Protein AF-0000000086603687 (afdb_homodimer)

Nearest PDB structures (foldseek):
  7dqk-assembly1_A  TM=9.105E-01  e=5.664E-10  Nicotiana tabacum
  5xjj-assembly1_A  TM=8.750E-01  e=1.285E-08  Camelina sativa
  7php-assembly1_A  TM=8.597E-01  e=1.128E-05  Vibrio cholerae RC385
  4z3p-assembly1_A  TM=6.948E-01  e=1.434E-02  Escherichia coli
  6fv8-assembly1_B  TM=5.830E-01  e=7.134E-03  Aquifex aeolicus VF5

pLDDT: mean 72.92, std 21.05, range [25.33, 97.38]

Structure (mmCIF, N/CA/C/O backbone):
data_AF-0000000086603687-model_v1
#
loop_
_entity.id
_entity.type
_entity.pdbx_description
1 polymer 'Uncharacterized protein'
#
loop_
_atom_site.group_PDB
_atom_site.id
_atom_site.type_symbol
_atom_site.label_atom_id
_atom_site.label_alt_id
_atom_site.label_comp_id
_atom_site.label_asym_id
_atom_site.label_entity_id
_atom_site.label_seq_id
_atom_site.pdbx_PDB_ins_code
_atom_site.Cartn_x
_atom_site.Cartn_y
_atom_site.Cartn_z
_atom_site.occupancy
_atom_site.B_iso_or_equiv
_atom_site.auth_seq_id
_atom_site.auth_comp_id
_atom_site.auth_asym_id
_atom_site.auth_atom_id
_atom_site.pdbx_PDB_model_num
ATOM 1 N N . MET A 1 1 ? 70.812 51.156 28.25 1 25.33 1 MET A N 1
ATOM 2 C CA . MET A 1 1 ? 70.375 50.438 27.078 1 25.33 1 MET A CA 1
ATOM 3 C C . MET A 1 1 ? 69.75 49.062 27.453 1 25.33 1 MET A C 1
ATOM 5 O O . MET A 1 1 ? 69.125 48.438 26.641 1 25.33 1 MET A O 1
ATOM 9 N N . GLU A 1 2 ? 70.062 48.594 28.656 1 29.83 2 GLU A N 1
ATOM 10 C CA . GLU A 1 2 ? 69.625 47.219 29.062 1 29.83 2 GLU A CA 1
ATOM 11 C C . GLU A 1 2 ? 68.188 47.219 29.531 1 29.83 2 GLU A C 1
ATOM 13 O O . GLU A 1 2 ? 67.5 46.219 29.312 1 29.83 2 GLU A O 1
ATOM 18 N N . ALA A 1 3 ? 67.625 48.188 30.297 1 39.31 3 ALA A N 1
ATOM 19 C CA . ALA A 1 3 ? 66.312 48.062 30.906 1 39.31 3 ALA A CA 1
ATOM 20 C C . ALA A 1 3 ? 65.188 48.125 29.859 1 39.31 3 ALA A C 1
ATOM 22 O O . ALA A 1 3 ? 64.125 47.562 30.062 1 39.31 3 ALA A O 1
ATOM 23 N N . THR A 1 4 ? 65.375 48.75 28.703 1 39.72 4 THR A N 1
ATOM 24 C CA . THR A 1 4 ? 64.312 48.875 27.734 1 39.72 4 THR A CA 1
ATOM 25 C C . THR A 1 4 ? 64.062 47.562 27.016 1 39.72 4 THR A C 1
ATOM 27 O O . THR A 1 4 ? 63 47.375 26.375 1 39.72 4 THR A O 1
ATOM 30 N N . SER A 1 5 ? 64.938 46.562 27.078 1 38.5 5 SER A N 1
ATOM 31 C CA . SER A 1 5 ? 64.75 45.344 26.266 1 38.5 5 SER A CA 1
ATOM 32 C C . SER A 1 5 ? 63.781 44.375 26.984 1 38.5 5 SER A C 1
ATOM 34 O O . SER A 1 5 ? 63.125 43.594 26.344 1 38.5 5 SER A O 1
ATOM 36 N N . ARG A 1 6 ? 63.656 44.344 28.359 1 41.22 6 ARG A N 1
ATOM 37 C CA . ARG A 1 6 ? 62.844 43.312 29 1 41.22 6 ARG A CA 1
ATOM 38 C C . ARG A 1 6 ? 61.344 43.656 28.906 1 41.22 6 ARG A C 1
ATOM 40 O O . ARG A 1 6 ? 60.5 42.75 28.891 1 41.22 6 ARG A O 1
ATOM 47 N N . THR A 1 7 ? 60.969 45 28.797 1 39.28 7 THR A N 1
ATOM 48 C CA . THR A 1 7 ? 59.531 45.25 28.766 1 39.28 7 THR A CA 1
ATOM 49 C C . THR A 1 7 ? 58.938 44.812 27.438 1 39.28 7 THR A C 1
ATOM 51 O O . THR A 1 7 ? 57.812 44.312 27.391 1 39.28 7 THR A O 1
ATOM 54 N N . VAL A 1 8 ? 59.781 44.75 26.281 1 43.78 8 VAL A N 1
ATOM 55 C CA . VAL A 1 8 ? 59.188 44.312 25.016 1 43.78 8 VAL A CA 1
ATOM 56 C C . VAL A 1 8 ? 59 42.812 25 1 43.78 8 VAL A C 1
ATOM 58 O O . VAL A 1 8 ? 58.062 42.312 24.391 1 43.78 8 VAL A O 1
ATOM 61 N N . GLN A 1 9 ? 59.781 42.031 25.812 1 40.38 9 GLN A N 1
ATOM 62 C CA . GLN A 1 9 ? 59.594 40.562 25.734 1 40.38 9 GLN A CA 1
ATOM 63 C C . GLN A 1 9 ? 58.375 40.125 26.531 1 40.38 9 GLN A C 1
ATOM 65 O O . GLN A 1 9 ? 57.656 39.219 26.125 1 40.38 9 GLN A O 1
ATOM 70 N N . SER A 1 10 ? 58 40.781 27.688 1 40.22 10 SER A N 1
ATOM 71 C CA . SER A 1 10 ? 56.844 40.344 28.406 1 40.22 10 SER A CA 1
ATOM 72 C C . SER A 1 10 ? 55.531 40.688 27.672 1 40.22 10 SER A C 1
ATOM 74 O O . SER A 1 10 ? 54.562 39.938 27.75 1 40.22 10 SER A O 1
ATOM 76 N N . ALA A 1 11 ? 55.5 41.812 26.859 1 42.56 11 ALA A N 1
ATOM 77 C CA . ALA A 1 11 ? 54.312 42.094 26.078 1 42.56 11 ALA A CA 1
ATOM 78 C C . ALA A 1 11 ? 54.156 41.094 24.938 1 42.56 11 ALA A C 1
ATOM 80 O O . ALA A 1 11 ? 53.031 40.719 24.578 1 42.56 11 ALA A O 1
ATOM 81 N N . GLN A 1 12 ? 55.281 40.562 24.344 1 40.75 12 GLN A N 1
ATOM 82 C CA . GLN A 1 12 ? 55.125 39.594 23.266 1 40.75 12 GLN A CA 1
ATOM 83 C C . GLN A 1 12 ? 54.656 38.25 23.812 1 40.75 12 GLN A C 1
ATOM 85 O O . GLN A 1 12 ? 53.812 37.562 23.188 1 40.75 12 GLN A O 1
ATOM 90 N N . ASN A 1 13 ? 55.125 37.875 25 1 42.09 13 ASN A N 1
ATOM 91 C CA . ASN A 1 13 ? 54.625 36.625 25.516 1 42.09 13 ASN A CA 1
ATOM 92 C C . ASN A 1 13 ? 53.156 36.75 25.969 1 42.09 13 ASN A C 1
ATOM 94 O O . ASN A 1 13 ? 52.406 35.75 25.922 1 42.09 13 ASN A O 1
ATOM 98 N N . GLY A 1 14 ? 52.75 37.906 26.453 1 41.31 14 GLY A N 1
ATOM 99 C CA . GLY A 1 14 ? 51.312 38.031 26.766 1 41.31 14 GLY A CA 1
ATOM 100 C C . GLY A 1 14 ? 50.438 38 25.547 1 41.31 14 GLY A C 1
ATOM 101 O O . GLY A 1 14 ? 49.312 37.469 25.594 1 41.31 14 GLY A O 1
ATOM 102 N N . LEU A 1 15 ? 50.875 38.594 24.375 1 42.53 15 LEU A N 1
ATOM 103 C CA . LEU A 1 15 ? 50.062 38.531 23.172 1 42.53 15 LEU A CA 1
ATOM 104 C C . LEU A 1 15 ? 50.031 37.094 22.625 1 42.53 15 LEU A C 1
ATOM 106 O O . LEU A 1 15 ? 48.969 36.625 22.203 1 42.53 15 LEU A O 1
ATOM 110 N N . VAL A 1 16 ? 51.188 36.344 22.656 1 45.16 16 VAL A N 1
ATOM 111 C CA . VAL A 1 16 ? 51.125 34.969 22.156 1 45.16 16 VAL A CA 1
ATOM 112 C C . VAL A 1 16 ? 50.312 34.125 23.125 1 45.16 16 VAL A C 1
ATOM 114 O O . VAL A 1 16 ? 49.531 33.25 22.703 1 45.16 16 VAL A O 1
ATOM 117 N N . GLY A 1 17 ? 50.406 34.344 24.422 1 44.41 17 GLY A N 1
ATOM 118 C CA . GLY A 1 17 ? 49.562 33.562 25.312 1 44.41 17 GLY A CA 1
ATOM 119 C C . GLY A 1 17 ? 48.062 33.938 25.203 1 44.41 17 GLY A C 1
ATOM 120 O O . GLY A 1 17 ? 47.219 33.062 25.297 1 44.41 17 GLY A O 1
ATOM 121 N N . GLY A 1 18 ? 47.75 35.156 25 1 45.38 18 GLY A N 1
ATOM 122 C CA . GLY A 1 18 ? 46.344 35.5 24.781 1 45.38 18 GLY A CA 1
ATOM 123 C C . GLY A 1 18 ? 45.781 34.938 23.484 1 45.38 18 GLY A C 1
ATOM 124 O O . GLY A 1 18 ? 44.625 34.531 23.438 1 45.38 18 GLY A O 1
ATOM 125 N N . LEU A 1 19 ? 46.594 34.969 22.359 1 46.47 19 LEU A N 1
ATOM 126 C CA . LEU A 1 19 ? 46.125 34.375 21.125 1 46.47 19 LEU A CA 1
ATOM 127 C C . LEU A 1 19 ? 46 32.844 21.281 1 46.47 19 LEU A C 1
ATOM 129 O O . LEU A 1 19 ? 45.062 32.25 20.766 1 46.47 19 LEU A O 1
ATOM 133 N N . ALA A 1 20 ? 46.969 32.156 21.969 1 47.38 20 ALA A N 1
ATOM 134 C CA . ALA A 1 20 ? 46.812 30.719 22.188 1 47.38 20 ALA A CA 1
ATOM 135 C C . ALA A 1 20 ? 45.594 30.422 23.078 1 47.38 20 ALA A C 1
ATOM 137 O O . ALA A 1 20 ? 44.844 29.484 22.828 1 47.38 20 ALA A O 1
ATOM 138 N N . ILE A 1 21 ? 45.375 31.188 24.141 1 46.53 21 ILE A N 1
ATOM 139 C CA . ILE A 1 21 ? 44.219 30.938 24.969 1 46.53 21 ILE A CA 1
ATOM 140 C C . ILE A 1 21 ? 42.938 31.297 24.172 1 46.53 21 ILE A C 1
ATOM 142 O O . ILE A 1 21 ? 41.969 30.562 24.203 1 46.53 21 ILE A O 1
ATOM 146 N N . SER A 1 22 ? 42.969 32.375 23.406 1 49.59 22 SER A N 1
ATOM 147 C CA . SER A 1 22 ? 41.781 32.688 22.594 1 49.59 22 SER A CA 1
ATOM 148 C C . SER A 1 22 ? 41.594 31.625 21.5 1 49.59 22 SER A C 1
ATOM 150 O O . SER A 1 22 ? 40.469 31.266 21.172 1 49.59 22 SER A O 1
ATOM 152 N N . GLN A 1 23 ? 42.688 31.094 20.906 1 50.38 23 GLN A N 1
ATOM 153 C CA . GLN A 1 23 ? 42.531 30 19.953 1 50.38 23 GLN A CA 1
ATOM 154 C C . GLN A 1 23 ? 42.125 28.719 20.641 1 50.38 23 GLN A C 1
ATOM 156 O O . GLN A 1 23 ? 41.312 27.953 20.109 1 50.38 23 GLN A O 1
ATOM 161 N N . LEU A 1 24 ? 42.656 28.406 21.812 1 49.44 24 LEU A N 1
ATOM 162 C CA . LEU A 1 24 ? 42.219 27.234 22.562 1 49.44 24 LEU A CA 1
ATOM 163 C C . LEU A 1 24 ? 40.781 27.422 23.062 1 49.44 24 LEU A C 1
ATOM 165 O O . LEU A 1 24 ? 39.969 26.5 23.016 1 49.44 24 LEU A O 1
ATOM 169 N N . VAL A 1 25 ? 40.438 28.609 23.594 1 50.19 25 VAL A N 1
ATOM 170 C CA . VAL A 1 25 ? 39.062 28.875 23.938 1 50.19 25 VAL A CA 1
ATOM 171 C C . VAL A 1 25 ? 38.188 28.875 22.688 1 50.19 25 VAL A C 1
ATOM 173 O O . VAL A 1 25 ? 37.094 28.359 22.688 1 50.19 25 VAL A O 1
ATOM 176 N N . GLY A 1 26 ? 38.688 29.422 21.562 1 51.34 26 GLY A N 1
ATOM 177 C CA . GLY A 1 26 ? 37.969 29.344 20.312 1 51.34 26 GLY A CA 1
ATOM 178 C C . GLY A 1 26 ? 37.844 27.922 19.781 1 51.34 26 GLY A C 1
ATOM 179 O O . GLY A 1 26 ? 36.781 27.531 19.266 1 51.34 26 GLY A O 1
ATOM 180 N N . GLU A 1 27 ? 38.938 27.203 19.875 1 53.34 27 GLU A N 1
ATOM 181 C CA . GLU A 1 27 ? 38.844 25.797 19.484 1 53.34 27 GLU A CA 1
ATOM 182 C C . GLU A 1 27 ? 38 25 20.469 1 53.34 27 GLU A C 1
ATOM 184 O O . GLU A 1 27 ? 37.25 24.125 20.062 1 53.34 27 GLU A O 1
ATOM 189 N N . GLU A 1 28 ? 38.125 25.234 21.75 1 53.44 28 GLU A N 1
ATOM 190 C CA . GLU A 1 28 ? 37.25 24.578 22.719 1 53.44 28 GLU A CA 1
ATOM 191 C C . GLU A 1 28 ? 35.812 25.031 22.547 1 53.44 28 GLU A C 1
ATOM 193 O O . GLU A 1 28 ? 34.875 24.219 22.672 1 53.44 28 GLU A O 1
ATOM 198 N N . ASP A 1 29 ? 35.594 26.312 22.281 1 52.5 29 ASP A N 1
ATOM 199 C CA . ASP A 1 29 ? 34.25 26.797 21.984 1 52.5 29 ASP A CA 1
ATOM 200 C C . ASP A 1 29 ? 33.75 26.219 20.672 1 52.5 29 ASP A C 1
ATOM 202 O O . ASP A 1 29 ? 32.562 25.875 20.547 1 52.5 29 ASP A O 1
ATOM 206 N N . HIS A 1 30 ? 34.688 26.156 19.688 1 54.12 30 HIS A N 1
ATOM 207 C CA . HIS A 1 30 ? 34.281 25.484 18.453 1 54.12 30 HIS A CA 1
ATOM 208 C C . HIS A 1 30 ? 34.062 24 18.688 1 54.12 30 HIS A C 1
ATOM 210 O O . HIS A 1 30 ? 33.125 23.422 18.125 1 54.12 30 HIS A O 1
ATOM 216 N N . ASP A 1 31 ? 34.969 23.391 19.422 1 53.5 31 ASP A N 1
ATOM 217 C CA . ASP A 1 31 ? 34.75 21.984 19.75 1 53.5 31 ASP A CA 1
ATOM 218 C C . ASP A 1 31 ? 33.5 21.812 20.625 1 53.5 31 ASP A C 1
ATOM 220 O O . ASP A 1 31 ? 32.75 20.859 20.438 1 53.5 31 ASP A O 1
ATOM 224 N N . ARG A 1 32 ? 33.312 22.641 21.672 1 53.78 32 ARG A N 1
ATOM 225 C CA . ARG A 1 32 ? 32.125 22.594 22.484 1 53.78 32 ARG A CA 1
ATOM 226 C C . ARG A 1 32 ? 30.891 22.953 21.656 1 53.78 32 ARG A C 1
ATOM 228 O O . ARG A 1 32 ? 29.828 22.344 21.812 1 53.78 32 ARG A O 1
ATOM 235 N N . ARG A 1 33 ? 31.016 23.984 20.812 1 57.12 33 ARG A N 1
ATOM 236 C CA . ARG A 1 33 ? 29.922 24.297 19.906 1 57.12 33 ARG A CA 1
ATOM 237 C C . ARG A 1 33 ? 29.703 23.172 18.906 1 57.12 33 ARG A C 1
ATOM 239 O O . ARG A 1 33 ? 28.562 22.828 18.594 1 57.12 33 ARG A O 1
ATOM 246 N N . GLY A 1 34 ? 30.766 22.594 18.359 1 54.5 34 GLY A N 1
ATOM 247 C CA . GLY A 1 34 ? 30.672 21.406 17.531 1 54.5 34 GLY A CA 1
ATOM 248 C C . GLY A 1 34 ? 30.094 20.219 18.266 1 54.5 34 GLY A C 1
ATOM 249 O O . GLY A 1 34 ? 29.281 19.469 17.703 1 54.5 34 GLY A O 1
ATOM 250 N N . GLY A 1 35 ? 30.594 19.953 19.453 1 53.5 35 GLY A N 1
ATOM 251 C CA . GLY A 1 35 ? 30.047 18.906 20.281 1 53.5 35 GLY A CA 1
ATOM 252 C C . GLY A 1 35 ? 28.594 19.125 20.641 1 53.5 35 GLY A C 1
ATOM 253 O O . GLY A 1 35 ? 27.797 18.188 20.625 1 53.5 35 GLY A O 1
ATOM 254 N N . ALA A 1 36 ? 28.312 20.375 21.125 1 58.47 36 ALA A N 1
ATOM 255 C CA . ALA A 1 36 ? 26.938 20.719 21.453 1 58.47 36 ALA A CA 1
ATOM 256 C C . ALA A 1 36 ? 26.031 20.625 20.234 1 58.47 36 ALA A C 1
ATOM 258 O O . ALA A 1 36 ? 24.906 20.125 20.312 1 58.47 36 ALA A O 1
ATOM 259 N N . GLU A 1 37 ? 26.641 21.109 19.141 1 65.44 37 GLU A N 1
ATOM 260 C CA . GLU A 1 37 ? 25.891 20.984 17.891 1 65.44 37 GLU A CA 1
ATOM 261 C C . GLU A 1 37 ? 25.703 19.516 17.5 1 65.44 37 GLU A C 1
ATOM 263 O O . GLU A 1 37 ? 24.641 19.125 17.031 1 65.44 37 GLU A O 1
ATOM 268 N N . GLU A 1 38 ? 26.781 18.812 17.766 1 66.19 38 GLU A N 1
ATOM 269 C CA . GLU A 1 38 ? 26.688 17.391 17.469 1 66.19 38 GLU A CA 1
ATOM 270 C C . GLU A 1 38 ? 25.688 16.688 18.391 1 66.19 38 GLU A C 1
ATOM 272 O O . GLU A 1 38 ? 24.922 15.828 17.938 1 66.19 38 GLU A O 1
ATOM 277 N N . THR A 1 39 ? 25.812 17.031 19.641 1 67.81 39 THR A N 1
ATOM 278 C CA . THR A 1 39 ? 24.859 16.453 20.594 1 67.81 39 THR A CA 1
ATOM 279 C C . THR A 1 39 ? 23.422 16.859 20.234 1 67.81 39 THR A C 1
ATOM 281 O O . THR A 1 39 ? 22.5 16.047 20.359 1 67.81 39 THR A O 1
ATOM 284 N N . GLY A 1 40 ? 23.359 18.078 19.766 1 74.5 40 GLY A N 1
ATOM 285 C CA . GLY A 1 40 ? 22.062 18.562 19.328 1 74.5 40 GLY A CA 1
ATOM 286 C C . GLY A 1 40 ? 21.531 17.828 18.125 1 74.5 40 GLY A C 1
ATOM 287 O O . GLY A 1 40 ? 20.344 17.484 18.062 1 74.5 40 GLY A O 1
ATOM 288 N N . LEU A 1 41 ? 22.531 17.562 17.281 1 80.75 41 LEU A N 1
ATOM 289 C CA . LEU A 1 41 ? 22.141 16.859 16.078 1 80.75 41 LEU A CA 1
ATOM 290 C C . LEU A 1 41 ? 21.766 15.406 16.391 1 80.75 41 LEU A C 1
ATOM 292 O O . LEU A 1 41 ? 20.812 14.875 15.836 1 80.75 41 LEU A O 1
ATOM 296 N N . LYS A 1 42 ? 22.594 14.797 17.312 1 83.69 42 LYS A N 1
ATOM 297 C CA . LYS A 1 42 ? 22.281 13.43 17.703 1 83.69 42 LYS A CA 1
ATOM 298 C C . LYS A 1 42 ? 20.938 13.352 18.406 1 83.69 42 LYS A C 1
ATOM 300 O O . LYS A 1 42 ? 20.172 12.398 18.203 1 83.69 42 LYS A O 1
ATOM 305 N N . ARG A 1 43 ? 20.688 14.258 19.156 1 81.75 43 ARG A N 1
ATOM 306 C CA . ARG A 1 43 ? 19.406 14.281 19.859 1 81.75 43 ARG A CA 1
ATOM 307 C C . ARG A 1 43 ? 18.25 14.477 18.875 1 81.75 43 ARG A C 1
ATOM 309 O O . ARG A 1 43 ? 17.219 13.82 19 1 81.75 43 ARG A O 1
ATOM 316 N N . ARG A 1 44 ? 18.516 15.383 17.953 1 82.81 44 ARG A N 1
ATOM 317 C CA . ARG A 1 44 ? 17.469 15.633 16.953 1 82.81 44 ARG A CA 1
ATOM 318 C C . ARG A 1 44 ? 17.219 14.383 16.109 1 82.81 44 ARG A C 1
ATOM 320 O O . ARG A 1 44 ? 16.078 14.078 15.766 1 82.81 44 ARG A O 1
ATOM 327 N N . LEU A 1 45 ? 18.312 13.75 15.812 1 87.06 45 LEU A N 1
ATOM 328 C CA . LEU A 1 45 ? 18.203 12.516 15.039 1 87.06 45 LEU A CA 1
ATOM 329 C C . LEU A 1 45 ? 17.453 11.445 15.812 1 87.06 45 LEU A C 1
ATOM 331 O O . LEU A 1 45 ? 16.625 10.734 15.25 1 87.06 45 LEU A O 1
ATOM 335 N N . TRP A 1 46 ? 17.688 11.352 17 1 86.56 46 TRP A N 1
ATOM 336 C CA . TRP A 1 46 ? 17.047 10.352 17.844 1 86.56 46 TRP A CA 1
ATOM 337 C C . TRP A 1 46 ? 15.555 10.641 17.984 1 86.56 46 TRP A C 1
ATOM 339 O O . TRP A 1 46 ? 14.727 9.734 17.906 1 86.56 46 TRP A O 1
ATOM 349 N N . VAL A 1 47 ? 15.258 11.859 18.172 1 84 47 VAL A N 1
ATOM 350 C CA . VAL A 1 47 ? 13.859 12.242 18.344 1 84 47 VAL A CA 1
ATOM 351 C C . VAL A 1 47 ? 13.086 11.977 17.062 1 84 47 VAL A C 1
ATOM 353 O O . VAL A 1 47 ? 11.984 11.422 17.094 1 84 47 VAL A O 1
ATOM 356 N N . GLU A 1 48 ? 13.695 12.375 16.016 1 87.25 48 GLU A N 1
ATOM 357 C CA . GLU A 1 48 ? 13.031 12.141 14.734 1 87.25 48 GLU A CA 1
ATOM 358 C C . GLU A 1 48 ? 12.898 10.648 14.445 1 87.25 48 GLU A C 1
ATOM 360 O O . GLU A 1 48 ? 11.898 10.203 13.883 1 87.25 48 GLU A O 1
ATOM 365 N N . THR A 1 49 ? 13.93 9.922 14.766 1 88.88 49 THR A N 1
ATOM 366 C CA . THR A 1 49 ? 13.883 8.477 14.578 1 88.88 49 THR A CA 1
ATOM 367 C C . THR A 1 49 ? 12.766 7.855 15.406 1 88.88 49 THR A C 1
ATOM 369 O O . THR A 1 49 ? 12.039 6.988 14.922 1 88.88 49 THR A O 1
ATOM 372 N N . LYS A 1 50 ? 12.578 8.281 16.578 1 86.44 50 LYS A N 1
ATOM 373 C CA . LYS A 1 50 ? 11.516 7.762 17.438 1 86.44 50 LYS A CA 1
ATOM 374 C C . LYS A 1 50 ? 10.141 8.086 16.875 1 86.44 50 LYS A C 1
ATOM 376 O O . LYS A 1 50 ? 9.242 7.234 16.891 1 86.44 50 LYS A O 1
ATOM 381 N N . LYS A 1 51 ? 9.984 9.273 16.391 1 83.81 51 LYS A N 1
ATOM 382 C CA . LYS A 1 51 ? 8.719 9.672 15.781 1 83.81 51 LYS A CA 1
ATOM 383 C C . LYS A 1 51 ? 8.406 8.82 14.562 1 83.81 51 LYS A C 1
ATOM 385 O O . LYS A 1 51 ? 7.27 8.375 14.375 1 83.81 51 LYS A O 1
ATOM 390 N N . LEU A 1 52 ? 9.438 8.633 13.836 1 87.19 52 LEU A N 1
ATOM 391 C CA . LEU A 1 52 ? 9.273 7.859 12.609 1 87.19 52 LEU A CA 1
ATOM 392 C C . LEU A 1 52 ? 8.906 6.414 12.93 1 87.19 52 LEU A C 1
ATOM 394 O O . LEU A 1 52 ? 7.965 5.863 12.352 1 87.19 52 LEU A O 1
ATOM 398 N N . TRP A 1 53 ? 9.57 5.785 13.836 1 90.31 53 TRP A N 1
ATOM 399 C CA . TRP A 1 53 ? 9.375 4.367 14.125 1 90.31 53 TRP A CA 1
ATOM 400 C C . TRP A 1 53 ? 8.094 4.145 14.922 1 90.31 53 TRP A C 1
ATOM 402 O O . TRP A 1 53 ? 7.578 3.027 14.977 1 90.31 53 TRP A O 1
ATOM 412 N N . HIS A 1 54 ? 7.602 5.223 15.539 1 86.31 54 HIS A N 1
ATOM 413 C CA . HIS A 1 54 ? 6.281 5.133 16.156 1 86.31 54 HIS A CA 1
ATOM 414 C C . HIS A 1 54 ? 5.203 4.871 15.102 1 86.31 54 HIS A C 1
ATOM 416 O O . HIS A 1 54 ? 4.176 4.262 15.398 1 86.31 54 HIS A O 1
ATOM 422 N N . LEU A 1 55 ? 5.484 5.285 13.938 1 85.19 55 LEU A N 1
ATOM 423 C CA . LEU A 1 55 ? 4.547 5.078 12.836 1 85.19 55 LEU A CA 1
ATOM 424 C C . LEU A 1 55 ? 4.926 3.848 12.023 1 85.19 55 LEU A C 1
ATOM 426 O O . LEU A 1 55 ? 4.082 2.99 11.758 1 85.19 55 LEU A O 1
ATOM 430 N N . VAL A 1 56 ? 6.164 3.693 11.758 1 86.5 56 VAL A N 1
ATOM 431 C CA . VAL A 1 56 ? 6.645 2.656 10.852 1 86.5 56 VAL A CA 1
ATOM 432 C C . VAL A 1 56 ? 6.539 1.29 11.531 1 86.5 56 VAL A C 1
ATOM 434 O O . VAL A 1 56 ? 6.09 0.32 10.914 1 86.5 56 VAL A O 1
ATOM 437 N N . GLY A 1 57 ? 6.922 1.155 12.742 1 88.25 57 GLY A N 1
ATOM 438 C CA . GLY A 1 57 ? 6.949 -0.113 13.453 1 88.25 57 GLY A CA 1
ATOM 439 C C . GLY A 1 57 ? 5.609 -0.824 13.453 1 88.25 57 GLY A C 1
ATOM 440 O O . GLY A 1 57 ? 5.48 -1.92 12.906 1 88.25 57 GLY A O 1
ATOM 441 N N . PRO A 1 58 ? 4.633 -0.17 14.047 1 87.06 58 PRO A N 1
ATOM 442 C CA . PRO A 1 58 ? 3.307 -0.79 14.062 1 87.06 58 PRO A CA 1
ATOM 443 C C . PRO A 1 58 ? 2.766 -1.058 12.656 1 87.06 58 PRO A C 1
ATOM 445 O O . PRO A 1 58 ? 2.023 -2.021 12.453 1 87.06 58 PRO A O 1
ATOM 448 N N . ALA A 1 59 ? 3.133 -0.218 11.742 1 83.25 59 ALA A N 1
ATOM 449 C CA . ALA A 1 59 ? 2.68 -0.426 10.375 1 83.25 59 ALA A CA 1
ATOM 450 C C . ALA A 1 59 ? 3.258 -1.714 9.789 1 83.25 59 ALA A C 1
ATOM 452 O O . ALA A 1 59 ? 2.547 -2.48 9.141 1 83.25 59 ALA A O 1
ATOM 453 N N . ILE A 1 60 ? 4.508 -1.924 10.039 1 82 60 ILE A N 1
ATOM 454 C CA . ILE A 1 60 ? 5.152 -3.148 9.578 1 82 60 ILE A CA 1
ATOM 455 C C . ILE A 1 60 ? 4.484 -4.359 10.234 1 82 60 ILE A C 1
ATOM 457 O O . ILE A 1 60 ? 4.18 -5.344 9.555 1 82 60 ILE A O 1
ATOM 461 N N . LEU A 1 61 ? 4.262 -4.262 11.469 1 81.94 61 LEU A N 1
ATOM 462 C CA . LEU A 1 61 ? 3.648 -5.359 12.211 1 81.94 61 LEU A CA 1
ATOM 463 C C . LEU A 1 61 ? 2.252 -5.66 11.68 1 81.94 61 LEU A C 1
ATOM 465 O O . LEU A 1 61 ? 1.892 -6.824 11.484 1 81.94 61 LEU A O 1
ATOM 469 N N . SER A 1 62 ? 1.561 -4.609 11.453 1 79.44 62 SER A N 1
ATOM 470 C CA . SER A 1 62 ? 0.209 -4.777 10.93 1 79.44 62 SER A CA 1
ATOM 471 C C . SER A 1 62 ? 0.226 -5.453 9.562 1 79.44 62 SER A C 1
ATOM 473 O O . SER A 1 62 ? -0.593 -6.328 9.281 1 79.44 62 SER A O 1
ATOM 475 N N . ARG A 1 63 ? 1.141 -5.059 8.773 1 75.44 63 ARG A N 1
ATOM 476 C CA . ARG A 1 63 ? 1.23 -5.617 7.43 1 75.44 63 ARG A CA 1
ATOM 477 C C . ARG A 1 63 ? 1.663 -7.082 7.469 1 75.44 63 ARG A C 1
ATOM 479 O O . ARG A 1 63 ? 1.125 -7.914 6.738 1 75.44 63 ARG A O 1
ATOM 486 N N . ILE A 1 64 ? 2.57 -7.406 8.328 1 73.06 64 ILE A N 1
ATOM 487 C CA . ILE A 1 64 ? 3.037 -8.781 8.469 1 73.06 64 ILE A CA 1
ATOM 488 C C . ILE A 1 64 ? 1.901 -9.656 8.992 1 73.06 64 ILE A C 1
ATOM 490 O O . ILE A 1 64 ? 1.678 -10.766 8.492 1 73.06 64 ILE A O 1
ATOM 494 N N . CYS A 1 65 ? 1.235 -9.172 9.938 1 73.81 65 CYS A N 1
ATOM 495 C CA . CYS A 1 65 ? 0.142 -9.945 10.516 1 73.81 65 CYS A CA 1
ATOM 496 C C . CYS A 1 65 ? -0.98 -10.141 9.5 1 73.81 65 CYS A C 1
ATOM 498 O O . CYS A 1 65 ? -1.548 -11.227 9.406 1 73.81 65 CYS A O 1
ATOM 500 N N . SER A 1 66 ? -1.215 -9.07 8.82 1 70.31 66 SER A N 1
ATOM 501 C CA . SER A 1 66 ? -2.246 -9.188 7.797 1 70.31 66 SER A CA 1
ATOM 502 C C . SER A 1 66 ? -1.834 -10.172 6.703 1 70.31 66 SER A C 1
ATOM 504 O O . SER A 1 66 ? -2.652 -10.961 6.23 1 70.31 66 SER A O 1
ATOM 506 N N . ALA A 1 67 ? -0.601 -10.117 6.43 1 68.5 67 ALA A N 1
ATOM 507 C CA . ALA A 1 67 ? -0.086 -11.016 5.398 1 68.5 67 ALA A CA 1
ATOM 508 C C . ALA A 1 67 ? -0.087 -12.461 5.879 1 68.5 67 ALA A C 1
ATOM 510 O O . ALA A 1 67 ? -0.414 -13.375 5.121 1 68.5 67 ALA A O 1
ATOM 511 N N . THR A 1 68 ? 0.308 -12.68 7.059 1 67.88 68 THR A N 1
ATOM 512 C CA . THR A 1 68 ? 0.336 -14.023 7.621 1 67.88 68 THR A CA 1
ATOM 513 C C . THR A 1 68 ? -1.076 -14.594 7.742 1 67.88 68 THR A C 1
ATOM 515 O O . THR A 1 68 ? -1.291 -15.789 7.535 1 67.88 68 THR A O 1
ATOM 518 N N . PHE A 1 69 ? -1.985 -13.781 8.078 1 67.12 69 PHE A N 1
ATOM 519 C CA . PHE A 1 69 ? -3.379 -14.211 8.109 1 67.12 69 PHE A CA 1
ATOM 520 C C . PHE A 1 69 ? -3.834 -14.695 6.742 1 67.12 69 PHE A C 1
ATOM 522 O O . PHE A 1 69 ? -4.516 -15.719 6.633 1 67.12 69 PHE A O 1
ATOM 529 N N . ALA A 1 70 ? -3.424 -13.93 5.852 1 60.59 70 ALA A N 1
ATOM 530 C CA . ALA A 1 70 ? -3.793 -14.297 4.484 1 60.59 70 ALA A CA 1
ATOM 531 C C . ALA A 1 70 ? -3.18 -15.641 4.09 1 60.59 70 ALA A C 1
ATOM 533 O O . ALA A 1 70 ? -3.832 -16.453 3.441 1 60.59 70 ALA A O 1
ATOM 534 N N . VAL A 1 71 ? -2.01 -15.93 4.539 1 61.28 71 VAL A N 1
ATOM 535 C CA . VAL A 1 71 ? -1.307 -17.172 4.227 1 61.28 71 VAL A CA 1
ATOM 536 C C . VAL A 1 71 ? -1.969 -18.328 4.957 1 61.28 71 VAL A C 1
ATOM 538 O O . VAL A 1 71 ? -2.145 -19.406 4.383 1 61.28 71 VAL A O 1
ATOM 541 N N . VAL A 1 72 ? -2.289 -18.141 6.098 1 61.09 72 VAL A N 1
ATOM 542 C CA . VAL A 1 72 ? -2.912 -19.172 6.902 1 61.09 72 VAL A CA 1
ATOM 543 C C . VAL A 1 72 ? -4.258 -19.562 6.297 1 61.09 72 VAL A C 1
ATOM 545 O O . VAL A 1 72 ? -4.582 -20.75 6.195 1 61.09 72 VAL A O 1
ATOM 548 N N . THR A 1 73 ? -4.953 -18.625 5.852 1 60.19 73 THR A N 1
ATOM 549 C CA . THR A 1 73 ? -6.266 -18.875 5.266 1 60.19 73 THR A CA 1
ATOM 550 C C . THR A 1 73 ? -6.129 -19.672 3.965 1 60.19 73 THR A C 1
ATOM 552 O O . THR A 1 73 ? -6.918 -20.578 3.699 1 60.19 73 THR A O 1
ATOM 555 N N . GLN A 1 74 ? -5.086 -19.25 3.27 1 55.41 74 GLN A N 1
ATOM 556 C CA . GLN A 1 74 ? -4.852 -19.953 2.016 1 55.41 74 GLN A CA 1
ATOM 557 C C . GLN A 1 74 ? -4.414 -21.406 2.271 1 55.41 74 GLN A C 1
ATOM 559 O O . GLN A 1 74 ? -4.82 -22.312 1.549 1 55.41 74 GLN A O 1
ATOM 564 N N . ALA A 1 75 ? -3.566 -21.547 3.215 1 56.25 75 ALA A N 1
ATOM 565 C CA . ALA A 1 75 ? -3.088 -22.891 3.572 1 56.25 75 ALA A CA 1
ATOM 566 C C . ALA A 1 75 ? -4.238 -23.781 4.02 1 56.25 75 ALA A C 1
ATOM 568 O O . ALA A 1 75 ? -4.293 -24.953 3.662 1 56.25 75 ALA A O 1
ATOM 569 N N . PHE A 1 76 ? -5.066 -23.297 4.758 1 59.28 76 PHE A N 1
ATOM 570 C CA . PHE A 1 76 ? -6.191 -24.078 5.266 1 59.28 76 PHE A CA 1
ATOM 571 C C . PHE A 1 76 ? -7.203 -24.344 4.16 1 59.28 76 PHE A C 1
ATOM 573 O O . PHE A 1 76 ? -7.801 -25.422 4.109 1 59.28 76 PHE A O 1
ATOM 580 N N . ALA A 1 77 ? -7.398 -23.25 3.475 1 54.12 77 ALA A N 1
ATOM 581 C CA . ALA A 1 77 ? -8.305 -23.453 2.346 1 54.12 77 ALA A CA 1
ATOM 582 C C . ALA A 1 77 ? -7.805 -24.578 1.435 1 54.12 77 ALA A C 1
ATOM 584 O O . ALA A 1 77 ? -8.602 -25.328 0.883 1 54.12 77 ALA A O 1
ATOM 585 N N . GLY A 1 78 ? -6.48 -24.453 1.253 1 47.88 78 GLY A N 1
ATOM 586 C CA . GLY A 1 78 ? -5.902 -25.531 0.478 1 47.88 78 GLY A CA 1
ATOM 587 C C . GLY A 1 78 ? -6.066 -26.891 1.136 1 47.88 78 GLY A C 1
ATOM 588 O O . GLY A 1 78 ? -6.238 -27.906 0.451 1 47.88 78 GLY A O 1
ATOM 589 N N . HIS A 1 79 ? -5.844 -27 2.475 1 47.34 79 HIS A N 1
ATOM 590 C CA . HIS A 1 79 ? -5.941 -28.266 3.186 1 47.34 79 HIS A CA 1
ATOM 591 C C . HIS A 1 79 ? -7.391 -28.734 3.285 1 47.34 79 HIS A C 1
ATOM 593 O O . HIS A 1 79 ? -7.66 -29.938 3.289 1 47.34 79 HIS A O 1
ATOM 599 N N . LEU A 1 80 ? -8.156 -27.719 3.922 1 42.5 80 LEU A N 1
ATOM 600 C CA . LEU A 1 80 ? -9.531 -28.172 4.105 1 42.5 80 LEU A CA 1
ATOM 601 C C . LEU A 1 80 ? -10.156 -28.578 2.775 1 42.5 80 LEU A C 1
ATOM 603 O O . LEU A 1 80 ? -11.188 -29.25 2.748 1 42.5 80 LEU A O 1
ATOM 607 N N . GLY A 1 81 ? -9.828 -27.734 1.755 1 35.69 81 GLY A N 1
ATOM 608 C CA . GLY A 1 81 ? -10.273 -28.359 0.523 1 35.69 81 GLY A CA 1
ATOM 609 C C . GLY A 1 81 ? -9.672 -29.734 0.306 1 35.69 81 GLY A C 1
ATOM 610 O O . GLY A 1 81 ? -8.648 -30.078 0.904 1 35.69 81 GLY A O 1
ATOM 611 N N . ASP A 1 82 ? -10.406 -30.422 -0.717 1 30.67 82 ASP A N 1
ATOM 612 C CA . ASP A 1 82 ? -10.555 -30.234 -2.156 1 30.67 82 ASP A CA 1
ATOM 613 C C . ASP A 1 82 ? -9.891 -28.938 -2.607 1 30.67 82 ASP A C 1
ATOM 615 O O . ASP A 1 82 ? -9.867 -27.953 -1.863 1 30.67 82 ASP A O 1
ATOM 619 N N . VAL A 1 83 ? -9.023 -28.703 -3.641 1 32.25 83 VAL A N 1
ATOM 620 C CA . VAL A 1 83 ? -7.984 -27.859 -4.223 1 32.25 83 VAL A CA 1
ATOM 621 C C . VAL A 1 83 ? -8.383 -26.391 -4.094 1 32.25 83 VAL A C 1
ATOM 623 O O . VAL A 1 83 ? -7.797 -25.516 -4.75 1 32.25 83 VAL A O 1
ATOM 626 N N . GLU A 1 84 ? -9.586 -26 -3.562 1 26.47 84 GLU A N 1
ATOM 627 C CA . GLU A 1 84 ? -10.273 -24.781 -3.98 1 26.47 84 GLU A CA 1
ATOM 628 C C . GLU A 1 84 ? -9.625 -23.547 -3.371 1 26.47 84 GLU A C 1
ATOM 630 O O . GLU A 1 84 ? -9.477 -22.516 -4.043 1 26.47 84 GLU A O 1
ATOM 635 N N . LEU A 1 85 ? -9.664 -23.547 -2.006 1 25.95 85 LEU A N 1
ATOM 636 C CA . LEU A 1 85 ? -9.703 -22.234 -1.369 1 25.95 85 LEU A CA 1
ATOM 637 C C . LEU A 1 85 ? -8.312 -21.594 -1.363 1 25.95 85 LEU A C 1
ATOM 639 O O . LEU A 1 85 ? -8.141 -20.484 -0.853 1 25.95 85 LEU A O 1
ATOM 643 N N . ALA A 1 86 ? -7.359 -22.312 -1.566 1 29.53 86 ALA A N 1
ATOM 644 C CA . ALA A 1 86 ? -6 -21.781 -1.535 1 29.53 86 ALA A CA 1
ATOM 645 C C . ALA A 1 86 ? -5.949 -20.375 -2.127 1 29.53 86 ALA A C 1
ATOM 647 O O . ALA A 1 86 ? -5.102 -19.578 -1.746 1 29.53 86 ALA A O 1
ATOM 648 N N . SER A 1 87 ? -7.051 -20.156 -2.994 1 27.67 87 SER A N 1
ATOM 649 C CA . SER A 1 87 ? -6.977 -18.953 -3.828 1 27.67 87 SER A CA 1
ATOM 650 C C . SER A 1 87 ? -7.176 -17.688 -3 1 27.67 87 SER A C 1
ATOM 652 O O . SER A 1 87 ? -6.84 -16.594 -3.443 1 27.67 87 SER A O 1
ATOM 654 N N . ILE A 1 88 ? -8.016 -17.875 -1.888 1 28.22 88 ILE A N 1
ATOM 655 C CA . ILE A 1 88 ? -8.688 -16.703 -1.334 1 28.22 88 ILE A CA 1
ATOM 656 C C . ILE A 1 88 ? -7.688 -15.844 -0.572 1 28.22 88 ILE A C 1
ATOM 658 O O . ILE A 1 88 ? -7.805 -14.617 -0.553 1 28.22 88 ILE A O 1
ATOM 662 N N . SER A 1 89 ? -7.09 -16.547 0.359 1 29.89 89 SER A N 1
ATOM 663 C CA . SER A 1 89 ? -6.441 -15.742 1.387 1 29.89 89 SER A CA 1
ATOM 664 C C . SER A 1 89 ? -5.602 -14.633 0.767 1 29.89 89 SER A C 1
ATOM 666 O O . SER A 1 89 ? -4.949 -13.867 1.481 1 29.89 89 SER A O 1
ATOM 668 N N . ILE A 1 90 ? -5.531 -14.648 -0.46 1 32.38 90 ILE A N 1
ATOM 669 C CA . ILE A 1 90 ? -4.551 -13.961 -1.294 1 32.38 90 ILE A CA 1
ATOM 670 C C . ILE A 1 90 ? -4.832 -12.461 -1.286 1 32.38 90 ILE A C 1
ATOM 672 O O . ILE A 1 90 ? -3.932 -11.656 -1.534 1 32.38 90 ILE A O 1
ATOM 676 N N . VAL A 1 91 ? -6.242 -11.992 -1.013 1 31.75 91 VAL A N 1
ATOM 677 C CA . VAL A 1 91 ? -6.559 -10.695 -1.604 1 31.75 91 VAL A CA 1
ATOM 678 C C . VAL A 1 91 ? -5.914 -9.586 -0.781 1 31.75 91 VAL A C 1
ATOM 680 O O . VAL A 1 91 ? -5.344 -8.641 -1.337 1 31.75 91 VAL A O 1
ATOM 683 N N . ASN A 1 92 ? -6.395 -9.484 0.435 1 34.06 92 ASN A N 1
ATOM 684 C CA . ASN A 1 92 ? -5.906 -8.258 1.061 1 34.06 92 ASN A CA 1
ATOM 685 C C . ASN A 1 92 ? -4.379 -8.227 1.114 1 34.06 92 ASN A C 1
ATOM 687 O O . ASN A 1 92 ? -3.768 -7.191 0.841 1 34.06 92 ASN A O 1
ATOM 691 N N . THR A 1 93 ? -3.879 -9.172 1.915 1 34.81 93 THR A N 1
ATOM 692 C CA . THR A 1 93 ? -2.543 -9.75 2.021 1 34.81 93 THR A CA 1
ATOM 693 C C . THR A 1 93 ? -2.141 -10.422 0.711 1 34.81 93 THR A C 1
ATOM 695 O O . THR A 1 93 ? -1 -10.867 0.561 1 34.81 93 THR A O 1
ATOM 698 N N . VAL A 1 94 ? -2.951 -10.969 -0.044 1 38.5 94 VAL A N 1
ATOM 699 C CA . VAL A 1 94 ? -3.055 -11.492 -1.402 1 38.5 94 VAL A CA 1
ATOM 700 C C . VAL A 1 94 ? -2.314 -10.57 -2.369 1 38.5 94 VAL A C 1
ATOM 702 O O . VAL A 1 94 ? -1.694 -11.039 -3.328 1 38.5 94 VAL A O 1
ATOM 705 N N . ILE A 1 95 ? -2.959 -9.484 -2.295 1 38.38 95 ILE A N 1
ATOM 706 C CA . ILE A 1 95 ? -2.172 -8.508 -3.043 1 38.38 95 ILE A CA 1
ATOM 707 C C . ILE A 1 95 ? -0.686 -8.836 -2.904 1 38.38 95 ILE A C 1
ATOM 709 O O . ILE A 1 95 ? 0.078 -8.695 -3.865 1 38.38 95 ILE A O 1
ATOM 713 N N . LEU A 1 96 ? -0.29 -8.875 -1.547 1 38.5 96 LEU A N 1
ATOM 714 C CA . LEU A 1 96 ? 1.132 -9.203 -1.514 1 38.5 96 LEU A CA 1
ATOM 715 C C . LEU A 1 96 ? 1.392 -10.555 -2.164 1 38.5 96 LEU A C 1
ATOM 717 O O . LEU A 1 96 ? 0.504 -11.414 -2.201 1 38.5 96 LEU A O 1
ATOM 721 N N . GLY A 1 97 ? 2.492 -10.852 -2.859 1 38.5 97 GLY A N 1
ATOM 722 C CA . GLY A 1 97 ? 3.312 -11.852 -3.516 1 38.5 97 GLY A CA 1
ATOM 723 C C . GLY A 1 97 ? 3.283 -13.195 -2.814 1 38.5 97 GLY A C 1
ATOM 724 O O . GLY A 1 97 ? 3.746 -14.203 -3.365 1 38.5 97 GLY A O 1
ATOM 725 N N . PHE A 1 98 ? 3.004 -13.188 -1.551 1 37.62 98 PHE A N 1
ATOM 726 C CA . PHE A 1 98 ? 3.393 -14.391 -0.824 1 37.62 98 PHE A CA 1
ATOM 727 C C . PHE A 1 98 ? 2.547 -15.578 -1.259 1 37.62 98 PHE A C 1
ATOM 729 O O . PHE A 1 98 ? 3.035 -16.703 -1.307 1 37.62 98 PHE A O 1
ATOM 736 N N . SER A 1 99 ? 1.242 -15.359 -1.376 1 39.09 99 SER A N 1
ATOM 737 C CA . SER A 1 99 ? 0.371 -16.531 -1.375 1 39.09 99 SER A CA 1
ATOM 738 C C . SER A 1 99 ? 0.607 -17.391 -2.607 1 39.09 99 SER A C 1
ATOM 740 O O . SER A 1 99 ? 0.583 -18.625 -2.523 1 39.09 99 SER A O 1
ATOM 742 N N . PHE A 1 100 ? 0.66 -16.672 -3.754 1 40.06 100 PHE A N 1
ATOM 743 C CA . PHE A 1 100 ? 0.682 -17.547 -4.918 1 40.06 100 PHE A CA 1
ATOM 744 C C . PHE A 1 100 ? 1.867 -18.5 -4.859 1 40.06 100 PHE A C 1
ATOM 746 O O . PHE A 1 100 ? 1.729 -19.688 -5.152 1 40.06 100 PHE A O 1
ATOM 753 N N . GLY A 1 101 ? 3.023 -17.812 -4.48 1 40.66 101 GLY A N 1
ATOM 754 C CA . GLY A 1 101 ? 4.156 -18.719 -4.43 1 40.66 101 GLY A CA 1
ATOM 755 C C . GLY A 1 101 ? 3.971 -19.844 -3.438 1 40.66 101 GLY A C 1
ATOM 756 O O . GLY A 1 101 ? 4.266 -21.016 -3.744 1 40.66 101 GLY A O 1
ATOM 757 N N . LEU A 1 102 ? 3.393 -19.297 -2.383 1 41.59 102 LEU A N 1
ATOM 758 C CA . LEU A 1 102 ? 3.205 -20.375 -1.406 1 41.59 102 LEU A CA 1
ATOM 759 C C . LEU A 1 102 ? 2.166 -21.375 -1.893 1 41.59 102 LEU A C 1
ATOM 761 O O . LEU A 1 102 ? 2.318 -22.578 -1.685 1 41.59 102 LEU A O 1
ATOM 765 N N . LEU A 1 103 ? 1.151 -20.766 -2.51 1 42.44 103 LEU A N 1
ATOM 766 C CA . LEU A 1 103 ? 0.149 -21.688 -3.018 1 42.44 103 LEU A CA 1
ATOM 767 C C . LEU A 1 103 ? 0.758 -22.641 -4.043 1 42.44 103 LEU A C 1
ATOM 769 O O . LEU A 1 103 ? 0.52 -23.844 -3.992 1 42.44 103 LEU A O 1
ATOM 773 N N . VAL A 1 104 ? 1.442 -22 -4.984 1 42.66 104 VAL A N 1
ATOM 774 C CA . VAL A 1 104 ? 2.088 -22.875 -5.961 1 42.66 104 VAL A CA 1
ATOM 775 C C . VAL A 1 104 ? 3.031 -23.844 -5.25 1 42.66 104 VAL A C 1
ATOM 777 O O . VAL A 1 104 ? 3.111 -25.016 -5.609 1 42.66 104 VAL A O 1
ATOM 780 N N . PHE A 1 105 ? 3.635 -23.234 -4.219 1 43.25 105 PHE A N 1
ATOM 781 C CA . PHE A 1 105 ? 4.551 -24.078 -3.455 1 43.25 105 PHE A CA 1
ATOM 782 C C . PHE A 1 105 ? 3.797 -25.203 -2.754 1 43.25 105 PHE A C 1
ATOM 784 O O . PHE A 1 105 ? 4.223 -26.359 -2.789 1 43.25 105 PHE A O 1
ATOM 791 N N . LEU A 1 106 ? 2.83 -24.719 -2.156 1 43.09 106 LEU A N 1
ATOM 792 C CA . LEU A 1 106 ? 2.078 -25.75 -1.451 1 43.09 106 LEU A CA 1
ATOM 793 C C . LEU A 1 106 ? 1.484 -26.75 -2.432 1 43.09 106 LEU A C 1
ATOM 795 O O . LEU A 1 106 ? 1.415 -27.953 -2.135 1 43.09 106 LEU A O 1
ATOM 799 N N . ILE A 1 107 ? 1.012 -26.219 -3.523 1 42.84 107 ILE A N 1
ATOM 800 C CA . ILE A 1 107 ? 0.489 -27.109 -4.543 1 42.84 107 ILE A CA 1
ATOM 801 C C . ILE A 1 107 ? 1.594 -28.062 -5.012 1 42.84 107 ILE A C 1
ATOM 803 O O . ILE A 1 107 ? 1.361 -29.266 -5.18 1 42.84 107 ILE A O 1
ATOM 807 N N . ASN A 1 108 ? 2.67 -27.438 -5.27 1 40.12 108 ASN A N 1
ATOM 808 C CA . ASN A 1 108 ? 3.74 -28.25 -5.832 1 40.12 108 ASN A CA 1
ATOM 809 C C . ASN A 1 108 ? 4.344 -29.188 -4.789 1 40.12 108 ASN A C 1
ATOM 811 O O . ASN A 1 108 ? 4.75 -30.312 -5.109 1 40.12 108 ASN A O 1
ATOM 815 N N . THR A 1 109 ? 4.621 -28.562 -3.676 1 39.62 109 THR A N 1
ATOM 816 C CA . THR A 1 109 ? 5.379 -29.391 -2.744 1 39.62 109 THR A CA 1
ATOM 817 C C . THR A 1 109 ? 4.473 -30.422 -2.07 1 39.62 109 THR A C 1
ATOM 819 O O . THR A 1 109 ? 4.926 -31.5 -1.684 1 39.62 109 THR A O 1
ATOM 822 N N . HIS A 1 110 ? 3.479 -29.922 -1.417 1 40.16 110 HIS A N 1
ATOM 823 C CA . HIS A 1 110 ? 2.832 -30.875 -0.534 1 40.16 110 HIS A CA 1
ATOM 824 C C . HIS A 1 110 ? 1.752 -31.672 -1.271 1 40.16 110 HIS A C 1
ATOM 826 O O . HIS A 1 110 ? 0.972 -32.375 -0.65 1 40.16 110 HIS A O 1
ATOM 832 N N . SER A 1 111 ? 2.107 -32.25 -2.389 1 37.34 111 SER A N 1
ATOM 833 C CA . SER A 1 111 ? 1.178 -33.219 -2.969 1 37.34 111 SER A CA 1
ATOM 834 C C . SER A 1 111 ? -0.268 -32.844 -2.652 1 37.34 111 SER A C 1
ATOM 836 O O . SER A 1 111 ? -1.037 -33.688 -2.178 1 37.34 111 SER A O 1
ATOM 838 N N . LEU A 1 112 ? -0.439 -31.812 -2.219 1 36.84 112 LEU A N 1
ATOM 839 C CA . LEU A 1 112 ? -1.873 -31.562 -2.117 1 36.84 112 LEU A CA 1
ATOM 840 C C . LEU A 1 112 ? -2.584 -31.953 -3.408 1 36.84 112 LEU A C 1
ATOM 842 O O . LEU A 1 112 ? -2.348 -31.359 -4.457 1 36.84 112 LEU A O 1
ATOM 846 N N . THR A 1 113 ? -2.756 -33.188 -3.545 1 37.59 113 THR A N 1
ATOM 847 C CA . THR A 1 113 ? -3.609 -33.75 -4.578 1 37.59 113 THR A CA 1
ATOM 848 C C . THR A 1 113 ? -4.887 -32.938 -4.742 1 37.59 113 THR A C 1
ATOM 850 O O . THR A 1 113 ? -5.77 -32.969 -3.881 1 37.59 113 THR A O 1
ATOM 853 N N . LEU A 1 114 ? -4.781 -31.797 -5.215 1 42.12 114 LEU A N 1
ATOM 854 C CA . LEU A 1 114 ? -6.004 -31.078 -5.555 1 42.12 114 LEU A CA 1
ATOM 855 C C . LEU A 1 114 ? -6.938 -31.953 -6.383 1 42.12 114 LEU A C 1
ATOM 857 O O . LEU A 1 114 ? -6.543 -32.469 -7.422 1 42.12 114 LEU A O 1
ATOM 861 N N . THR A 1 115 ? -7.883 -32.531 -5.699 1 48 115 THR A N 1
ATOM 862 C CA . THR A 1 115 ? -8.961 -33.156 -6.465 1 48 115 THR A CA 1
ATOM 863 C C . THR A 1 115 ? -9.547 -32.156 -7.465 1 48 115 THR A C 1
ATOM 865 O O . THR A 1 115 ? -9.383 -30.938 -7.316 1 48 115 THR A O 1
ATOM 868 N N . SER A 1 116 ? -10.047 -32.562 -8.555 1 52.16 116 SER A N 1
ATOM 869 C CA . SER A 1 116 ? -10.617 -31.797 -9.664 1 52.16 116 SER A CA 1
ATOM 870 C C . SER A 1 116 ? -11.492 -30.656 -9.148 1 52.16 116 SER A C 1
ATOM 872 O O . SER A 1 116 ? -11.43 -29.547 -9.672 1 52.16 116 SER A O 1
ATOM 874 N N . ASN A 1 117 ? -12.297 -30.875 -8.102 1 56.25 117 ASN A N 1
ATOM 875 C CA . ASN A 1 117 ? -13.211 -29.875 -7.562 1 56.25 117 ASN A CA 1
ATOM 876 C C . ASN A 1 117 ? -12.461 -28.766 -6.832 1 56.25 117 ASN A C 1
ATOM 878 O O . ASN A 1 117 ? -12.852 -27.594 -6.887 1 56.25 117 ASN A O 1
ATOM 882 N N . SER A 1 118 ? -11.352 -29.156 -6.324 1 60.94 118 SER A N 1
ATOM 883 C CA . SER A 1 118 ? -10.562 -28.188 -5.57 1 60.94 118 SER A CA 1
ATOM 884 C C . SER A 1 118 ? -9.844 -27.219 -6.504 1 60.94 118 SER A C 1
ATOM 886 O O . SER A 1 118 ? -9.719 -26.031 -6.195 1 60.94 118 SER A O 1
ATOM 888 N N . THR A 1 119 ? -9.703 -27.766 -7.652 1 63.12 119 THR A N 1
ATOM 889 C CA . THR A 1 119 ? -9.016 -26.922 -8.625 1 63.12 119 THR A CA 1
ATOM 890 C C . THR A 1 119 ? -9.961 -25.859 -9.18 1 63.12 119 THR A C 1
ATOM 892 O O . THR A 1 119 ? -9.555 -24.703 -9.383 1 63.12 119 THR A O 1
ATOM 895 N N . LEU A 1 120 ? -11.234 -26.281 -9.281 1 71.44 120 LEU A N 1
ATOM 896 C CA . LEU A 1 120 ? -12.234 -25.359 -9.805 1 71.44 120 LEU A CA 1
ATOM 897 C C . LEU A 1 120 ? -12.469 -24.203 -8.836 1 71.44 120 LEU A C 1
ATOM 899 O O . LEU A 1 120 ? -12.539 -23.047 -9.242 1 71.44 120 LEU A O 1
ATOM 903 N N . ALA A 1 121 ? -12.547 -24.531 -7.562 1 71.12 121 ALA A N 1
ATOM 904 C CA . ALA A 1 121 ? -12.781 -23.531 -6.531 1 71.12 121 ALA A CA 1
ATOM 905 C C . ALA A 1 121 ? -11.602 -22.562 -6.418 1 71.12 121 ALA A C 1
ATOM 907 O O . ALA A 1 121 ? -11.781 -21.359 -6.238 1 71.12 121 ALA A O 1
ATOM 908 N N . LEU A 1 122 ? -10.508 -23.094 -6.598 1 67 122 LEU A N 1
ATOM 909 C CA . LEU A 1 122 ? -9.297 -22.281 -6.52 1 67 122 LEU A CA 1
ATOM 910 C C . LEU A 1 122 ? -9.211 -21.328 -7.707 1 67 122 LEU A C 1
ATOM 912 O O . LEU A 1 122 ? -8.836 -20.156 -7.551 1 67 122 LEU A O 1
ATOM 916 N N . ASP A 1 123 ? -9.586 -21.844 -8.836 1 69.31 123 ASP A N 1
ATOM 917 C CA . ASP A 1 123 ? -9.57 -21 -10.031 1 69.31 123 ASP A CA 1
ATOM 918 C C . ASP A 1 123 ? -10.547 -19.828 -9.898 1 69.31 123 ASP A C 1
ATOM 920 O O . ASP A 1 123 ? -10.219 -18.703 -10.266 1 69.31 123 ASP A O 1
ATOM 924 N N . ALA A 1 124 ? -11.641 -20.156 -9.391 1 76.62 124 ALA A N 1
ATOM 925 C CA . ALA A 1 124 ? -12.664 -19.125 -9.227 1 76.62 124 ALA A CA 1
ATOM 926 C C . ALA A 1 124 ? -12.227 -18.078 -8.203 1 76.62 124 ALA A C 1
ATOM 928 O O . ALA A 1 124 ? -12.438 -16.891 -8.406 1 76.62 124 ALA A O 1
ATOM 929 N N . LEU A 1 125 ? -11.641 -18.516 -7.148 1 72.81 125 LEU A N 1
ATOM 930 C CA . LEU A 1 125 ? -11.141 -17.625 -6.117 1 72.81 125 LEU A CA 1
ATOM 931 C C . LEU A 1 125 ? -10.055 -16.703 -6.68 1 72.81 125 LEU A C 1
ATOM 933 O O . LEU A 1 125 ? -10 -15.516 -6.34 1 72.81 125 LEU A O 1
ATOM 937 N N . LEU A 1 126 ? -9.234 -17.188 -7.445 1 68.94 126 LEU A N 1
ATOM 938 C CA . LEU A 1 126 ? -8.156 -16.406 -8.031 1 68.94 126 LEU A CA 1
ATOM 939 C C . LEU A 1 126 ? -8.711 -15.305 -8.938 1 68.94 126 LEU A C 1
ATOM 941 O O . LEU A 1 126 ? -8.188 -14.188 -8.953 1 68.94 126 LEU A O 1
ATOM 945 N N . VAL A 1 127 ? -9.711 -15.688 -9.664 1 73.25 127 VAL A N 1
ATOM 946 C CA . VAL A 1 127 ? -10.344 -14.672 -10.5 1 73.25 127 VAL A CA 1
ATOM 947 C C . VAL A 1 127 ? -10.891 -13.547 -9.617 1 73.25 127 VAL A C 1
ATOM 949 O O . VAL A 1 127 ? -10.664 -12.367 -9.906 1 73.25 127 VAL A O 1
ATOM 952 N N . CYS A 1 128 ? -11.539 -13.906 -8.547 1 79.06 128 CYS A N 1
ATOM 953 C CA . CYS A 1 128 ? -12.117 -12.922 -7.637 1 79.06 128 CYS A CA 1
ATOM 954 C C . CYS A 1 128 ? -11.031 -12.062 -6.996 1 79.06 128 CYS A C 1
ATOM 956 O O . CYS A 1 128 ? -11.188 -10.852 -6.863 1 79.06 128 CYS A O 1
ATOM 958 N N . MET A 1 129 ? -9.969 -12.641 -6.668 1 73.81 129 MET A N 1
ATOM 959 C CA . MET A 1 129 ? -8.883 -11.922 -6.016 1 73.81 129 MET A CA 1
ATOM 960 C C . MET A 1 129 ? -8.203 -10.961 -6.984 1 73.81 129 MET A C 1
ATOM 962 O O . MET A 1 129 ? -7.75 -9.891 -6.586 1 73.81 129 MET A O 1
ATOM 966 N N . ASN A 1 130 ? -8.211 -11.344 -8.18 1 72.38 130 ASN A N 1
ATOM 967 C CA . ASN A 1 130 ? -7.664 -10.445 -9.188 1 72.38 130 ASN A CA 1
ATOM 968 C C . ASN A 1 130 ? -8.508 -9.188 -9.344 1 72.38 130 ASN A C 1
ATOM 970 O O . ASN A 1 130 ? -7.977 -8.078 -9.406 1 72.38 130 ASN A O 1
ATOM 974 N N . VAL A 1 131 ? -9.719 -9.445 -9.398 1 78.44 131 VAL A N 1
ATOM 975 C CA . VAL A 1 131 ? -10.625 -8.305 -9.516 1 78.44 131 VAL A CA 1
ATOM 976 C C . VAL A 1 131 ? -10.5 -7.418 -8.281 1 78.44 131 VAL A C 1
ATOM 978 O O . VAL A 1 131 ? -10.453 -6.188 -8.398 1 78.44 131 VAL A O 1
ATOM 981 N N . ASN A 1 132 ? -10.367 -8.016 -7.156 1 80.62 132 ASN A N 1
ATOM 982 C CA . ASN A 1 132 ? -10.211 -7.277 -5.906 1 80.62 132 ASN A CA 1
ATOM 983 C C . ASN A 1 132 ? -8.914 -6.473 -5.887 1 80.62 132 ASN A C 1
ATOM 985 O O . ASN A 1 132 ? -8.891 -5.344 -5.395 1 80.62 132 ASN A O 1
ATOM 989 N N . ALA A 1 133 ? -7.914 -7.062 -6.344 1 73.44 133 ALA A N 1
ATOM 990 C CA . ALA A 1 133 ? -6.613 -6.398 -6.355 1 73.44 133 ALA A CA 1
ATOM 991 C C . ALA A 1 133 ? -6.664 -5.109 -7.176 1 73.44 133 ALA A C 1
ATOM 993 O O . ALA A 1 133 ? -6.094 -4.094 -6.781 1 73.44 133 ALA A O 1
ATOM 994 N N . TRP A 1 134 ? -7.359 -5.168 -8.25 1 75.44 134 TRP A N 1
ATOM 995 C CA . TRP A 1 134 ? -7.496 -3.986 -9.094 1 75.44 134 TRP A CA 1
ATOM 996 C C . TRP A 1 134 ? -8.336 -2.918 -8.406 1 75.44 134 TRP A C 1
ATOM 998 O O . TRP A 1 134 ? -8 -1.733 -8.438 1 75.44 134 TRP A O 1
ATOM 1008 N N . GLU A 1 135 ? -9.328 -3.377 -7.875 1 83.31 135 GLU A N 1
ATOM 1009 C CA . GLU A 1 135 ? -10.219 -2.428 -7.211 1 83.31 135 GLU A CA 1
ATOM 1010 C C . GLU A 1 135 ? -9.547 -1.815 -5.984 1 83.31 135 GLU A C 1
ATOM 1012 O O . GLU A 1 135 ? -9.789 -0.651 -5.656 1 83.31 135 GLU A O 1
ATOM 1017 N N . MET A 1 136 ? -8.688 -2.502 -5.355 1 81.69 136 MET A N 1
ATOM 1018 C CA . MET A 1 136 ? -8.031 -2.062 -4.129 1 81.69 136 MET A CA 1
ATOM 1019 C C . MET A 1 136 ? -7.117 -0.87 -4.391 1 81.69 136 MET A C 1
ATOM 1021 O O . MET A 1 136 ? -6.766 -0.136 -3.467 1 81.69 136 MET A O 1
ATOM 1025 N N . MET A 1 137 ? -6.75 -0.671 -5.602 1 80.44 137 MET A N 1
ATOM 1026 C CA . MET A 1 137 ? -5.895 0.463 -5.941 1 80.44 137 MET A CA 1
ATOM 1027 C C . MET A 1 137 ? -6.578 1.782 -5.602 1 80.44 137 MET A C 1
ATOM 1029 O O . MET A 1 137 ? -5.914 2.762 -5.262 1 80.44 137 MET A O 1
ATOM 1033 N N . ILE A 1 138 ? -7.855 1.694 -5.594 1 86.94 138 ILE A N 1
ATOM 1034 C CA . ILE A 1 138 ? -8.625 2.908 -5.34 1 86.94 138 ILE A CA 1
ATOM 1035 C C . ILE A 1 138 ? -8.617 3.221 -3.846 1 86.94 138 ILE A C 1
ATOM 1037 O O . ILE A 1 138 ? -8.156 4.289 -3.43 1 86.94 138 ILE A O 1
ATOM 1041 N N . PRO A 1 139 ? -8.984 2.32 -2.988 1 88.44 139 PRO A N 1
ATOM 1042 C CA . PRO A 1 139 ? -8.992 2.639 -1.56 1 88.44 139 PRO A CA 1
ATOM 1043 C C . PRO A 1 139 ? -7.59 2.869 -1.002 1 88.44 139 PRO A C 1
ATOM 1045 O O . PRO A 1 139 ? -7.414 3.66 -0.071 1 88.44 139 PRO A O 1
ATOM 1048 N N . ILE A 1 140 ? -6.637 2.238 -1.506 1 84.19 140 ILE A N 1
ATOM 1049 C CA . ILE A 1 140 ? -5.27 2.455 -1.056 1 84.19 140 ILE A CA 1
ATOM 1050 C C . ILE A 1 140 ? -4.84 3.887 -1.37 1 84.19 140 ILE A C 1
ATOM 1052 O O . ILE A 1 140 ? -4.109 4.508 -0.595 1 84.19 140 ILE A O 1
ATOM 1056 N N . SER A 1 141 ? -5.273 4.328 -2.541 1 86.56 141 SER A N 1
ATOM 1057 C CA . SER A 1 141 ? -4.984 5.719 -2.881 1 86.56 141 SER A CA 1
ATOM 1058 C C . SER A 1 141 ? -5.672 6.68 -1.914 1 86.56 141 SER A C 1
ATOM 1060 O O . SER A 1 141 ? -5.09 7.691 -1.521 1 86.56 141 SER A O 1
ATOM 1062 N N . PHE A 1 142 ? -6.883 6.359 -1.549 1 90.31 142 PHE A N 1
ATOM 1063 C CA . PHE A 1 142 ? -7.578 7.16 -0.551 1 90.31 142 PHE A CA 1
ATOM 1064 C C . PHE A 1 142 ? -6.863 7.09 0.794 1 90.31 142 PHE A C 1
ATOM 1066 O O . PHE A 1 142 ? -6.82 8.078 1.532 1 90.31 142 PHE A O 1
ATOM 1073 N N . PHE A 1 143 ? -6.344 5.922 1.165 1 89.75 143 PHE A N 1
ATOM 1074 C CA . PHE A 1 143 ? -5.59 5.711 2.395 1 89.75 143 PHE A CA 1
ATOM 1075 C C . PHE A 1 143 ? -4.445 6.711 2.5 1 89.75 143 PHE A C 1
ATOM 1077 O O . PHE A 1 143 ? -4.305 7.398 3.514 1 89.75 143 PHE A O 1
ATOM 1084 N N . ALA A 1 144 ? -3.709 6.805 1.42 1 87 144 ALA A N 1
ATOM 1085 C CA . ALA A 1 144 ? -2.553 7.695 1.417 1 87 144 ALA A CA 1
ATOM 1086 C C . ALA A 1 144 ? -2.986 9.156 1.441 1 87 144 ALA A C 1
ATOM 1088 O O . ALA A 1 144 ? -2.436 9.969 2.193 1 87 144 ALA A O 1
ATOM 1089 N N . ALA A 1 145 ? -3.957 9.508 0.648 1 89.94 145 ALA A N 1
ATOM 1090 C CA . ALA A 1 145 ? -4.406 10.891 0.507 1 89.94 145 ALA A CA 1
ATOM 1091 C C . ALA A 1 145 ? -4.992 11.414 1.814 1 89.94 145 ALA A C 1
ATOM 1093 O O . ALA A 1 145 ? -4.66 12.516 2.254 1 89.94 145 ALA A O 1
ATOM 1094 N N . ILE A 1 146 ? -5.82 10.602 2.4 1 92.56 146 ILE A N 1
ATOM 1095 C CA . ILE A 1 146 ? -6.496 11.078 3.602 1 92.56 146 ILE A CA 1
ATOM 1096 C C . ILE A 1 146 ? -5.496 11.172 4.754 1 92.56 146 ILE A C 1
ATOM 1098 O O . ILE A 1 146 ? -5.59 12.062 5.594 1 92.56 146 ILE A O 1
ATOM 1102 N N . GLY A 1 147 ? -4.562 10.242 4.844 1 91.44 147 GLY A N 1
ATOM 1103 C CA . GLY A 1 147 ? -3.512 10.367 5.844 1 91.44 147 GLY A CA 1
ATOM 1104 C C . GLY A 1 147 ? -2.771 11.688 5.777 1 91.44 147 GLY A C 1
ATOM 1105 O O . GLY A 1 147 ? -2.539 12.328 6.805 1 91.44 147 GLY A O 1
ATOM 1106 N N . VAL A 1 148 ? -2.477 12.094 4.594 1 90.5 148 VAL A N 1
ATOM 1107 C CA . VAL A 1 148 ? -1.748 13.336 4.363 1 90.5 148 VAL A CA 1
ATOM 1108 C C . VAL A 1 148 ? -2.637 14.531 4.707 1 90.5 148 VAL A C 1
ATOM 1110 O O . VAL A 1 148 ? -2.189 15.477 5.359 1 90.5 148 VAL A O 1
ATOM 1113 N N . ARG A 1 149 ? -3.863 14.453 4.258 1 91.19 149 ARG A N 1
ATOM 1114 C CA . ARG A 1 149 ? -4.793 15.555 4.492 1 91.19 149 ARG A CA 1
ATOM 1115 C C . ARG A 1 149 ? -5.027 15.766 5.98 1 91.19 149 ARG A C 1
ATOM 1117 O O . ARG A 1 149 ? -4.984 16.906 6.465 1 91.19 149 ARG A O 1
ATOM 1124 N N . VAL A 1 150 ? -5.25 14.734 6.668 1 93.75 150 VAL A N 1
ATOM 1125 C CA . VAL A 1 150 ? -5.516 14.812 8.102 1 93.75 150 VAL A CA 1
ATOM 1126 C C . VAL A 1 150 ? -4.27 15.297 8.836 1 93.75 150 VAL A C 1
ATOM 1128 O O . VAL A 1 150 ? -4.352 16.156 9.719 1 93.75 150 VAL A O 1
ATOM 1131 N N . ALA A 1 151 ? -3.148 14.75 8.469 1 91.69 151 ALA A N 1
ATOM 1132 C CA . ALA A 1 151 ? -1.893 15.164 9.094 1 91.69 151 ALA A CA 1
ATOM 1133 C C . ALA A 1 151 ? -1.63 16.656 8.867 1 91.69 151 ALA A C 1
ATOM 1135 O O . ALA A 1 151 ? -1.186 17.359 9.773 1 91.69 151 ALA A O 1
ATOM 1136 N N . ASN A 1 152 ? -1.872 17.125 7.66 1 91.12 152 ASN A N 1
ATOM 1137 C CA . ASN A 1 152 ? -1.691 18.516 7.309 1 91.12 152 ASN A CA 1
ATOM 1138 C C . ASN A 1 152 ? -2.572 19.438 8.156 1 91.12 152 ASN A C 1
ATOM 1140 O O . ASN A 1 152 ? -2.105 20.453 8.68 1 91.12 152 ASN A O 1
ATOM 1144 N N . GLU A 1 153 ? -3.81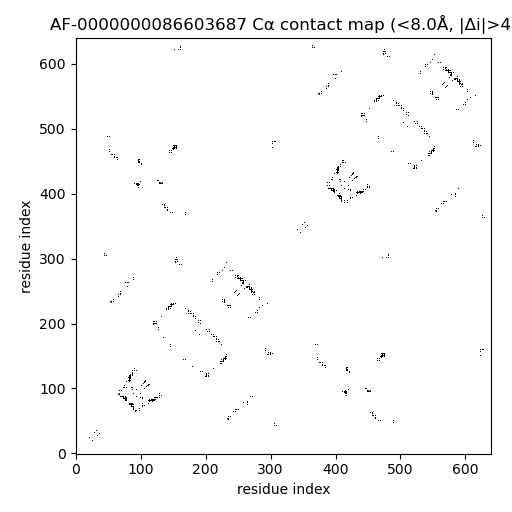6 19.031 8.273 1 93 153 GLU A N 1
ATOM 1145 C CA . GLU A 1 153 ? -4.762 19.828 9.062 1 93 153 GLU A CA 1
ATOM 1146 C C . GLU A 1 153 ? -4.375 19.812 10.539 1 93 153 GLU A C 1
ATOM 1148 O O . GLU A 1 153 ? -4.422 20.859 11.195 1 93 153 GLU A O 1
ATOM 1153 N N . LEU A 1 154 ? -4.008 18.703 11.047 1 92.5 154 LEU A N 1
ATOM 1154 C CA . LEU A 1 154 ? -3.627 18.594 12.453 1 92.5 154 LEU A CA 1
ATOM 1155 C C . LEU A 1 154 ? -2.344 19.375 12.719 1 92.5 154 LEU A C 1
ATOM 1157 O O . LEU A 1 154 ? -2.215 20.016 13.766 1 92.5 154 LEU A O 1
ATOM 1161 N N . GLY A 1 155 ? -1.449 19.297 11.836 1 89.81 155 GLY A N 1
ATOM 1162 C CA . GLY A 1 155 ? -0.236 20.078 11.969 1 89.81 155 GLY A CA 1
ATOM 1163 C C . GLY A 1 155 ? -0.501 21.578 12.039 1 89.81 155 GLY A C 1
ATOM 1164 O O . GLY A 1 155 ? 0.22 22.312 12.711 1 89.81 155 GLY A O 1
ATOM 1165 N N . ALA A 1 156 ? -1.492 22 11.375 1 91.38 156 ALA A N 1
ATOM 1166 C CA . ALA A 1 156 ? -1.875 23.406 11.344 1 91.38 156 ALA A CA 1
ATOM 1167 C C . ALA A 1 156 ? -2.74 23.766 12.547 1 91.38 156 ALA A C 1
ATOM 1169 O O . ALA A 1 156 ? -3.197 24.906 12.672 1 91.38 156 ALA A O 1
ATOM 1170 N N . GLY A 1 157 ? -3.064 22.75 13.352 1 92.19 157 GLY A N 1
ATOM 1171 C CA . GLY A 1 157 ? -3.902 22.969 14.523 1 92.19 157 GLY A CA 1
ATOM 1172 C C . GLY A 1 157 ? -5.383 23.031 14.195 1 92.19 157 GLY A C 1
ATOM 1173 O O . GLY A 1 157 ? -6.176 23.562 14.977 1 92.19 157 GLY A O 1
ATOM 1174 N N . ASN A 1 158 ? -5.781 22.578 13.039 1 92.44 158 ASN A N 1
ATOM 1175 C CA . ASN A 1 158 ? -7.16 22.656 12.57 1 92.44 158 ASN A CA 1
ATOM 1176 C C . ASN A 1 158 ? -7.883 21.328 12.742 1 92.44 158 ASN A C 1
ATOM 1178 O O . ASN A 1 158 ? -8.062 20.594 11.773 1 92.44 158 ASN A O 1
ATOM 1182 N N . GLY A 1 159 ? -8.406 21.078 13.898 1 93.88 159 GLY A N 1
ATOM 1183 C CA . GLY A 1 159 ? -9.102 19.844 14.18 1 93.88 159 GLY A CA 1
ATOM 1184 C C . GLY A 1 159 ? -10.391 19.688 13.391 1 93.88 159 GLY A C 1
ATOM 1185 O O . GLY A 1 159 ? -10.719 18.594 12.93 1 93.88 159 GLY A O 1
ATOM 1186 N N . LYS A 1 160 ? -11.094 20.766 13.203 1 92.38 160 LYS A N 1
ATOM 1187 C CA . LYS A 1 160 ? -12.344 20.75 12.453 1 92.38 160 LYS A CA 1
ATOM 1188 C C . LYS A 1 160 ? -12.102 20.375 10.992 1 92.38 160 LYS A C 1
ATOM 1190 O O . LYS A 1 160 ? -12.898 19.656 10.391 1 92.38 160 LYS A O 1
ATOM 1195 N N . GLY A 1 161 ? -11.039 20.906 10.461 1 92.12 161 GLY A N 1
ATOM 1196 C CA . GLY A 1 161 ? -10.68 20.562 9.102 1 92.12 161 GLY A CA 1
ATOM 1197 C C . GLY A 1 161 ? -10.344 19.078 8.93 1 92.12 161 GLY A C 1
ATOM 1198 O O . GLY A 1 161 ? -10.727 18.469 7.934 1 92.12 161 GLY A O 1
ATOM 1199 N N . ALA A 1 162 ? -9.656 18.562 9.914 1 94.94 162 ALA A N 1
ATOM 1200 C CA . ALA A 1 162 ? -9.32 17.141 9.883 1 94.94 162 ALA A CA 1
ATOM 1201 C C . ALA A 1 162 ? -10.57 16.281 9.914 1 94.94 162 ALA A C 1
ATOM 1203 O O . ALA A 1 162 ? -10.68 15.312 9.156 1 94.94 162 ALA A O 1
ATOM 1204 N N . LYS A 1 163 ? -11.484 16.672 10.797 1 95.38 163 LYS A N 1
ATOM 1205 C CA . LYS A 1 163 ? -12.742 15.938 10.891 1 95.38 163 LYS A CA 1
ATOM 1206 C C . LYS A 1 163 ? -13.516 16 9.578 1 95.38 163 LYS A C 1
ATOM 1208 O O . LYS A 1 163 ? -14.062 14.984 9.125 1 95.38 163 LYS A O 1
ATOM 1213 N N . PHE A 1 164 ? -13.586 17.156 9.031 1 93.75 164 PHE A N 1
ATOM 1214 C CA . PHE A 1 164 ? -14.305 17.359 7.781 1 93.75 164 PHE A CA 1
ATOM 1215 C C . PHE A 1 164 ? -13.656 16.562 6.648 1 93.75 164 PHE A C 1
ATOM 1217 O O . PHE A 1 164 ? -14.352 15.922 5.855 1 93.75 164 PHE A O 1
ATOM 1224 N N . ALA A 1 165 ? -12.359 16.625 6.516 1 93.75 165 ALA A N 1
ATOM 1225 C CA . ALA A 1 165 ? -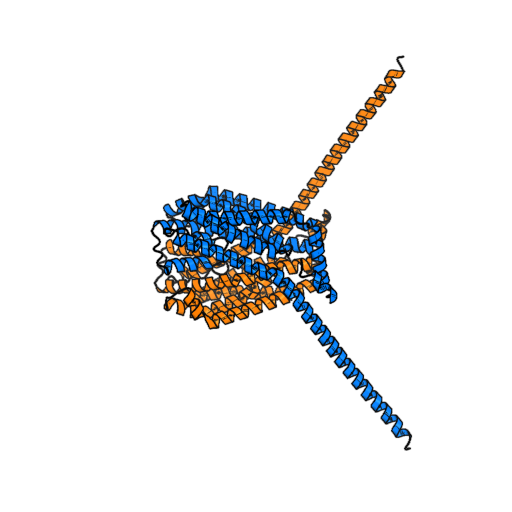11.633 15.852 5.512 1 93.75 165 ALA A CA 1
ATOM 1226 C C . ALA A 1 165 ? -11.938 14.367 5.641 1 93.75 165 ALA A C 1
ATOM 1228 O O . ALA A 1 165 ? -12.094 13.664 4.637 1 93.75 165 ALA A O 1
ATOM 1229 N N . THR A 1 166 ? -11.992 13.891 6.859 1 96.25 166 THR A N 1
ATOM 1230 C CA . THR A 1 166 ? -12.289 12.492 7.133 1 96.25 166 THR A CA 1
ATOM 1231 C C . THR A 1 166 ? -13.68 12.117 6.617 1 96.25 166 THR A C 1
ATOM 1233 O O . THR A 1 166 ? -13.836 11.125 5.91 1 96.25 166 THR A O 1
ATOM 1236 N N . LYS A 1 167 ? -14.625 12.938 6.895 1 95.94 167 LYS A N 1
ATOM 1237 C CA . LYS A 1 167 ? -16 12.672 6.477 1 95.94 167 LYS A CA 1
ATOM 1238 C C . LYS A 1 167 ? -16.125 12.641 4.957 1 95.94 167 LYS A C 1
ATOM 1240 O O . LYS A 1 167 ? -16.766 11.742 4.395 1 95.94 167 LYS A O 1
ATOM 1245 N N . VAL A 1 168 ? -15.523 13.602 4.344 1 94.56 168 VAL A N 1
ATOM 1246 C CA . VAL A 1 168 ? -15.602 13.711 2.893 1 94.56 168 VAL A CA 1
ATOM 1247 C C . VAL A 1 168 ? -14.914 12.508 2.248 1 94.56 168 VAL A C 1
ATOM 1249 O O . VAL A 1 168 ? -15.438 11.914 1.301 1 94.56 168 VAL A O 1
ATOM 1252 N N . SER A 1 169 ? -13.75 12.156 2.76 1 95.62 169 SER A N 1
ATOM 1253 C CA . SER A 1 169 ? -12.984 11.055 2.186 1 95.62 169 SER A CA 1
ATOM 1254 C C . SER A 1 169 ? -13.703 9.719 2.361 1 95.62 169 SER A C 1
ATOM 1256 O O . SER A 1 169 ? -13.789 8.922 1.426 1 95.62 169 SER A O 1
ATOM 1258 N N . VAL A 1 170 ? -14.242 9.492 3.568 1 96.56 170 VAL A N 1
ATOM 1259 C CA . VAL A 1 170 ? -14.969 8.25 3.824 1 96.56 170 VAL A CA 1
ATOM 1260 C C . VAL A 1 170 ? -16.203 8.188 2.932 1 96.56 170 VAL A C 1
ATOM 1262 O O . VAL A 1 170 ? -16.5 7.148 2.34 1 96.56 170 VAL A O 1
ATOM 1265 N N . GLY A 1 171 ? -16.891 9.297 2.83 1 96.62 171 GLY A N 1
ATOM 1266 C CA . GLY A 1 171 ? -18.078 9.352 1.987 1 96.62 171 GLY A CA 1
ATOM 1267 C C . GLY A 1 171 ? -17.781 9.055 0.528 1 96.62 171 GLY A C 1
ATOM 1268 O O . GLY A 1 171 ? -18.5 8.273 -0.105 1 96.62 171 GLY A O 1
ATOM 1269 N N . GLN A 1 172 ? -16.812 9.633 0.032 1 96.06 172 GLN A N 1
ATOM 1270 C CA . GLN A 1 172 ? -16.484 9.453 -1.379 1 96.06 172 GLN A CA 1
ATOM 1271 C C . GLN A 1 172 ? -15.969 8.039 -1.65 1 96.06 172 GLN A C 1
ATOM 1273 O O . GLN A 1 172 ? -16.359 7.414 -2.639 1 96.06 172 GLN A O 1
ATOM 1278 N N . SER A 1 173 ? -15.078 7.566 -0.809 1 95.5 173 SER A N 1
ATOM 1279 C CA . SER A 1 173 ? -14.57 6.211 -0.99 1 95.5 173 SER A CA 1
ATOM 1280 C C . SER A 1 173 ? -15.695 5.184 -0.895 1 95.5 173 SER A C 1
ATOM 1282 O O . SER A 1 173 ? -15.734 4.23 -1.676 1 95.5 173 SER A O 1
ATOM 1284 N N . LEU A 1 174 ? -16.578 5.387 0.073 1 96.81 174 LEU A N 1
ATOM 1285 C CA . LEU A 1 174 ? -17.719 4.48 0.235 1 96.81 174 LEU A CA 1
ATOM 1286 C C . LEU A 1 174 ? -18.609 4.508 -0.998 1 96.81 174 LEU A C 1
ATOM 1288 O O . LEU A 1 174 ? -19.094 3.467 -1.437 1 96.81 174 LEU A O 1
ATOM 1292 N N . SER A 1 175 ? -18.844 5.664 -1.551 1 97.31 175 SER A N 1
ATOM 1293 C CA . SER A 1 175 ? -19.656 5.789 -2.75 1 97.31 175 SER A CA 1
ATOM 1294 C C . SER A 1 175 ? -19.062 5.02 -3.918 1 97.31 175 SER A C 1
ATOM 1296 O O . SER A 1 175 ? -19.766 4.332 -4.652 1 97.31 175 SER A O 1
ATOM 1298 N N . ILE A 1 176 ? -17.812 5.121 -4.082 1 96.12 176 ILE A N 1
ATOM 1299 C CA . ILE A 1 176 ? -17.109 4.395 -5.145 1 96.12 176 ILE A CA 1
ATOM 1300 C C . ILE A 1 176 ? -17.188 2.893 -4.871 1 96.12 176 ILE A C 1
ATOM 1302 O O . ILE A 1 176 ? -17.406 2.1 -5.793 1 96.12 176 ILE A O 1
ATOM 1306 N N . GLY A 1 177 ? -17.016 2.525 -3.592 1 96.12 177 GLY A N 1
ATOM 1307 C CA . GLY A 1 177 ? -17.141 1.126 -3.213 1 96.12 177 GLY A CA 1
ATOM 1308 C C . GLY A 1 177 ? -18.5 0.541 -3.512 1 96.12 177 GLY A C 1
ATOM 1309 O O . GLY A 1 177 ? -18.609 -0.59 -3.988 1 96.12 177 GLY A O 1
ATOM 1310 N N . ILE A 1 178 ? -19.547 1.289 -3.217 1 97.06 178 ILE A N 1
ATOM 1311 C CA . ILE A 1 178 ? -20.906 0.846 -3.496 1 97.06 178 ILE A CA 1
ATOM 1312 C C . ILE A 1 178 ? -21.094 0.667 -5 1 97.06 178 ILE A C 1
ATOM 1314 O O . ILE A 1 178 ? -21.688 -0.325 -5.445 1 97.06 178 ILE A O 1
ATOM 1318 N N . LEU A 1 179 ? -20.578 1.58 -5.742 1 96.75 179 LEU A N 1
ATOM 1319 C CA . LEU A 1 179 ? -20.688 1.501 -7.195 1 96.75 179 LEU A CA 1
ATOM 1320 C C . LEU A 1 179 ? -20.016 0.245 -7.723 1 96.75 179 LEU A C 1
ATOM 1322 O O . LEU A 1 179 ? -20.594 -0.501 -8.516 1 96.75 179 LEU A O 1
ATOM 1326 N N . PHE A 1 180 ? -18.844 -0.019 -7.285 1 95.12 180 PHE A N 1
ATOM 1327 C CA . PHE A 1 180 ? -18.094 -1.175 -7.773 1 95.12 180 PHE A CA 1
ATOM 1328 C C . PHE A 1 180 ? -18.734 -2.471 -7.273 1 95.12 180 PHE A C 1
ATOM 1330 O O . PHE A 1 180 ? -18.719 -3.482 -7.977 1 95.12 180 PHE A O 1
ATOM 1337 N N . SER A 1 181 ? -19.219 -2.438 -6.031 1 95.56 181 SER A N 1
ATOM 1338 C CA . SER A 1 181 ? -19.906 -3.607 -5.516 1 95.56 181 SER A CA 1
ATOM 1339 C C . SER A 1 181 ? -21.125 -3.949 -6.371 1 95.56 181 SER A C 1
ATOM 1341 O O . SER A 1 181 ? -21.344 -5.113 -6.707 1 95.56 181 SER A O 1
ATOM 1343 N N . LEU A 1 182 ? -21.844 -2.971 -6.781 1 96 182 LEU A N 1
ATOM 1344 C CA . LEU A 1 182 ? -23.016 -3.172 -7.621 1 96 182 LEU A CA 1
ATOM 1345 C C . LEU A 1 182 ? -22.625 -3.684 -9 1 96 182 LEU A C 1
ATOM 1347 O O . LEU A 1 182 ? -23.297 -4.559 -9.562 1 96 182 LEU A O 1
ATOM 1351 N N . LEU A 1 183 ? -21.578 -3.158 -9.539 1 94.88 183 LEU A N 1
ATOM 1352 C CA . LEU A 1 183 ? -21.109 -3.584 -10.852 1 94.88 183 LEU A CA 1
ATOM 1353 C C . LEU A 1 183 ? -20.703 -5.055 -10.828 1 94.88 183 LEU A C 1
ATOM 1355 O O . LEU A 1 183 ? -20.953 -5.781 -11.797 1 94.88 183 LEU A O 1
ATOM 1359 N N . ILE A 1 184 ? -20.125 -5.461 -9.727 1 93.62 184 ILE A N 1
ATOM 1360 C CA . ILE A 1 184 ? -19.688 -6.848 -9.609 1 93.62 184 ILE A CA 1
ATOM 1361 C C . ILE A 1 184 ? -20.906 -7.766 -9.531 1 93.62 184 ILE A C 1
ATOM 1363 O O . ILE A 1 184 ? -20.938 -8.82 -10.18 1 93.62 184 ILE A O 1
ATOM 1367 N N . ILE A 1 185 ? -21.906 -7.371 -8.789 1 93.38 185 ILE A N 1
ATOM 1368 C CA . ILE A 1 185 ? -23.109 -8.195 -8.617 1 93.38 185 ILE A CA 1
ATOM 1369 C C . ILE A 1 185 ? -23.859 -8.289 -9.945 1 93.38 185 ILE A C 1
ATOM 1371 O O . ILE A 1 185 ? -24.359 -9.359 -10.312 1 93.38 185 ILE A O 1
ATOM 1375 N N . LEU A 1 186 ? -23.812 -7.238 -10.695 1 92.94 186 LEU A N 1
ATOM 1376 C CA . LEU A 1 186 ? -24.594 -7.191 -11.93 1 92.94 186 LEU A CA 1
ATOM 1377 C C . LEU A 1 186 ? -23.828 -7.832 -13.078 1 92.94 186 LEU A C 1
ATOM 1379 O O . LEU A 1 186 ? -24.422 -8.438 -13.969 1 92.94 186 LEU A O 1
ATOM 1383 N N . PHE A 1 187 ? -22.469 -7.762 -13.07 1 91.38 187 PHE A N 1
ATOM 1384 C CA . PHE A 1 187 ? -21.703 -8.164 -14.242 1 91.38 187 PHE A CA 1
ATOM 1385 C C . PHE A 1 187 ? -20.703 -9.258 -13.883 1 91.38 187 PHE A C 1
ATOM 1387 O O . PHE A 1 187 ? -19.641 -9.375 -14.508 1 91.38 187 PHE A O 1
ATOM 1394 N N . HIS A 1 188 ? -20.984 -10 -12.875 1 88.31 188 HIS A N 1
ATOM 1395 C CA . HIS A 1 188 ? -20.031 -11.016 -12.445 1 88.31 188 HIS A CA 1
ATOM 1396 C C . HIS A 1 188 ? -19.781 -12.039 -13.547 1 88.31 188 HIS A C 1
ATOM 1398 O O . HIS A 1 188 ? -18.656 -12.555 -13.68 1 88.31 188 HIS A O 1
ATOM 1404 N N . HIS A 1 189 ? -20.766 -12.328 -14.344 1 88.31 189 HIS A N 1
ATOM 1405 C CA . HIS A 1 189 ? -20.625 -13.289 -15.43 1 88.31 189 HIS A CA 1
ATOM 1406 C C . HIS A 1 189 ? -19.656 -12.781 -16.5 1 88.31 189 HIS A C 1
ATOM 1408 O O . HIS A 1 189 ? -18.75 -13.5 -16.922 1 88.31 189 HIS A O 1
ATOM 1414 N N . LYS A 1 190 ? -19.859 -11.586 -16.891 1 87 190 LYS A N 1
ATOM 1415 C CA . LYS A 1 190 ? -18.984 -10.992 -17.906 1 87 190 LYS A CA 1
ATOM 1416 C C . LYS A 1 190 ? -17.562 -10.852 -17.375 1 87 190 LYS A C 1
ATOM 1418 O O . LYS A 1 190 ? -16.609 -11.031 -18.125 1 87 190 LYS A O 1
ATOM 1423 N N . LEU A 1 191 ? -17.453 -10.555 -16.156 1 82.62 191 LEU A N 1
ATOM 1424 C CA . LEU A 1 191 ? -16.141 -10.391 -15.547 1 82.62 191 LEU A CA 1
ATOM 1425 C C . LEU A 1 191 ? -15.383 -11.711 -15.516 1 82.62 191 LEU A C 1
ATOM 1427 O O . LEU A 1 191 ? -14.18 -11.758 -15.805 1 82.62 191 LEU A O 1
ATOM 1431 N N . ALA A 1 192 ? -16.109 -12.742 -15.195 1 81.25 192 ALA A N 1
ATOM 1432 C CA . ALA A 1 192 ? -15.492 -14.062 -15.141 1 81.25 192 ALA A CA 1
ATOM 1433 C C . ALA A 1 192 ? -15.047 -14.516 -16.531 1 81.25 192 ALA A C 1
ATOM 1435 O O . ALA A 1 192 ? -14.023 -15.188 -16.672 1 81.25 192 ALA A O 1
ATOM 1436 N N . MET A 1 193 ? -15.766 -14.102 -17.547 1 80.06 193 MET A N 1
ATOM 1437 C CA . MET A 1 193 ? -15.484 -14.508 -18.906 1 80.06 193 MET A CA 1
ATOM 1438 C C . MET A 1 193 ? -14.18 -13.883 -19.406 1 80.06 193 MET A C 1
ATOM 1440 O O . MET A 1 193 ? -13.531 -14.43 -20.297 1 80.06 193 MET A O 1
ATOM 1444 N N . ILE A 1 194 ? -13.805 -12.828 -18.766 1 73.06 194 ILE A N 1
ATOM 1445 C CA . ILE A 1 194 ? -12.555 -12.164 -19.141 1 73.06 194 ILE A CA 1
ATOM 1446 C C . ILE A 1 194 ? -11.375 -13.023 -18.703 1 73.06 194 ILE A C 1
ATOM 1448 O O . ILE A 1 194 ? -10.328 -13.039 -19.359 1 73.06 194 ILE A O 1
ATOM 1452 N N . PHE A 1 195 ? -11.641 -13.797 -17.688 1 69.75 195 PHE A N 1
ATOM 1453 C CA . PHE A 1 195 ? -10.5 -14.492 -17.094 1 69.75 195 PHE A CA 1
ATOM 1454 C C . PHE A 1 195 ? -10.516 -15.969 -17.469 1 69.75 195 PHE A C 1
ATOM 1456 O O . PHE A 1 195 ? -9.477 -16.625 -17.453 1 69.75 195 PHE A O 1
ATOM 1463 N N . SER A 1 196 ? -11.688 -16.438 -17.672 1 71.31 196 SER A N 1
ATOM 1464 C CA . SER A 1 196 ? -11.766 -17.859 -17.969 1 71.31 196 SER A CA 1
ATOM 1465 C C . SER A 1 196 ? -12.867 -18.156 -18.984 1 71.31 196 SER A C 1
ATOM 1467 O O . SER A 1 196 ? -13.891 -17.469 -19 1 71.31 196 SER A O 1
ATOM 1469 N N . SER A 1 197 ? -12.578 -19.234 -19.703 1 74.75 197 SER A N 1
ATOM 1470 C CA . SER A 1 197 ? -13.578 -19.703 -20.656 1 74.75 197 SER A CA 1
ATOM 1471 C C . SER A 1 197 ? -14.312 -20.922 -20.141 1 74.75 197 SER A C 1
ATOM 1473 O O . SER A 1 197 ? -15.258 -21.406 -20.766 1 74.75 197 SER A O 1
ATOM 1475 N N . SER A 1 198 ? -13.844 -21.422 -19.078 1 77.31 198 SER A N 1
ATOM 1476 C CA . SER A 1 198 ? -14.477 -22.594 -18.5 1 77.31 198 SER A CA 1
ATOM 1477 C C . SER A 1 198 ? -15.805 -22.234 -17.828 1 77.31 198 SER A C 1
ATOM 1479 O O . SER A 1 198 ? -15.844 -21.422 -16.922 1 77.31 198 SER A O 1
ATOM 1481 N N . HIS A 1 199 ? -16.75 -22.922 -18.344 1 87 199 HIS A N 1
ATOM 1482 C CA . HIS A 1 199 ? -18.094 -22.672 -17.812 1 87 199 HIS A CA 1
ATOM 1483 C C . HIS A 1 199 ? -18.156 -22.953 -16.312 1 87 199 HIS A C 1
ATOM 1485 O O . HIS A 1 199 ? -18.828 -22.234 -15.578 1 87 199 HIS A O 1
ATOM 1491 N N . ASP A 1 200 ? -17.438 -23.938 -15.906 1 84.88 200 ASP A N 1
ATOM 1492 C CA . ASP A 1 200 ? -17.453 -24.297 -14.492 1 84.88 200 ASP A CA 1
ATOM 1493 C C . ASP A 1 200 ? -16.828 -23.219 -13.633 1 84.88 200 ASP A C 1
ATOM 1495 O O . ASP A 1 200 ? -17.328 -22.891 -12.555 1 84.88 200 ASP A O 1
ATOM 1499 N N . VAL A 1 201 ? -15.805 -22.641 -14.164 1 79.38 201 VAL A N 1
ATOM 1500 C CA . VAL A 1 201 ? -15.141 -21.578 -13.422 1 79.38 201 VAL A CA 1
ATOM 1501 C C . VAL A 1 201 ? -16.031 -20.328 -13.383 1 79.38 201 VAL A C 1
ATOM 1503 O O . VAL A 1 201 ? -16.156 -19.688 -12.336 1 79.38 201 VAL A O 1
ATOM 1506 N N . ILE A 1 202 ? -16.656 -20.062 -14.461 1 85.88 202 ILE A N 1
ATOM 1507 C CA . ILE A 1 202 ? -17.516 -18.891 -14.555 1 85.88 202 ILE A CA 1
ATOM 1508 C C . ILE A 1 202 ? -18.672 -19.016 -13.562 1 85.88 202 ILE A C 1
ATOM 1510 O O . ILE A 1 202 ? -19.016 -18.047 -12.875 1 85.88 202 ILE A O 1
ATOM 1514 N N . GLN A 1 203 ? -19.203 -20.172 -13.453 1 88.5 203 GLN A N 1
ATOM 1515 C CA . GLN A 1 203 ? -20.297 -20.406 -12.523 1 88.5 203 GLN A CA 1
ATOM 1516 C C . GLN A 1 203 ? -19.828 -20.297 -11.078 1 88.5 203 GLN A C 1
ATOM 1518 O O . GLN A 1 203 ? -20.531 -19.766 -10.219 1 88.5 203 GLN A O 1
ATOM 1523 N N . ALA A 1 204 ? -18.672 -20.797 -10.875 1 84.25 204 ALA A N 1
ATOM 1524 C CA . ALA A 1 204 ? -18.109 -20.75 -9.523 1 84.25 204 ALA A CA 1
ATOM 1525 C C . ALA A 1 204 ? -17.844 -19.312 -9.102 1 84.25 204 ALA A C 1
ATOM 1527 O O . ALA A 1 204 ? -18.062 -18.938 -7.945 1 84.25 204 ALA A O 1
ATOM 1528 N N . VAL A 1 205 ? -17.391 -18.516 -10.023 1 84.88 205 VAL A N 1
ATOM 1529 C CA . VAL A 1 205 ? -17.141 -17.109 -9.75 1 84.88 205 VAL A CA 1
ATOM 1530 C C . VAL A 1 205 ? -18.453 -16.406 -9.43 1 84.88 205 VAL A C 1
ATOM 1532 O O . VAL A 1 205 ? -18.516 -15.539 -8.555 1 84.88 205 VAL A O 1
ATOM 1535 N N . GLY A 1 206 ? -19.469 -16.797 -10.117 1 88.25 206 GLY A N 1
ATOM 1536 C CA . GLY A 1 206 ? -20.781 -16.234 -9.828 1 88.25 206 GLY A CA 1
ATOM 1537 C C . GLY A 1 206 ? -21.219 -16.469 -8.398 1 88.25 206 GLY A C 1
ATOM 1538 O O . GLY A 1 206 ? -21.766 -15.57 -7.758 1 88.25 206 GLY A O 1
ATOM 1539 N N . LYS A 1 207 ? -20.938 -17.547 -7.898 1 86 207 LYS A N 1
ATOM 1540 C CA . LYS A 1 207 ? -21.328 -17.891 -6.531 1 86 207 LYS A CA 1
ATOM 1541 C C . LYS A 1 207 ? -20.5 -17.109 -5.516 1 86 207 LYS A C 1
ATOM 1543 O O . LYS A 1 207 ? -20.969 -16.797 -4.422 1 86 207 LYS A O 1
ATOM 1548 N N . LEU A 1 208 ? -19.344 -16.734 -5.91 1 86.31 208 LEU A N 1
ATOM 1549 C CA . LEU A 1 208 ? -18.422 -16.031 -5.008 1 86.31 208 LEU A CA 1
ATOM 1550 C C . LEU A 1 208 ? -18.562 -14.531 -5.168 1 86.31 208 LEU A C 1
ATOM 1552 O O . LEU A 1 208 ? -18 -13.766 -4.379 1 86.31 208 LEU A O 1
ATOM 1556 N N . SER A 1 209 ? -19.328 -14.156 -6.184 1 90.38 209 SER A N 1
ATOM 1557 C CA . SER A 1 209 ? -19.406 -12.742 -6.523 1 90.38 209 SER A CA 1
ATOM 1558 C C . SER A 1 209 ? -20.016 -11.93 -5.387 1 90.38 209 SER A C 1
ATOM 1560 O O . SER A 1 209 ? -19.641 -10.773 -5.172 1 90.38 209 SER A O 1
ATOM 1562 N N . TYR A 1 210 ? -20.906 -12.477 -4.629 1 91.69 210 TYR A N 1
ATOM 1563 C CA . TYR A 1 210 ? -21.516 -11.758 -3.518 1 91.69 210 TYR A CA 1
ATOM 1564 C C . TYR A 1 210 ? -20.5 -11.492 -2.412 1 91.69 210 TYR A C 1
ATOM 1566 O O . TYR A 1 210 ? -20.516 -10.422 -1.803 1 91.69 210 TYR A O 1
ATOM 1574 N N . LEU A 1 211 ? -19.672 -12.461 -2.162 1 88.88 211 LEU A N 1
ATOM 1575 C CA . LEU A 1 211 ? -18.609 -12.273 -1.175 1 88.88 211 LEU A CA 1
ATOM 1576 C C . LEU A 1 211 ? -17.609 -11.227 -1.644 1 88.88 211 LEU A C 1
ATOM 1578 O O . LEU A 1 211 ? -17.125 -10.422 -0.843 1 88.88 211 LEU A O 1
ATOM 1582 N N . LEU A 1 212 ? -17.375 -11.281 -2.92 1 89.81 212 LEU A N 1
ATOM 1583 C CA . LEU A 1 212 ? -16.469 -10.289 -3.5 1 89.81 212 LEU A CA 1
ATOM 1584 C C . LEU A 1 212 ? -17.047 -8.883 -3.355 1 89.81 212 LEU A C 1
ATOM 1586 O O . LEU A 1 212 ? -16.344 -7.949 -2.984 1 89.81 212 LEU A O 1
ATOM 1590 N N . ALA A 1 213 ? -18.297 -8.789 -3.646 1 95 213 ALA A N 1
ATOM 1591 C CA . ALA A 1 213 ? -18.969 -7.496 -3.533 1 95 213 ALA A CA 1
ATOM 1592 C C . ALA A 1 213 ? -18.906 -6.973 -2.102 1 95 213 ALA A C 1
ATOM 1594 O O . ALA A 1 213 ? -18.656 -5.785 -1.878 1 95 213 ALA A O 1
ATOM 1595 N N . LEU A 1 214 ? -19.125 -7.797 -1.127 1 94 214 LEU A N 1
ATOM 1596 C CA . LEU A 1 214 ? -19.047 -7.406 0.277 1 94 214 LEU A CA 1
ATOM 1597 C C . LEU A 1 214 ? -17.625 -6.992 0.656 1 94 214 LEU A C 1
ATOM 1599 O O . LEU A 1 214 ? -17.438 -6.047 1.423 1 94 214 LEU A O 1
ATOM 1603 N N . THR A 1 215 ? -16.719 -7.727 0.178 1 89.5 215 THR A N 1
ATOM 1604 C CA . THR A 1 215 ? -15.312 -7.398 0.42 1 89.5 215 THR A CA 1
ATOM 1605 C C . THR A 1 215 ? -14.992 -6 -0.097 1 89.5 215 THR A C 1
ATOM 1607 O O . THR A 1 215 ? -14.336 -5.215 0.592 1 89.5 215 THR A O 1
ATOM 1610 N N . ILE A 1 216 ? -15.438 -5.719 -1.269 1 92.25 216 ILE A N 1
ATOM 1611 C CA . ILE A 1 216 ? -15.172 -4.43 -1.898 1 92.25 216 ILE A CA 1
ATOM 1612 C C . ILE A 1 216 ? -15.797 -3.312 -1.069 1 92.25 216 ILE A C 1
ATOM 1614 O O . ILE A 1 216 ? -15.195 -2.254 -0.882 1 92.25 216 ILE A O 1
ATOM 1618 N N . LEU A 1 217 ? -16.906 -3.562 -0.515 1 95.12 217 LEU A N 1
ATOM 1619 C CA . LEU A 1 217 ? -17.594 -2.568 0.297 1 95.12 217 LEU A CA 1
ATOM 1620 C C . LEU A 1 217 ? -16.797 -2.254 1.562 1 95.12 217 LEU A C 1
ATOM 1622 O O . LEU A 1 217 ? -16.578 -1.085 1.884 1 95.12 217 LEU A O 1
ATOM 1626 N N . PHE A 1 218 ? -16.344 -3.227 2.258 1 93.5 218 PHE A N 1
ATOM 1627 C CA . PHE A 1 218 ? -15.594 -3.008 3.482 1 93.5 218 PHE A CA 1
ATOM 1628 C C . PHE A 1 218 ? -14.219 -2.426 3.17 1 93.5 218 PHE A C 1
ATOM 1630 O O . PHE A 1 218 ? -13.711 -1.584 3.916 1 93.5 218 PHE A O 1
ATOM 1637 N N . ASN A 1 219 ? -13.719 -2.836 2.08 1 87.06 219 ASN A N 1
ATOM 1638 C CA . ASN A 1 219 ? -12.406 -2.34 1.674 1 87.06 219 ASN A CA 1
ATOM 1639 C C . ASN A 1 219 ? -12.469 -0.877 1.246 1 87.06 219 ASN A C 1
ATOM 1641 O O . ASN A 1 219 ? -11.438 -0.208 1.158 1 87.06 219 ASN A O 1
ATOM 1645 N N . SER A 1 220 ? -13.602 -0.482 0.96 1 94.12 220 SER A N 1
ATOM 1646 C CA . SER A 1 220 ? -13.734 0.917 0.567 1 94.12 220 SER A CA 1
ATOM 1647 C C . SER A 1 220 ? -13.719 1.837 1.783 1 94.12 220 SER A C 1
ATOM 1649 O O . SER A 1 220 ? -13.477 3.039 1.656 1 94.12 220 SER A O 1
ATOM 1651 N N . VAL A 1 221 ? -13.867 1.291 2.926 1 95.31 221 VAL A N 1
ATOM 1652 C CA . VAL A 1 221 ? -13.969 2.123 4.121 1 95.31 221 VAL A CA 1
ATOM 1653 C C . VAL A 1 221 ? -12.773 1.865 5.031 1 95.31 221 VAL A C 1
ATOM 1655 O O . VAL A 1 221 ? -12.164 2.805 5.555 1 95.31 221 VAL A O 1
ATOM 1658 N N . GLN A 1 222 ? -12.398 0.673 5.137 1 91.81 222 GLN A N 1
ATOM 1659 C CA . GLN A 1 222 ? -11.406 0.262 6.121 1 91.81 222 GLN A CA 1
ATOM 1660 C C . GLN A 1 222 ? -10.062 0.937 5.855 1 91.81 222 GLN A C 1
ATOM 1662 O O . GLN A 1 222 ? -9.477 1.542 6.758 1 91.81 222 GLN A O 1
ATOM 1667 N N . PRO A 1 223 ? -9.539 0.934 4.648 1 88.5 223 PRO A N 1
ATOM 1668 C CA . PRO A 1 223 ? -8.25 1.594 4.41 1 88.5 223 PRO A CA 1
ATOM 1669 C C . PRO A 1 223 ? -8.312 3.102 4.652 1 88.5 223 PRO A C 1
ATOM 1671 O O . PRO A 1 223 ? -7.328 3.695 5.098 1 88.5 223 PRO A O 1
ATOM 1674 N N . VAL A 1 224 ? -9.43 3.703 4.363 1 93.31 224 VAL A N 1
ATOM 1675 C CA . VAL A 1 224 ? -9.578 5.141 4.551 1 93.31 224 VAL A CA 1
ATOM 1676 C C . VAL A 1 224 ? -9.516 5.48 6.039 1 93.31 224 VAL A C 1
ATOM 1678 O O . VAL A 1 224 ? -8.805 6.402 6.441 1 93.31 224 VAL A O 1
ATOM 1681 N N . LEU A 1 225 ? -10.227 4.688 6.805 1 94.81 225 LEU A N 1
ATOM 1682 C CA . LEU A 1 225 ? -10.195 4.898 8.25 1 94.81 225 LEU A CA 1
ATOM 1683 C C . LEU A 1 225 ? -8.805 4.633 8.812 1 94.81 225 LEU A C 1
ATOM 1685 O O . LEU A 1 225 ? -8.359 5.312 9.742 1 94.81 225 LEU A O 1
ATOM 1689 N N . SER A 1 226 ? -8.156 3.639 8.289 1 90.69 226 SER A N 1
ATOM 1690 C CA . SER A 1 226 ? -6.773 3.373 8.688 1 90.69 226 SER A CA 1
ATOM 1691 C C . SER A 1 226 ? -5.863 4.547 8.344 1 90.69 226 SER A C 1
ATOM 1693 O O . SER A 1 226 ? -4.949 4.875 9.102 1 90.69 226 SER A O 1
ATOM 1695 N N . GLY A 1 227 ? -6.098 5.133 7.195 1 90.44 227 GLY A N 1
ATOM 1696 C CA . GLY A 1 227 ? -5.344 6.316 6.809 1 90.44 227 GLY A CA 1
ATOM 1697 C C . GLY A 1 227 ? -5.539 7.484 7.758 1 90.44 227 GLY A C 1
ATOM 1698 O O . GLY A 1 227 ? -4.59 8.211 8.062 1 90.44 227 GLY A O 1
ATOM 1699 N N . VAL A 1 228 ? -6.754 7.652 8.172 1 94.5 228 VAL A N 1
ATOM 1700 C CA . VAL A 1 228 ? -7.059 8.703 9.141 1 94.5 228 VAL A CA 1
ATOM 1701 C C . VAL A 1 228 ? -6.277 8.453 10.43 1 94.5 228 VAL A C 1
ATOM 1703 O O . VAL A 1 228 ? -5.703 9.383 11 1 94.5 228 VAL A O 1
ATOM 1706 N N . ALA A 1 229 ? -6.258 7.227 10.812 1 91.81 229 ALA A N 1
ATOM 1707 C CA . ALA A 1 229 ? -5.547 6.867 12.039 1 91.81 229 ALA A CA 1
ATOM 1708 C C . ALA A 1 229 ? -4.047 7.117 11.891 1 91.81 229 ALA A C 1
ATOM 1710 O O . ALA A 1 229 ? -3.414 7.656 12.805 1 91.81 229 ALA A O 1
ATOM 1711 N N . VAL A 1 230 ? -3.566 6.754 10.781 1 89.62 230 VAL A N 1
ATOM 1712 C CA . VAL A 1 230 ? -2.146 6.961 10.523 1 89.62 230 VAL A CA 1
ATOM 1713 C C . VAL A 1 230 ? -1.836 8.453 10.5 1 89.62 230 VAL A C 1
ATOM 1715 O O . VAL A 1 230 ? -0.861 8.906 11.109 1 89.62 230 VAL A O 1
ATOM 1718 N N . GLY A 1 231 ? -2.646 9.219 9.828 1 91.06 231 GLY A N 1
ATOM 1719 C CA . GLY A 1 231 ? -2.467 10.656 9.75 1 91.06 231 GLY A CA 1
ATOM 1720 C C . GLY A 1 231 ? -2.58 11.352 11.094 1 91.06 231 GLY A C 1
ATOM 1721 O O . GLY A 1 231 ? -2.041 12.445 11.281 1 91.06 231 GLY A O 1
ATOM 1722 N N . SER A 1 232 ? -3.264 10.68 11.992 1 92.19 232 SER A N 1
ATOM 1723 C CA . SER A 1 232 ? -3.459 11.25 13.32 1 92.19 232 SER A CA 1
ATOM 1724 C C . SER A 1 232 ? -2.391 10.766 14.297 1 92.19 232 SER A C 1
ATOM 1726 O O . SER A 1 232 ? -2.41 11.117 15.477 1 92.19 232 SER A O 1
ATOM 1728 N N . GLY A 1 233 ? -1.574 9.844 13.828 1 85.25 233 GLY A N 1
ATOM 1729 C CA . GLY A 1 233 ? -0.462 9.375 14.641 1 85.25 233 GLY A CA 1
ATOM 1730 C C . GLY A 1 233 ? -0.811 8.164 15.484 1 85.25 233 GLY A C 1
ATOM 1731 O O . GLY A 1 233 ? -0.04 7.77 16.359 1 85.25 233 GLY A O 1
ATOM 1732 N N . TRP A 1 234 ? -1.879 7.645 15.344 1 87.19 234 TRP A N 1
ATOM 1733 C CA . TRP A 1 234 ? -2.229 6.488 16.172 1 87.19 234 TRP A CA 1
ATOM 1734 C C . TRP A 1 234 ? -2.168 5.203 15.352 1 87.19 234 TRP A C 1
ATOM 1736 O O . TRP A 1 234 ? -3.104 4.398 15.375 1 87.19 234 TRP A O 1
ATOM 1746 N N . GLN A 1 235 ? -1.123 5.02 14.672 1 84.38 235 GLN A N 1
ATOM 1747 C CA . GLN A 1 235 ? -0.859 3.83 13.867 1 84.38 235 GLN A CA 1
ATOM 1748 C C . GLN A 1 235 ? -0.839 2.574 14.734 1 84.38 235 GLN A C 1
ATOM 1750 O O . GLN A 1 235 ? -1.235 1.496 14.289 1 84.38 235 GLN A O 1
ATOM 1755 N N . SER A 1 236 ? -0.398 2.645 15.961 1 87.88 236 SER A N 1
ATOM 1756 C CA . SER A 1 236 ? -0.335 1.491 16.859 1 87.88 236 SER A CA 1
ATOM 1757 C C . SER A 1 236 ? -1.722 0.903 17.094 1 87.88 236 SER A C 1
ATOM 1759 O O . SER A 1 236 ? -1.884 -0.318 17.141 1 87.88 236 SER A O 1
ATOM 1761 N N . TRP A 1 237 ? -2.691 1.776 17.203 1 86.38 237 TRP A N 1
ATOM 1762 C CA . TRP A 1 237 ? -4.059 1.305 17.391 1 86.38 237 TRP A CA 1
ATOM 1763 C C . TRP A 1 237 ? -4.543 0.534 16.172 1 86.38 237 TRP A C 1
ATOM 1765 O O . TRP A 1 237 ? -5.215 -0.491 16.297 1 86.38 237 TRP A O 1
ATOM 1775 N N . VAL A 1 238 ? -4.184 1.07 15.055 1 85.75 238 VAL A N 1
ATOM 1776 C CA . VAL A 1 238 ? -4.555 0.391 13.812 1 85.75 238 VAL A CA 1
ATOM 1777 C C . VAL A 1 238 ? -3.947 -1.01 13.789 1 85.75 238 VAL A C 1
ATOM 1779 O O . VAL A 1 238 ? -4.629 -1.984 13.461 1 85.75 238 VAL A O 1
ATOM 1782 N N . ALA A 1 239 ? -2.707 -1.072 14.219 1 86.5 239 ALA A N 1
ATOM 1783 C CA . ALA A 1 239 ? -1.992 -2.346 14.219 1 86.5 239 ALA A CA 1
ATOM 1784 C C . ALA A 1 239 ? -2.646 -3.342 15.172 1 86.5 239 ALA A C 1
ATOM 1786 O O . ALA A 1 239 ? -2.896 -4.492 14.805 1 86.5 239 ALA A O 1
ATOM 1787 N N . TYR A 1 240 ? -2.975 -2.91 16.375 1 88.31 240 TYR A N 1
ATOM 1788 C CA . TYR A 1 240 ? -3.561 -3.791 17.375 1 88.31 240 TYR A CA 1
ATOM 1789 C C . TYR A 1 240 ? -4.945 -4.262 16.938 1 88.31 240 TYR A C 1
ATOM 1791 O O . TYR A 1 240 ? -5.297 -5.43 17.141 1 88.31 240 TYR A O 1
ATOM 1799 N N . ILE A 1 241 ? -5.695 -3.379 16.406 1 89.38 241 ILE A N 1
ATOM 1800 C CA . ILE A 1 241 ? -7.039 -3.719 15.961 1 89.38 241 ILE A CA 1
ATOM 1801 C C . ILE A 1 241 ? -6.957 -4.719 14.812 1 89.38 241 ILE A C 1
ATOM 1803 O O . ILE A 1 241 ? -7.727 -5.684 14.758 1 89.38 241 ILE A O 1
ATOM 1807 N N . ASN A 1 242 ? -6.02 -4.449 13.961 1 83.88 242 ASN A N 1
ATOM 1808 C CA . ASN A 1 242 ? -5.812 -5.367 12.844 1 83.88 242 ASN A CA 1
ATOM 1809 C C . ASN A 1 242 ? -5.473 -6.773 13.336 1 83.88 242 ASN A C 1
ATOM 1811 O O . ASN A 1 242 ? -6.105 -7.746 12.922 1 83.88 242 ASN A O 1
ATOM 1815 N N . ILE A 1 243 ? -4.512 -6.891 14.195 1 82.38 243 ILE A N 1
ATOM 1816 C CA . ILE A 1 243 ? -4.059 -8.18 14.719 1 82.38 243 ILE A CA 1
ATOM 1817 C C . ILE A 1 243 ? -5.199 -8.859 15.461 1 82.38 243 ILE A C 1
ATOM 1819 O O . ILE A 1 243 ? -5.48 -10.039 15.227 1 82.38 243 ILE A O 1
ATOM 1823 N N . GLY A 1 244 ? -5.871 -8.156 16.312 1 87.88 244 GLY A N 1
ATOM 1824 C CA . GLY A 1 244 ? -6.973 -8.711 17.078 1 87.88 244 GLY A CA 1
ATOM 1825 C C . GLY A 1 244 ? -8.117 -9.203 16.219 1 87.88 244 GLY A C 1
ATOM 1826 O O . GLY A 1 244 ? -8.609 -10.32 16.406 1 87.88 244 GLY A O 1
ATOM 1827 N N . CYS A 1 245 ? -8.523 -8.398 15.281 1 88.38 245 CYS A N 1
ATOM 1828 C CA . CYS A 1 245 ? -9.68 -8.734 14.461 1 88.38 245 CYS A CA 1
ATOM 1829 C C . CYS A 1 245 ? -9.367 -9.891 13.531 1 88.38 245 CYS A C 1
ATOM 1831 O O . CYS A 1 245 ? -10.211 -10.773 13.32 1 88.38 245 CYS A O 1
ATOM 1833 N N . TYR A 1 246 ? -8.195 -9.984 13 1 79.94 246 TYR A N 1
ATOM 1834 C CA . TYR A 1 246 ? -7.887 -11.047 12.055 1 79.94 246 TYR A CA 1
ATOM 1835 C C . TYR A 1 246 ? -7.594 -12.352 12.773 1 79.94 246 TYR A C 1
ATOM 1837 O O . TYR A 1 246 ? -8.062 -13.414 12.359 1 79.94 246 TYR A O 1
ATOM 1845 N N . TYR A 1 247 ? -6.895 -12.359 13.836 1 81 247 TYR A N 1
ATOM 1846 C CA . TYR A 1 247 ? -6.457 -13.594 14.469 1 81 247 TYR A CA 1
ATOM 1847 C C . TYR A 1 247 ? -7.496 -14.094 15.469 1 81 247 TYR A C 1
ATOM 1849 O O . TYR A 1 247 ? -7.652 -15.305 15.656 1 81 247 TYR A O 1
ATOM 1857 N N . LEU A 1 248 ? -8.18 -13.227 16.078 1 88.38 248 LEU A N 1
ATOM 1858 C CA . LEU A 1 248 ? -9.125 -13.648 17.094 1 88.38 248 LEU A CA 1
ATOM 1859 C C . LEU A 1 248 ? -10.523 -13.805 16.531 1 88.38 248 LEU A C 1
ATOM 1861 O O . LEU A 1 248 ? -11.359 -14.516 17.094 1 88.38 248 LEU A O 1
ATOM 1865 N N . ILE A 1 249 ? -10.797 -13.141 15.477 1 88.75 249 ILE A N 1
ATOM 1866 C CA . ILE A 1 249 ? -12.141 -13.203 14.914 1 88.75 249 ILE A CA 1
ATOM 1867 C C . ILE A 1 249 ? -12.086 -13.859 13.539 1 88.75 249 ILE A C 1
ATOM 1869 O O . ILE A 1 249 ? -12.727 -14.891 13.312 1 88.75 249 ILE A O 1
ATOM 1873 N N . GLY A 1 250 ? -11.266 -13.328 12.664 1 84.5 250 GLY A N 1
ATOM 1874 C CA . GLY A 1 250 ? -11.203 -13.812 11.297 1 84.5 250 GLY A CA 1
ATOM 1875 C C . GLY A 1 250 ? -10.891 -15.297 11.203 1 84.5 250 GLY A C 1
ATOM 1876 O O . GLY A 1 250 ? -11.648 -16.062 10.609 1 84.5 250 GLY A O 1
ATOM 1877 N N . ILE A 1 251 ? -9.828 -15.703 11.836 1 80.06 251 ILE A N 1
ATOM 1878 C CA . ILE A 1 251 ? -9.367 -17.078 11.727 1 80.06 251 ILE A CA 1
ATOM 1879 C C . ILE A 1 251 ? -10.375 -18.016 12.391 1 80.06 251 ILE A C 1
ATOM 1881 O O . ILE A 1 251 ? -10.836 -18.984 11.773 1 80.06 251 ILE A O 1
ATOM 1885 N N . PRO A 1 252 ? -10.781 -17.797 13.609 1 85.75 252 PRO A N 1
ATOM 1886 C CA . PRO A 1 252 ? -11.758 -18.688 14.25 1 85.75 252 PRO A CA 1
ATOM 1887 C C . PRO A 1 252 ? -13.07 -18.781 13.477 1 85.75 252 PRO A C 1
ATOM 1889 O O . PRO A 1 252 ? -13.625 -19.875 13.312 1 85.75 252 PRO A O 1
ATOM 1892 N N . VAL A 1 253 ? -13.617 -17.719 13.008 1 87.06 253 VAL A N 1
ATOM 1893 C CA . VAL A 1 253 ? -14.867 -17.719 12.25 1 87.06 253 VAL A CA 1
ATOM 1894 C C . VAL A 1 253 ? -14.664 -18.438 10.922 1 87.06 253 VAL A C 1
ATOM 1896 O O . VAL A 1 253 ? -15.555 -19.172 10.469 1 87.06 253 VAL A O 1
ATOM 1899 N N . GLY A 1 254 ? -13.555 -18.172 10.273 1 83.38 254 GLY A N 1
ATOM 1900 C CA . GLY A 1 254 ? -13.25 -18.875 9.031 1 83.38 254 GLY A CA 1
ATOM 1901 C C . GLY A 1 254 ? -13.188 -20.391 9.195 1 83.38 254 GLY A C 1
ATOM 1902 O O . GLY A 1 254 ? -13.703 -21.125 8.359 1 83.38 254 GLY A O 1
ATOM 1903 N N . LEU A 1 255 ? -12.578 -20.797 10.266 1 77.31 255 LEU A N 1
ATOM 1904 C CA . LEU A 1 255 ? -12.484 -22.234 10.547 1 77.31 255 LEU A CA 1
ATOM 1905 C C . LEU A 1 255 ? -13.852 -22.812 10.875 1 77.31 255 LEU A C 1
ATOM 1907 O O . LEU A 1 255 ? -14.172 -23.938 10.461 1 77.31 255 LEU A O 1
ATOM 1911 N N . LEU A 1 256 ? -14.594 -22.047 11.641 1 85.75 256 LEU A N 1
ATOM 1912 C CA . LEU A 1 256 ? -15.938 -22.5 12 1 85.75 256 LEU A CA 1
ATOM 1913 C C . LEU A 1 256 ? -16.812 -22.641 10.758 1 85.75 256 LEU A C 1
ATOM 1915 O O . LEU A 1 256 ? -17.484 -23.656 10.578 1 85.75 256 LEU A O 1
ATOM 1919 N N . LEU A 1 257 ? -16.781 -21.672 9.859 1 84.81 257 LEU A N 1
ATOM 1920 C CA . LEU A 1 257 ? -17.609 -21.688 8.656 1 84.81 257 LEU A CA 1
ATOM 1921 C C . LEU A 1 257 ? -17.078 -22.688 7.637 1 84.81 257 LEU A C 1
ATOM 1923 O O . LEU A 1 257 ? -17.844 -23.328 6.926 1 84.81 257 LEU A O 1
ATOM 1927 N N . GLY A 1 258 ? -15.805 -22.703 7.5 1 79.44 258 GLY A N 1
ATOM 1928 C CA . GLY A 1 258 ? -15.188 -23.578 6.516 1 79.44 258 GLY A CA 1
ATOM 1929 C C . GLY A 1 258 ? -15.266 -25.047 6.875 1 79.44 258 GLY A C 1
ATOM 1930 O O . GLY A 1 258 ? -15.641 -25.875 6.039 1 79.44 258 GLY A O 1
ATOM 1931 N N . ARG A 1 259 ? -14.898 -25.406 8.078 1 76.5 259 ARG A N 1
ATOM 1932 C CA . ARG A 1 259 ? -14.781 -26.812 8.477 1 76.5 259 ARG A CA 1
ATOM 1933 C C . ARG A 1 259 ? -16.047 -27.281 9.18 1 76.5 259 ARG A C 1
ATOM 1935 O O . ARG A 1 259 ? -16.594 -28.344 8.852 1 76.5 259 ARG A O 1
ATOM 1942 N N . PHE A 1 260 ? -16.5 -26.531 10.109 1 79.75 260 PHE A N 1
ATOM 1943 C CA . PHE A 1 260 ? -17.625 -27 10.906 1 79.75 260 PHE A CA 1
ATOM 1944 C C . PHE A 1 260 ? -18.922 -26.938 10.109 1 79.75 260 PHE A C 1
ATOM 1946 O O . PHE A 1 260 ? -19.703 -27.875 10.133 1 79.75 260 PHE A O 1
ATOM 1953 N N . PHE A 1 261 ? -19.188 -25.906 9.336 1 85.69 261 PHE A N 1
ATOM 1954 C CA . PHE A 1 261 ? -20.422 -25.766 8.562 1 85.69 261 PHE A CA 1
ATOM 1955 C C . PHE A 1 261 ? -20.203 -26.234 7.129 1 85.69 261 PHE A C 1
ATOM 1957 O O . PHE A 1 261 ? -21.125 -26.156 6.305 1 85.69 261 PHE A O 1
ATOM 1964 N N . ASN A 1 262 ? -19.016 -26.609 6.723 1 79.88 262 ASN A N 1
ATOM 1965 C CA . ASN A 1 262 ? -18.641 -27.234 5.453 1 79.88 262 ASN A CA 1
ATOM 1966 C C . ASN A 1 262 ? -18.875 -26.281 4.281 1 79.88 262 ASN A C 1
ATOM 1968 O O . ASN A 1 262 ? -19.359 -26.703 3.23 1 79.88 262 ASN A O 1
ATOM 1972 N N . PHE A 1 263 ? -18.734 -25.031 4.496 1 80.06 263 PHE A N 1
ATOM 1973 C CA . PHE A 1 263 ? -18.875 -24.062 3.416 1 80.06 263 PHE A CA 1
ATOM 1974 C C . PHE A 1 263 ? -17.609 -23.984 2.58 1 80.06 263 PHE A C 1
ATOM 1976 O O . PHE A 1 263 ? -17.578 -23.312 1.547 1 80.06 263 PHE A O 1
ATOM 1983 N N . GLY A 1 264 ? -16.547 -24.688 3.037 1 74.69 264 GLY A N 1
ATOM 1984 C CA . GLY A 1 264 ? -15.305 -24.766 2.271 1 74.69 264 GLY A CA 1
ATOM 1985 C C . GLY A 1 264 ? -14.641 -23.422 2.064 1 74.69 264 GLY A C 1
ATOM 1986 O O . GLY A 1 264 ? -14.406 -22.688 3.027 1 74.69 264 GLY A O 1
ATOM 1987 N N . VAL A 1 265 ? -14.469 -23.094 0.803 1 70.69 265 VAL A N 1
ATOM 1988 C CA . VAL A 1 265 ? -13.75 -21.875 0.438 1 70.69 265 VAL A CA 1
ATOM 1989 C C . VAL A 1 265 ? -14.625 -20.656 0.741 1 70.69 265 VAL A C 1
ATOM 1991 O O . VAL A 1 265 ? -14.117 -19.625 1.191 1 70.69 265 VAL A O 1
ATOM 1994 N N . LYS A 1 266 ? -15.852 -20.859 0.585 1 78.81 266 LYS A N 1
ATOM 1995 C CA . LYS A 1 266 ? -16.781 -19.766 0.862 1 78.81 266 LYS A CA 1
ATOM 1996 C C . LYS A 1 266 ? -16.781 -19.406 2.346 1 78.81 266 LYS A C 1
ATOM 1998 O O . LYS A 1 266 ? -16.875 -18.234 2.707 1 78.81 266 LYS A O 1
ATOM 2003 N N . GLY A 1 267 ? -16.609 -20.406 3.125 1 80 267 GLY A N 1
ATOM 2004 C CA . GLY A 1 267 ? -16.594 -20.188 4.562 1 80 267 GLY A CA 1
ATOM 2005 C C . GLY A 1 267 ? -15.328 -19.5 5.047 1 80 267 GLY A C 1
ATOM 2006 O O . GLY A 1 267 ? -15.391 -18.594 5.871 1 80 267 GLY A O 1
ATOM 2007 N N . ILE A 1 268 ? -14.266 -19.875 4.527 1 76.19 268 ILE A N 1
ATOM 2008 C CA . ILE A 1 268 ? -12.992 -19.281 4.91 1 76.19 268 ILE A CA 1
ATOM 2009 C C . ILE A 1 268 ? -12.961 -17.812 4.496 1 76.19 268 ILE A C 1
ATOM 2011 O O . ILE A 1 268 ? -12.562 -16.938 5.277 1 76.19 268 ILE A O 1
ATOM 2015 N N . TRP A 1 269 ? -13.398 -17.531 3.25 1 78.06 269 TRP A N 1
ATOM 2016 C CA . TRP A 1 269 ? -13.477 -16.141 2.783 1 78.06 269 TRP A CA 1
ATOM 2017 C C . TRP A 1 269 ? -14.445 -15.336 3.637 1 78.06 269 TRP A C 1
ATOM 2019 O O . TRP A 1 269 ? -14.188 -14.172 3.947 1 78.06 269 TRP A O 1
ATOM 2029 N N . GLY A 1 270 ? -15.453 -16.031 4.004 1 83.38 270 GLY A N 1
ATOM 2030 C CA . GLY A 1 270 ? -16.391 -15.383 4.902 1 83.38 270 GLY A CA 1
ATOM 2031 C C . GLY A 1 270 ? -15.758 -14.969 6.219 1 83.38 270 GLY A C 1
ATOM 2032 O O . GLY A 1 270 ? -16.062 -13.891 6.742 1 83.38 270 GLY A O 1
ATOM 2033 N N . GLY A 1 271 ? -14.969 -15.82 6.758 1 83.75 271 GLY A N 1
ATOM 2034 C CA . GLY A 1 271 ? -14.258 -15.484 7.977 1 83.75 271 GLY A CA 1
ATOM 2035 C C . GLY A 1 271 ? -13.375 -14.258 7.832 1 83.75 271 GLY A C 1
ATOM 2036 O O . GLY A 1 271 ? -13.32 -13.414 8.734 1 83.75 271 GLY A O 1
ATOM 2037 N N . MET A 1 272 ? -12.773 -14.094 6.723 1 80.25 272 MET A N 1
ATOM 2038 C CA . MET A 1 272 ? -11.93 -12.93 6.457 1 80.25 272 MET A CA 1
ATOM 2039 C C . MET A 1 272 ? -12.766 -11.656 6.387 1 80.25 272 MET A C 1
ATOM 2041 O O . MET A 1 272 ? -12.352 -10.609 6.879 1 80.25 272 MET A O 1
ATOM 2045 N N . ILE A 1 273 ? -13.852 -11.82 5.75 1 87.31 273 ILE A N 1
ATOM 2046 C CA . ILE A 1 273 ? -14.742 -10.672 5.617 1 87.31 273 ILE A CA 1
ATOM 2047 C C . ILE A 1 273 ? -15.234 -10.234 6.996 1 87.31 273 ILE A C 1
ATOM 2049 O O . ILE A 1 273 ? -15.312 -9.039 7.281 1 87.31 273 ILE A O 1
ATOM 2053 N N . PHE A 1 274 ? -15.453 -11.195 7.812 1 90.12 274 PHE A N 1
ATOM 2054 C CA . PHE A 1 274 ? -15.891 -10.875 9.164 1 90.12 274 PHE A CA 1
ATOM 2055 C C . PHE A 1 274 ? -14.789 -10.148 9.93 1 90.12 274 PHE A C 1
ATOM 2057 O O . PHE A 1 274 ? -15.062 -9.234 10.711 1 90.12 274 PHE A O 1
ATOM 2064 N N . GLY A 1 275 ? -13.594 -10.594 9.75 1 86.88 275 GLY A N 1
ATOM 2065 C CA . GLY A 1 275 ? -12.477 -9.898 10.367 1 86.88 275 GLY A CA 1
ATOM 2066 C C . GLY A 1 275 ? -12.359 -8.453 9.922 1 86.88 275 GLY A C 1
ATOM 2067 O O . GLY A 1 275 ? -12.18 -7.559 10.758 1 86.88 275 GLY A O 1
ATOM 2068 N N . THR A 1 276 ? -12.5 -8.242 8.672 1 87.25 276 THR A N 1
ATOM 2069 C CA . THR A 1 276 ? -12.422 -6.891 8.117 1 87.25 276 THR A CA 1
ATOM 2070 C C . THR A 1 276 ? -13.602 -6.043 8.594 1 87.25 276 THR A C 1
ATOM 2072 O O . THR A 1 276 ? -13.445 -4.855 8.883 1 87.25 276 THR A O 1
ATOM 2075 N N . ALA A 1 277 ? -14.734 -6.656 8.602 1 93.75 277 ALA A N 1
ATOM 2076 C CA . ALA A 1 277 ? -15.922 -5.949 9.078 1 93.75 277 ALA A CA 1
ATOM 2077 C C . ALA A 1 277 ? -15.742 -5.5 10.523 1 93.75 277 ALA A C 1
ATOM 2079 O O . ALA A 1 277 ? -16.094 -4.371 10.883 1 93.75 277 ALA A O 1
ATOM 2080 N N . ALA A 1 278 ? -15.25 -6.406 11.297 1 94.62 278 ALA A N 1
ATOM 2081 C CA . ALA A 1 278 ? -15 -6.062 12.695 1 94.62 278 ALA A CA 1
ATOM 2082 C C . ALA A 1 278 ? -13.992 -4.926 12.812 1 94.62 278 ALA A C 1
ATOM 2084 O O . ALA A 1 278 ? -14.195 -3.977 13.57 1 94.62 278 ALA A O 1
ATOM 2085 N N . GLN A 1 279 ? -12.961 -5.027 12.078 1 91.56 279 GLN A N 1
ATOM 2086 C CA . GLN A 1 279 ? -11.938 -3.992 12.086 1 91.56 279 GLN A CA 1
ATOM 2087 C C . GLN A 1 279 ? -12.5 -2.646 11.648 1 91.56 279 GLN A C 1
ATOM 2089 O O . GLN A 1 279 ? -12.211 -1.614 12.25 1 91.56 279 GLN A O 1
ATOM 2094 N N . THR A 1 280 ? -13.242 -2.652 10.609 1 94.5 280 THR A N 1
ATOM 2095 C CA . THR A 1 280 ? -13.852 -1.438 10.07 1 94.5 280 THR A CA 1
ATOM 2096 C C . THR A 1 280 ? -14.773 -0.795 11.102 1 94.5 280 THR A C 1
ATOM 2098 O O . THR A 1 280 ? -14.742 0.421 11.305 1 94.5 280 THR A O 1
ATOM 2101 N N . THR A 1 281 ? -15.508 -1.587 11.734 1 96.56 281 THR A N 1
ATOM 2102 C CA . THR A 1 281 ? -16.469 -1.089 12.719 1 96.56 281 THR A CA 1
ATOM 2103 C C . THR A 1 281 ? -15.734 -0.462 13.906 1 96.56 281 THR A C 1
ATOM 2105 O O . THR A 1 281 ? -16.094 0.635 14.344 1 96.56 281 THR A O 1
ATOM 2108 N N . ILE A 1 282 ? -14.742 -1.131 14.422 1 96 282 ILE A N 1
ATOM 2109 C CA . ILE A 1 282 ? -13.992 -0.628 15.57 1 96 282 ILE A CA 1
ATOM 2110 C C . ILE A 1 282 ? -13.297 0.679 15.203 1 96 282 ILE A C 1
ATOM 2112 O O . ILE A 1 282 ? -13.359 1.655 15.953 1 96 282 ILE A O 1
ATOM 2116 N N . LEU A 1 283 ? -12.68 0.713 14.07 1 94.12 283 LEU A N 1
ATOM 2117 C CA . LEU A 1 283 ? -11.992 1.923 13.641 1 94.12 283 LEU A CA 1
ATOM 2118 C C . LEU A 1 283 ? -12.977 3.062 13.422 1 94.12 283 LEU A C 1
ATOM 2120 O O . LEU A 1 283 ? -12.672 4.223 13.703 1 94.12 283 LEU A O 1
ATOM 2124 N N . ALA A 1 284 ? -14.125 2.729 12.891 1 96.19 284 ALA A N 1
ATOM 2125 C CA . ALA A 1 284 ? -15.156 3.74 12.695 1 96.19 284 ALA A CA 1
ATOM 2126 C C . ALA A 1 284 ? -15.586 4.348 14.023 1 96.19 284 ALA A C 1
ATOM 2128 O O . ALA A 1 284 ? -15.727 5.566 14.148 1 96.19 284 ALA A O 1
ATOM 2129 N N . ILE A 1 285 ? -15.734 3.539 14.992 1 95.94 285 ILE A N 1
ATOM 2130 C CA . ILE A 1 285 ? -16.156 3.99 16.312 1 95.94 285 ILE A CA 1
ATOM 2131 C C . ILE A 1 285 ? -15.086 4.891 16.922 1 95.94 285 ILE A C 1
ATOM 2133 O O . ILE A 1 285 ? -15.383 5.973 17.422 1 95.94 285 ILE A O 1
ATOM 2137 N N . ILE A 1 286 ? -13.867 4.477 16.844 1 93.56 286 ILE A N 1
ATOM 2138 C CA . ILE A 1 286 ? -12.758 5.254 17.391 1 93.56 286 ILE A CA 1
ATOM 2139 C C . ILE A 1 286 ? -12.672 6.602 16.672 1 93.56 286 ILE A C 1
ATOM 2141 O O . ILE A 1 286 ? -12.445 7.633 17.312 1 93.56 286 ILE A O 1
ATOM 2145 N N . THR A 1 287 ? -12.797 6.602 15.414 1 94.69 287 THR A N 1
ATOM 2146 C CA . THR A 1 287 ? -12.695 7.82 14.625 1 94.69 287 THR A CA 1
ATOM 2147 C C . THR A 1 287 ? -13.828 8.789 14.977 1 94.69 287 THR A C 1
ATOM 2149 O O . THR A 1 287 ? -13.609 9.992 15.078 1 94.69 287 THR A O 1
ATOM 2152 N N . ILE A 1 288 ? -15.023 8.273 15.195 1 94.06 288 ILE A N 1
ATOM 2153 C CA . ILE A 1 288 ? -16.188 9.094 15.516 1 94.06 288 ILE A CA 1
ATOM 2154 C C . ILE A 1 288 ? -16.047 9.672 16.922 1 94.06 288 ILE A C 1
ATOM 2156 O O . ILE A 1 288 ? -16.422 10.812 17.172 1 94.06 288 ILE A O 1
ATOM 2160 N N . LEU A 1 289 ? -15.422 8.922 17.797 1 92.69 289 LEU A N 1
ATOM 2161 C CA . LEU A 1 289 ? -15.305 9.336 19.203 1 92.69 289 LEU A CA 1
ATOM 2162 C C . LEU A 1 289 ? -14.047 10.18 19.406 1 92.69 289 LEU A C 1
ATOM 2164 O O . LEU A 1 289 ? -13.844 10.734 20.484 1 92.69 289 LEU A O 1
ATOM 2168 N N . CYS A 1 290 ? -13.281 10.273 18.438 1 91.62 290 CYS A N 1
ATOM 2169 C CA . CYS A 1 290 ? -12.008 10.992 18.531 1 91.62 290 CYS A CA 1
ATOM 2170 C C . CYS A 1 290 ? -12.234 12.484 18.734 1 91.62 290 CYS A C 1
ATOM 2172 O O . CYS A 1 290 ? -13.109 13.078 18.109 1 91.62 290 CYS A O 1
ATOM 2174 N N . ASP A 1 291 ? -11.516 13.047 19.734 1 92.5 291 ASP A N 1
ATOM 2175 C CA . ASP A 1 291 ? -11.5 14.5 19.906 1 92.5 291 ASP A CA 1
ATOM 2176 C C . ASP A 1 291 ? -10.484 15.156 18.969 1 92.5 291 ASP A C 1
ATOM 2178 O O . ASP A 1 291 ? -9.305 15.258 19.297 1 92.5 291 ASP A O 1
ATOM 2182 N N . TRP A 1 292 ? -10.93 15.742 17.922 1 93.06 292 TRP A N 1
ATOM 2183 C CA . TRP A 1 292 ? -10.078 16.25 16.859 1 93.06 292 TRP A CA 1
ATOM 2184 C C . TRP A 1 292 ? -9.32 17.5 17.297 1 93.06 292 TRP A C 1
ATOM 2186 O O . TRP A 1 292 ? -8.203 17.75 16.844 1 93.06 292 TRP A O 1
ATOM 2196 N N . GLU A 1 293 ? -9.898 18.234 18.141 1 91.69 293 GLU A N 1
ATOM 2197 C CA . GLU A 1 293 ? -9.203 19.422 18.641 1 91.69 293 GLU A CA 1
ATOM 2198 C C . GLU A 1 293 ? -8.031 19.031 19.531 1 91.69 293 GLU A C 1
ATOM 2200 O O . GLU A 1 293 ? -6.965 19.656 19.484 1 91.69 293 GLU A O 1
ATOM 2205 N N . LYS A 1 294 ? -8.273 18.094 20.312 1 91.94 294 LYS A N 1
ATOM 2206 C CA . LYS A 1 294 ? -7.188 17.609 21.156 1 91.94 294 LYS A CA 1
ATOM 2207 C C . LYS A 1 294 ? -6.059 17.031 20.297 1 91.94 294 LYS A C 1
ATOM 2209 O O . LYS A 1 294 ? -4.879 17.234 20.609 1 91.94 294 LYS A O 1
ATOM 2214 N N . GLU A 1 295 ? -6.414 16.328 19.312 1 91.62 295 GLU A N 1
ATOM 2215 C CA . GLU A 1 295 ? -5.41 15.75 18.406 1 91.62 295 GLU A CA 1
ATOM 2216 C C . GLU A 1 295 ? -4.625 16.844 17.688 1 91.62 295 GLU A C 1
ATOM 2218 O O . GLU A 1 295 ? -3.422 16.703 17.469 1 91.62 295 GLU A O 1
ATOM 2223 N N . ALA A 1 296 ? -5.266 17.844 17.297 1 91.75 296 ALA A N 1
ATOM 2224 C CA . ALA A 1 296 ? -4.602 18.969 16.641 1 91.75 296 ALA A CA 1
ATOM 2225 C C . ALA A 1 296 ? -3.604 19.641 17.578 1 91.75 296 ALA A C 1
ATOM 2227 O O . ALA A 1 296 ? -2.496 20 17.156 1 91.75 296 ALA A O 1
ATOM 2228 N N . GLN A 1 297 ? -3.998 19.766 18.781 1 90.06 297 GLN A N 1
ATOM 2229 C CA . GLN A 1 297 ? -3.111 20.391 19.766 1 90.06 297 GLN A CA 1
ATOM 2230 C C . GLN A 1 297 ? -1.869 19.531 20 1 90.06 297 GLN A C 1
ATOM 2232 O O . GLN A 1 297 ? -0.76 20.062 20.109 1 90.06 297 GLN A O 1
ATOM 2237 N N . LYS A 1 298 ? -2.074 18.281 20.062 1 88 298 LYS A N 1
ATOM 2238 C CA . LYS A 1 298 ? -0.944 17.375 20.234 1 88 298 LYS A CA 1
ATOM 2239 C C . LYS A 1 298 ? 0.016 17.453 19.047 1 88 298 LYS A C 1
ATOM 2241 O O . LYS A 1 298 ? 1.235 17.438 19.234 1 88 298 LYS A O 1
ATOM 2246 N N . ALA A 1 299 ? -0.547 17.531 17.938 1 87.88 299 ALA A N 1
ATOM 2247 C CA . ALA A 1 299 ? 0.263 17.578 16.719 1 87.88 299 ALA A CA 1
ATOM 2248 C C . ALA A 1 299 ? 1.093 18.859 16.672 1 87.88 299 ALA A C 1
ATOM 2250 O O . ALA A 1 299 ? 2.27 18.828 16.297 1 87.88 299 ALA A O 1
ATOM 2251 N N . VAL A 1 300 ? 0.522 19.922 17.031 1 85.75 300 VAL A N 1
ATOM 2252 C CA . VAL A 1 300 ? 1.211 21.219 17.031 1 85.75 300 VAL A CA 1
ATOM 2253 C C . VAL A 1 300 ? 2.344 21.188 18.062 1 85.75 300 VAL A C 1
ATOM 2255 O O . VAL A 1 300 ? 3.439 21.688 17.797 1 85.75 300 VAL A O 1
ATOM 2258 N N . LEU A 1 301 ? 2.076 20.547 19.156 1 81.5 301 LEU A N 1
ATOM 2259 C CA . LEU A 1 301 ? 3.082 20.469 20.219 1 81.5 301 LEU A CA 1
ATOM 2260 C C . LEU A 1 301 ? 4.254 19.594 19.781 1 81.5 301 LEU A C 1
ATOM 2262 O O . LEU A 1 301 ? 5.406 19.875 20.109 1 81.5 301 LEU A O 1
ATOM 2266 N N . ARG A 1 302 ? 3.932 18.625 19.094 1 77.75 302 ARG A N 1
ATOM 2267 C CA . ARG A 1 302 ? 4.973 17.719 18.609 1 77.75 302 ARG A CA 1
ATOM 2268 C C . ARG A 1 302 ? 5.883 18.406 17.609 1 77.75 302 ARG A C 1
ATOM 2270 O O . ARG A 1 302 ? 7.09 18.141 17.578 1 77.75 302 ARG A O 1
ATOM 2277 N N . VAL A 1 303 ? 5.383 19.234 16.797 1 78 303 VAL A N 1
ATOM 2278 C CA . VAL A 1 303 ? 6.156 19.953 15.789 1 78 303 VAL A CA 1
ATOM 2279 C C . VAL A 1 303 ? 7.008 21.031 16.469 1 78 303 VAL A C 1
ATOM 2281 O O . VAL A 1 303 ? 8.164 21.234 16.094 1 78 303 VAL A O 1
ATOM 2284 N N . LYS A 1 304 ? 6.504 21.625 17.422 1 73.94 304 LYS A N 1
ATOM 2285 C CA . LYS A 1 304 ? 7.215 22.672 18.125 1 73.94 304 LYS A CA 1
ATOM 2286 C C . LYS A 1 304 ? 8.391 22.125 18.922 1 73.94 304 LYS A C 1
ATOM 2288 O O . LYS A 1 304 ? 9.438 22.766 19.031 1 73.94 304 LYS A O 1
ATOM 2293 N N . HIS A 1 305 ? 8.234 20.984 19.422 1 65.81 305 HIS A N 1
ATOM 2294 C CA . HIS A 1 305 ? 9.312 20.375 20.188 1 65.81 305 HIS A CA 1
ATOM 2295 C C . HIS A 1 305 ? 10.523 20.078 19.312 1 65.81 305 HIS A C 1
ATOM 2297 O O . HIS A 1 305 ? 11.664 20.141 19.781 1 65.81 305 HIS A O 1
ATOM 2303 N N . LEU A 1 306 ? 10.367 19.766 18.172 1 60.09 306 LEU A N 1
ATOM 2304 C CA . LEU A 1 306 ? 11.484 19.484 17.266 1 60.09 306 LEU A CA 1
ATOM 2305 C C . LEU A 1 306 ? 12.203 20.766 16.875 1 60.09 306 LEU A C 1
ATOM 2307 O O . LEU A 1 306 ? 13.414 20.766 16.656 1 60.09 306 LEU A O 1
ATOM 2311 N N . SER A 1 307 ? 11.5 21.75 16.703 1 59.97 307 SER A N 1
ATOM 2312 C CA . SER A 1 307 ? 12.117 23.016 16.344 1 59.97 307 SER A CA 1
ATOM 2313 C C . SER A 1 307 ? 12.914 23.594 17.516 1 59.97 307 SER A C 1
ATOM 2315 O O . SER A 1 307 ? 13.906 24.297 17.297 1 59.97 307 SER A O 1
ATOM 2317 N N . ASN A 1 308 ? 12.461 23.359 18.75 1 56.56 308 ASN A N 1
ATOM 2318 C CA . ASN A 1 308 ? 13.188 23.797 19.938 1 56.56 308 ASN A CA 1
ATOM 2319 C C . ASN A 1 308 ? 13.328 22.672 20.969 1 56.56 308 ASN A C 1
ATOM 2321 O O . ASN A 1 308 ? 12.531 22.562 21.906 1 56.56 308 ASN A O 1
ATOM 2325 N N . PRO A 1 309 ? 14.281 21.719 20.594 1 52.75 309 PRO A N 1
ATOM 2326 C CA . PRO A 1 309 ? 14.359 20.578 21.516 1 52.75 309 PRO A CA 1
ATOM 2327 C C . PRO A 1 309 ? 14.727 20.984 22.938 1 52.75 309 PRO A C 1
ATOM 2329 O O . PRO A 1 309 ? 15.773 21.594 23.156 1 52.75 309 PRO A O 1
ATOM 2332 N N . ASN A 1 310 ? 13.828 21.547 23.703 1 49.78 310 ASN A N 1
ATOM 2333 C CA . ASN A 1 310 ? 14.148 21.719 25.109 1 49.78 310 ASN A CA 1
ATOM 2334 C C . ASN A 1 310 ? 14.312 20.391 25.828 1 49.78 310 ASN A C 1
ATOM 2336 O O . ASN A 1 310 ? 13.453 19.516 25.703 1 49.78 310 ASN A O 1
ATOM 2340 N N . PRO A 1 311 ? 15.508 20.109 26.391 1 51.28 311 PRO A N 1
ATOM 2341 C CA . PRO A 1 311 ? 15.859 18.875 27.078 1 51.28 311 PRO A CA 1
ATOM 2342 C C . PRO A 1 311 ? 14.742 18.375 28 1 51.28 311 PRO A C 1
ATOM 2344 O O . PRO A 1 311 ? 14.562 17.156 28.156 1 51.28 311 PRO A O 1
ATOM 2347 N N . ASP A 1 312 ? 14.086 19.125 28.766 1 48.56 312 ASP A N 1
ATOM 2348 C CA . ASP A 1 312 ? 13.18 18.703 29.828 1 48.56 312 ASP A CA 1
ATOM 2349 C C . ASP A 1 312 ? 11.883 18.141 29.266 1 48.56 312 ASP A C 1
ATOM 2351 O O . ASP A 1 312 ? 11.086 17.547 30 1 48.56 312 ASP A O 1
ATOM 2355 N N . ASP A 1 313 ? 11.453 18.391 28.078 1 46 313 ASP A N 1
ATOM 2356 C CA . ASP A 1 313 ? 10.125 18.094 27.562 1 46 313 ASP A CA 1
ATOM 2357 C C . ASP A 1 313 ? 10.102 16.734 26.859 1 46 313 ASP A C 1
ATOM 2359 O O . ASP A 1 313 ? 9.125 16.391 26.188 1 46 313 ASP A O 1
ATOM 2363 N N . ASP A 1 314 ? 11.023 16 26.812 1 46.75 314 ASP A N 1
ATOM 2364 C CA . ASP A 1 314 ? 11.148 14.703 26.156 1 46.75 314 ASP A CA 1
ATOM 2365 C C . ASP A 1 314 ? 10.07 13.742 26.656 1 46.75 314 ASP A C 1
ATOM 2367 O O . ASP A 1 314 ? 9.711 12.789 25.953 1 46.75 314 ASP A O 1
ATOM 2371 N N . HIS A 1 315 ? 9.664 13.758 27.875 1 45 315 HIS A N 1
ATOM 2372 C CA . HIS A 1 315 ? 8.75 12.812 28.5 1 45 315 HIS A CA 1
ATOM 2373 C C . HIS A 1 315 ? 7.352 12.922 27.891 1 45 315 HIS A C 1
ATOM 2375 O O . HIS A 1 315 ? 6.539 12.008 28.016 1 45 315 HIS A O 1
ATOM 2381 N N . LEU A 1 316 ? 6.914 14.023 27.484 1 42.09 316 LEU A N 1
ATOM 2382 C CA . LEU A 1 316 ? 5.547 14.211 27.016 1 42.09 316 LEU A CA 1
ATOM 2383 C C . LEU A 1 316 ? 5.352 13.547 25.641 1 42.09 316 LEU A C 1
ATOM 2385 O O . LEU A 1 316 ? 4.215 13.289 25.234 1 42.09 316 LEU A O 1
ATOM 2389 N N . MET A 1 317 ? 6.297 13.273 24.812 1 44 317 MET A N 1
ATOM 2390 C CA . MET A 1 317 ? 6.207 12.914 23.406 1 44 317 MET A CA 1
ATOM 2391 C C . MET A 1 317 ? 5.863 11.438 23.234 1 44 317 MET A C 1
ATOM 2393 O O . MET A 1 317 ? 5.449 11 22.156 1 44 317 MET A O 1
ATOM 2397 N N . VAL A 1 318 ? 6.477 10.547 24.094 1 41.44 318 VAL A N 1
ATOM 2398 C CA . VAL A 1 318 ? 6.371 9.094 23.953 1 41.44 318 VAL A CA 1
ATOM 2399 C C . VAL A 1 318 ? 5.043 8.617 24.531 1 41.44 318 VAL A C 1
ATOM 2401 O O . VAL A 1 318 ? 4.699 7.438 24.422 1 41.44 318 VAL A O 1
ATOM 2404 N N . GLU A 1 319 ? 4.371 9.141 25.406 1 35.16 319 GLU A N 1
ATOM 2405 C CA . GLU A 1 319 ? 3.258 8.531 26.125 1 35.16 319 GLU A CA 1
ATOM 2406 C C . GLU A 1 319 ? 1.998 8.508 25.266 1 35.16 319 GLU A C 1
ATOM 2408 O O . GLU A 1 319 ? 1.037 7.801 25.578 1 35.16 319 GLU A O 1
ATOM 2413 N N . ASN A 1 320 ? 1.672 9.531 24.438 1 32 320 ASN A N 1
ATOM 2414 C CA . ASN A 1 320 ? 0.321 9.43 23.891 1 32 320 ASN A CA 1
ATOM 2415 C C . ASN A 1 320 ? 0.315 8.75 22.531 1 32 320 ASN A C 1
ATOM 2417 O O . ASN A 1 320 ? 1.143 9.062 21.672 1 32 320 ASN A O 1
ATOM 2421 N N . MET B 1 1 ? -70.25 53.469 23.109 1 25.92 1 MET B N 1
ATOM 2422 C CA . MET B 1 1 ? -69.625 52.156 23.188 1 25.92 1 MET B CA 1
ATOM 2423 C C . MET B 1 1 ? -69 51.719 21.859 1 25.92 1 MET B C 1
ATOM 2425 O O . MET B 1 1 ? -68.312 50.719 21.797 1 25.92 1 MET B O 1
ATOM 2429 N N . GLU B 1 2 ? -69.312 52.406 20.766 1 30.84 2 GLU B N 1
ATOM 2430 C CA . GLU B 1 2 ? -68.875 52.031 19.422 1 30.84 2 GLU B CA 1
ATOM 2431 C C . GLU B 1 2 ? -67.438 52.469 19.156 1 30.84 2 GLU B C 1
ATOM 2433 O O . GLU B 1 2 ? -66.688 51.812 18.438 1 30.84 2 GLU B O 1
ATOM 2438 N N . ALA B 1 3 ? -66.938 53.625 19.594 1 38.72 3 ALA B N 1
ATOM 2439 C CA . ALA B 1 3 ? -65.625 54.156 19.188 1 38.72 3 ALA B CA 1
ATOM 2440 C C . ALA B 1 3 ? -64.5 53.344 19.781 1 38.72 3 ALA B C 1
ATOM 2442 O O . ALA B 1 3 ? -63.406 53.281 19.219 1 38.72 3 ALA B O 1
ATOM 2443 N N . THR B 1 4 ? -64.625 52.656 20.953 1 40.81 4 THR B N 1
ATOM 2444 C CA . THR B 1 4 ? -63.5 51.969 21.578 1 40.81 4 THR B CA 1
ATOM 2445 C C . THR B 1 4 ? -63.188 50.656 20.875 1 40.81 4 THR B C 1
ATOM 2447 O O . THR B 1 4 ? -62.125 50.094 21.031 1 40.81 4 THR B O 1
ATOM 2450 N N . SER B 1 5 ? -64.062 50.094 20.016 1 38.62 5 SER B N 1
ATOM 2451 C CA . SER B 1 5 ? -63.812 48.781 19.453 1 38.62 5 SER B CA 1
ATOM 2452 C C . SER B 1 5 ? -62.875 48.875 18.25 1 38.62 5 SER B C 1
ATOM 2454 O O . SER B 1 5 ? -62.219 47.875 17.891 1 38.62 5 SER B O 1
ATOM 2456 N N . ARG B 1 6 ? -62.781 50 17.438 1 41.09 6 ARG B N 1
ATOM 2457 C CA . ARG B 1 6 ? -62 49.969 16.219 1 41.09 6 ARG B CA 1
ATOM 2458 C C . ARG B 1 6 ? -60.5 50.094 16.547 1 41.09 6 ARG B C 1
ATOM 2460 O O . ARG B 1 6 ? -59.656 49.594 15.805 1 41.09 6 ARG B O 1
ATOM 2467 N N . THR B 1 7 ? -60.125 50.781 17.703 1 40.16 7 THR B N 1
ATOM 2468 C CA . THR B 1 7 ? -58.719 50.938 17.938 1 40.16 7 THR B CA 1
ATOM 2469 C C . THR B 1 7 ? -58.062 49.625 18.328 1 40.16 7 THR B C 1
ATOM 2471 O O . THR B 1 7 ? -56.906 49.344 17.984 1 40.16 7 THR B O 1
ATOM 2474 N N . VAL B 1 8 ? -58.875 48.625 18.938 1 44.09 8 VAL B N 1
ATOM 2475 C CA . VAL B 1 8 ? -58.25 47.375 19.328 1 44.09 8 VAL B CA 1
ATOM 2476 C C . VAL B 1 8 ? -58.031 46.469 18.109 1 44.09 8 VAL B C 1
ATOM 2478 O O . VAL B 1 8 ? -57.094 45.719 18.031 1 44.09 8 VAL B O 1
ATOM 2481 N N . GLN B 1 9 ? -58.844 46.656 17 1 40.16 9 GLN B N 1
ATOM 2482 C CA . GLN B 1 9 ? -58.656 45.75 15.875 1 40.16 9 GLN B CA 1
ATOM 2483 C C . GLN B 1 9 ? -57.438 46.156 15.039 1 40.16 9 GLN B C 1
ATOM 2485 O O . GLN B 1 9 ? -56.719 45.312 14.539 1 40.16 9 GLN B O 1
ATOM 2490 N N . SER B 1 10 ? -57.125 47.469 14.891 1 40.34 10 SER B N 1
ATOM 2491 C CA . SER B 1 10 ? -55.969 47.844 14.086 1 40.34 10 SER B CA 1
ATOM 2492 C C . SER B 1 10 ? -54.656 47.469 14.797 1 40.34 10 SER B C 1
ATOM 2494 O O . SER B 1 10 ? -53.688 47.062 14.148 1 40.34 10 SER B O 1
ATOM 2496 N N . ALA B 1 11 ? -54.625 47.469 16.188 1 42.38 11 ALA B N 1
ATOM 2497 C CA . ALA B 1 11 ? -53.406 47.031 16.844 1 42.38 11 ALA B CA 1
ATOM 2498 C C . ALA B 1 11 ? -53.219 45.531 16.734 1 42.38 11 ALA B C 1
ATOM 2500 O O . ALA B 1 11 ? -52.094 45.031 16.672 1 42.38 11 ALA B O 1
ATOM 2501 N N . GLN B 1 12 ? -54.344 44.719 16.672 1 40.94 12 GLN B N 1
ATOM 2502 C CA . GLN B 1 12 ? -54.156 43.281 16.531 1 40.94 12 GLN B CA 1
ATOM 2503 C C . GLN B 1 12 ? -53.688 42.938 15.125 1 40.94 12 GLN B C 1
ATOM 2505 O O . GLN B 1 12 ? -52.875 42.031 14.945 1 40.94 12 GLN B O 1
ATOM 2510 N N . ASN B 1 13 ? -54.188 43.688 14.117 1 42.41 13 ASN B N 1
ATOM 2511 C CA . ASN B 1 13 ? -53.688 43.344 12.789 1 42.41 13 ASN B CA 1
ATOM 2512 C C . ASN B 1 13 ? -52.25 43.781 12.609 1 42.41 13 ASN B C 1
ATOM 2514 O O . ASN B 1 13 ? -51.5 43.188 11.852 1 42.41 13 ASN B O 1
ATOM 2518 N N . GLY B 1 14 ? -51.844 44.906 13.266 1 41.94 14 GLY B N 1
ATOM 2519 C CA . GLY B 1 14 ? -50.438 45.25 13.18 1 41.94 14 GLY B CA 1
ATOM 2520 C C . GLY B 1 14 ? -49.531 44.25 13.867 1 41.94 14 GLY B C 1
ATOM 2521 O O . GLY B 1 14 ? -48.406 43.969 13.391 1 41.94 14 GLY B O 1
ATOM 2522 N N . LEU B 1 15 ? -49.938 43.688 15.062 1 42.22 15 LEU B N 1
ATOM 2523 C CA . LEU B 1 15 ? -49.094 42.688 15.719 1 42.22 15 LEU B CA 1
ATOM 2524 C C . LEU B 1 15 ? -49.094 41.375 14.914 1 42.22 15 LEU B C 1
ATOM 2526 O O . LEU B 1 15 ? -48.031 40.75 14.789 1 42.22 15 LEU B O 1
ATOM 2530 N N . VAL B 1 16 ? -50.25 40.969 14.289 1 44.97 16 VAL B N 1
ATOM 2531 C CA . VAL B 1 16 ? -50.188 39.75 13.5 1 44.97 16 VAL B CA 1
ATOM 2532 C C . VAL B 1 16 ? -49.406 39.969 12.219 1 44.97 16 VAL B C 1
ATOM 2534 O O . VAL B 1 16 ? -48.625 39.125 11.781 1 44.97 16 VAL B O 1
ATOM 2537 N N . GLY B 1 17 ? -49.469 41.156 11.633 1 44.31 17 GLY B N 1
ATOM 2538 C CA . GLY B 1 17 ? -48.656 41.438 10.477 1 44.31 17 GLY B CA 1
ATOM 2539 C C . GLY B 1 17 ? -47.156 41.531 10.812 1 44.31 17 GLY B C 1
ATOM 2540 O O . GLY B 1 17 ? -46.312 41.094 10.047 1 44.31 17 GLY B O 1
ATOM 2541 N N . GLY B 1 18 ? -46.812 42.125 11.891 1 45.19 18 GLY B N 1
ATOM 2542 C CA . GLY B 1 18 ? -45.438 42.188 12.297 1 45.19 18 GLY B CA 1
ATOM 2543 C C . GLY B 1 18 ? -44.875 40.812 12.648 1 45.19 18 GLY B C 1
ATOM 2544 O O . GLY B 1 18 ? -43.719 40.5 12.359 1 45.19 18 GLY B O 1
ATOM 2545 N N . LEU B 1 19 ? -45.688 39.938 13.367 1 45.84 19 LEU B N 1
ATOM 2546 C CA . LEU B 1 19 ? -45.219 38.594 13.648 1 45.84 19 LEU B CA 1
ATOM 2547 C C . LEU B 1 19 ? -45.125 37.781 12.359 1 45.84 19 LEU B C 1
ATOM 2549 O O . LEU B 1 19 ? -44.156 37 12.188 1 45.84 19 LEU B O 1
ATOM 2553 N N . ALA B 1 20 ? -46.094 37.906 11.414 1 47.34 20 ALA B N 1
ATOM 2554 C CA . ALA B 1 20 ? -45.938 37.188 10.156 1 47.34 20 ALA B CA 1
ATOM 2555 C C . ALA B 1 20 ? -44.75 37.688 9.359 1 47.34 20 ALA B C 1
ATOM 2557 O O . ALA B 1 20 ? -44 36.906 8.766 1 47.34 20 ALA B O 1
ATOM 2558 N N . ILE B 1 21 ? -44.5 39 9.281 1 46.5 21 ILE B N 1
ATOM 2559 C CA . ILE B 1 21 ? -43.344 39.5 8.578 1 46.5 21 ILE B CA 1
ATOM 2560 C C . ILE B 1 21 ? -42.062 39.094 9.336 1 46.5 21 ILE B C 1
ATOM 2562 O O . ILE B 1 21 ? -41.094 38.688 8.727 1 46.5 21 ILE B O 1
ATOM 2566 N N . SER B 1 22 ? -42.062 39.156 10.664 1 49.66 22 SER B N 1
ATOM 2567 C CA . SER B 1 22 ? -40.906 38.719 11.383 1 49.66 22 SER B CA 1
ATOM 2568 C C . SER B 1 22 ? -40.719 37.188 11.242 1 49.66 22 SER B C 1
ATOM 2570 O O . SER B 1 22 ? -39.594 36.719 11.148 1 49.66 22 SER B O 1
ATOM 2572 N N . GLN B 1 23 ? -41.812 36.406 11.195 1 50.25 23 GLN B N 1
ATOM 2573 C CA . GLN B 1 23 ? -41.656 34.969 10.945 1 50.25 23 GLN B CA 1
ATOM 2574 C C . GLN B 1 23 ? -41.25 34.719 9.492 1 50.25 23 GLN B C 1
ATOM 2576 O O . GLN B 1 23 ? -40.469 33.812 9.227 1 50.25 23 GLN B O 1
ATOM 2581 N N . LEU B 1 24 ? -41.812 35.469 8.531 1 49.34 24 LEU B N 1
ATOM 2582 C CA . LEU B 1 24 ? -41.375 35.344 7.145 1 49.34 24 LEU B CA 1
ATOM 2583 C C . LEU B 1 24 ? -39.938 35.844 6.973 1 49.34 24 LEU B C 1
ATOM 2585 O O . LEU B 1 24 ? -39.156 35.219 6.262 1 49.34 24 LEU B O 1
ATOM 2589 N N . VAL B 1 25 ? -39.562 36.969 7.559 1 50.09 25 VAL B N 1
ATOM 2590 C CA . VAL B 1 25 ? -38.188 37.406 7.543 1 50.09 25 VAL B CA 1
ATOM 2591 C C . VAL B 1 25 ? -37.312 36.438 8.32 1 50.09 25 VAL B C 1
ATOM 2593 O O . VAL B 1 25 ? -36.219 36.094 7.902 1 50.09 25 VAL B O 1
ATOM 2596 N N . GLY B 1 26 ? -37.812 35.875 9.43 1 51.53 26 GLY B N 1
ATOM 2597 C CA . GLY B 1 26 ? -37.094 34.844 10.141 1 51.53 26 GLY B CA 1
ATOM 2598 C C . GLY B 1 26 ? -36.969 33.562 9.352 1 51.53 26 GLY B C 1
ATOM 2599 O O . GLY B 1 26 ? -35.938 32.875 9.375 1 51.53 26 GLY B O 1
ATOM 2600 N N . GLU B 1 27 ? -38.062 33.188 8.727 1 53.31 27 GLU B N 1
ATOM 2601 C CA . GLU B 1 27 ? -38 32 7.871 1 53.31 27 GLU B CA 1
ATOM 2602 C C . GLU B 1 27 ? -37.156 32.281 6.633 1 53.31 27 GLU B C 1
ATOM 2604 O O . GLU B 1 27 ? -36.406 31.406 6.191 1 53.31 27 GLU B O 1
ATOM 2609 N N . GLU B 1 28 ? -37.281 33.438 6.027 1 53.28 28 GLU B N 1
ATOM 2610 C CA . GLU B 1 28 ? -36.406 33.781 4.91 1 53.28 28 GLU B CA 1
ATOM 2611 C C . GLU B 1 28 ? -34.969 33.906 5.367 1 53.28 28 GLU B C 1
ATOM 2613 O O . GLU B 1 28 ? -34.031 33.5 4.652 1 53.28 28 GLU B O 1
ATOM 2618 N N . ASP B 1 29 ? -34.719 34.5 6.516 1 52.5 29 ASP B N 1
ATOM 2619 C CA . ASP B 1 29 ? -33.375 34.562 7.07 1 52.5 29 ASP B CA 1
ATOM 2620 C C . ASP B 1 29 ? -32.875 33.156 7.441 1 52.5 29 ASP B C 1
ATOM 2622 O O . ASP B 1 29 ? -31.703 32.844 7.25 1 52.5 29 ASP B O 1
ATOM 2626 N N . HIS B 1 30 ? -33.812 32.375 8.008 1 54.19 30 HIS B N 1
ATOM 2627 C CA . HIS B 1 30 ? -33.438 30.984 8.25 1 54.19 30 HIS B CA 1
ATOM 2628 C C . HIS B 1 30 ? -33.219 30.234 6.941 1 54.19 30 HIS B C 1
ATOM 2630 O O . HIS B 1 30 ? -32.281 29.438 6.836 1 54.19 30 HIS B O 1
ATOM 2636 N N . ASP B 1 31 ? -34.156 30.469 6.008 1 53.38 31 ASP B N 1
ATOM 2637 C CA . ASP B 1 31 ? -33.938 29.844 4.703 1 53.38 31 ASP B CA 1
ATOM 2638 C C . ASP B 1 31 ? -32.688 30.406 4.023 1 53.38 31 ASP B C 1
ATOM 2640 O O . ASP B 1 31 ? -31.938 29.656 3.385 1 53.38 31 ASP B O 1
ATOM 2644 N N . ARG B 1 32 ? -32.5 31.734 4.023 1 53.66 32 ARG B N 1
ATOM 2645 C CA . ARG B 1 32 ? -31.266 32.312 3.473 1 53.66 32 ARG B CA 1
ATOM 2646 C C . ARG B 1 32 ? -30.047 31.891 4.258 1 53.66 32 ARG B C 1
ATOM 2648 O O . ARG B 1 32 ? -29 31.594 3.674 1 53.66 32 ARG B O 1
ATOM 2655 N N . ARG B 1 33 ? -30.156 31.875 5.598 1 57.19 33 ARG B N 1
ATOM 2656 C CA . ARG B 1 33 ? -29.062 31.344 6.402 1 57.19 33 ARG B CA 1
ATOM 2657 C C . ARG B 1 33 ? -28.859 29.844 6.141 1 57.19 33 ARG B C 1
ATOM 2659 O O . ARG B 1 33 ? -27.734 29.375 6.059 1 57.19 33 ARG B O 1
ATOM 2666 N N . GLY B 1 34 ? -29.938 29.094 6.035 1 54.44 34 GLY B N 1
ATOM 2667 C CA . GLY B 1 34 ? -29.875 27.703 5.621 1 54.44 34 GLY B CA 1
ATOM 2668 C C . GLY B 1 34 ? -29.297 27.516 4.23 1 54.44 34 GLY B C 1
ATOM 2669 O O . GLY B 1 34 ? -28.5 26.609 3.996 1 54.44 34 GLY B O 1
ATOM 2670 N N . GLY B 1 35 ? -29.781 28.312 3.309 1 52.97 35 GLY B N 1
ATOM 2671 C CA . GLY B 1 35 ? -29.234 28.312 1.958 1 52.97 35 GLY B CA 1
ATOM 2672 C C . GLY B 1 35 ? -27.781 28.703 1.896 1 52.97 35 GLY B C 1
ATOM 2673 O O . GLY B 1 35 ? -27 28.078 1.168 1 52.97 35 GLY B O 1
ATOM 2674 N N . ALA B 1 36 ? -27.469 29.859 2.586 1 58.41 36 ALA B N 1
ATOM 2675 C CA . ALA B 1 36 ? -26.078 30.297 2.643 1 58.41 36 ALA B CA 1
ATOM 2676 C C . ALA B 1 36 ? -25.203 29.266 3.322 1 58.41 36 ALA B C 1
ATOM 2678 O O . ALA B 1 36 ? -24.078 29.016 2.877 1 58.41 36 ALA B O 1
ATOM 2679 N N . GLU B 1 37 ? -25.797 28.734 4.363 1 65.62 37 GLU B N 1
ATOM 2680 C CA . GLU B 1 37 ? -25.062 27.672 5.039 1 65.62 37 GLU B CA 1
ATOM 2681 C C . GLU B 1 37 ? -24.906 26.438 4.137 1 65.62 37 GLU B C 1
ATOM 2683 O O . GLU B 1 37 ? -23.844 25.812 4.121 1 65.62 37 GLU B O 1
ATOM 2688 N N . GLU B 1 38 ? -25.984 26.234 3.438 1 66.31 38 GLU B N 1
ATOM 2689 C CA . GLU B 1 38 ? -25.9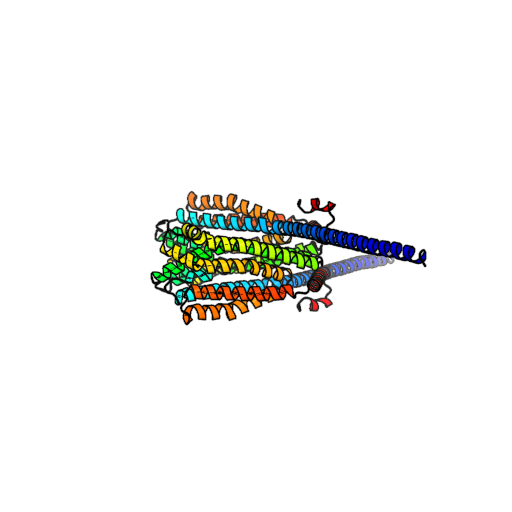22 25.094 2.514 1 66.31 38 GLU B CA 1
ATOM 2690 C C . GLU B 1 38 ? -24.922 25.375 1.388 1 66.31 38 GLU B C 1
ATOM 2692 O O . GLU B 1 38 ? -24.172 24.484 0.988 1 66.31 38 GLU B O 1
ATOM 2697 N N . THR B 1 39 ? -25.031 26.578 0.865 1 67.62 39 THR B N 1
ATOM 2698 C CA . THR B 1 39 ? -24.078 26.938 -0.18 1 67.62 39 THR B CA 1
ATOM 2699 C C . THR B 1 39 ? -22.641 26.891 0.349 1 67.62 39 THR B C 1
ATOM 2701 O O . THR B 1 39 ? -21.734 26.469 -0.36 1 67.62 39 THR B O 1
ATOM 2704 N N . GLY B 1 40 ? -22.547 27.297 1.589 1 74.5 40 GLY B N 1
ATOM 2705 C CA . GLY B 1 40 ? -21.234 27.234 2.223 1 74.5 40 GLY B CA 1
ATOM 2706 C C . GLY B 1 40 ? -20.734 25.812 2.408 1 74.5 40 GLY B C 1
ATOM 2707 O O . GLY B 1 40 ? -19.547 25.547 2.176 1 74.5 40 GLY B O 1
ATOM 2708 N N . LEU B 1 41 ? -21.766 25.016 2.736 1 80.75 41 LEU B N 1
ATOM 2709 C CA . LEU B 1 41 ? -21.391 23.625 2.93 1 80.75 41 LEU B CA 1
ATOM 2710 C C . LEU B 1 41 ? -21.031 22.969 1.601 1 80.75 41 LEU B C 1
ATOM 2712 O O . LEU B 1 41 ? -20.078 22.188 1.523 1 80.75 41 LEU B O 1
ATOM 2716 N N . LYS B 1 42 ? -21.844 23.297 0.567 1 83.88 42 LYS B N 1
ATOM 2717 C CA . LYS B 1 42 ? -21.562 22.75 -0.755 1 83.88 42 LYS B CA 1
ATOM 2718 C C . LYS B 1 42 ? -20.219 23.234 -1.272 1 83.88 42 LYS B C 1
ATOM 2720 O O . LYS B 1 42 ? -19.469 22.469 -1.891 1 83.88 42 LYS B O 1
ATOM 2725 N N . ARG B 1 43 ? -19.953 24.375 -1.032 1 81.94 43 ARG B N 1
ATOM 2726 C CA . ARG B 1 43 ? -18.672 24.922 -1.464 1 81.94 43 ARG B CA 1
ATOM 2727 C C . ARG B 1 43 ? -17.516 24.266 -0.706 1 81.94 43 ARG B C 1
ATOM 2729 O O . ARG B 1 43 ? -16.484 23.922 -1.299 1 81.94 43 ARG B O 1
ATOM 2736 N N . ARG B 1 44 ? -17.766 24.109 0.577 1 83.06 44 ARG B N 1
ATOM 2737 C CA . ARG B 1 44 ? -16.734 23.469 1.385 1 83.06 44 ARG B CA 1
ATOM 2738 C C . ARG B 1 44 ? -16.516 22.016 0.941 1 83.06 44 ARG B C 1
ATOM 2740 O O . ARG B 1 44 ? -15.375 21.547 0.905 1 83.06 44 ARG B O 1
ATOM 2747 N N . LEU B 1 45 ? -17.625 21.438 0.637 1 87.19 45 LEU B N 1
ATOM 2748 C CA . LEU B 1 45 ? -17.531 20.047 0.166 1 87.19 45 LEU B CA 1
ATOM 2749 C C . LEU B 1 45 ? -16.797 19.984 -1.163 1 87.19 45 LEU B C 1
ATOM 2751 O O . LEU B 1 45 ? -15.977 19.078 -1.376 1 87.19 45 LEU B O 1
ATOM 2755 N N . TRP B 1 46 ? -17.016 20.844 -1.969 1 86.81 46 TRP B N 1
ATOM 2756 C CA . TRP B 1 46 ? -16.375 20.859 -3.281 1 86.81 46 TRP B CA 1
ATOM 2757 C C . TRP B 1 46 ? -14.883 21.141 -3.156 1 86.81 46 TRP B C 1
ATOM 2759 O O . TRP B 1 46 ? -14.07 20.484 -3.816 1 86.81 46 TRP B O 1
ATOM 2769 N N . VAL B 1 47 ? -14.562 22.016 -2.324 1 84.38 47 VAL B N 1
ATOM 2770 C CA . VAL B 1 47 ? -13.156 22.375 -2.152 1 84.38 47 VAL B CA 1
ATOM 2771 C C . VAL B 1 47 ? -12.391 21.188 -1.556 1 84.38 47 VAL B C 1
ATOM 2773 O O . VAL B 1 47 ? -11.305 20.844 -2.02 1 84.38 47 VAL B O 1
ATOM 2776 N N . GLU B 1 48 ? -13.008 20.625 -0.591 1 87.56 48 GLU B N 1
ATOM 2777 C CA . GLU B 1 48 ? -12.359 19.469 0.022 1 87.56 48 GLU B CA 1
ATOM 2778 C C . GLU B 1 48 ? -12.258 18.312 -0.961 1 87.56 48 GLU B C 1
ATOM 2780 O O . GLU B 1 48 ? -11.266 17.578 -0.96 1 87.56 48 GLU B O 1
ATOM 2785 N N . THR B 1 49 ? -13.289 18.125 -1.721 1 89.25 49 THR B N 1
ATOM 2786 C CA . THR B 1 49 ? -13.273 17.078 -2.729 1 89.25 49 THR B CA 1
ATOM 2787 C C . THR B 1 49 ? -12.156 17.312 -3.742 1 89.25 49 THR B C 1
ATOM 2789 O O . THR B 1 49 ? -11.453 16.375 -4.121 1 89.25 49 THR B O 1
ATOM 2792 N N . LYS B 1 50 ? -11.969 18.516 -4.141 1 86.69 50 LYS B N 1
ATOM 2793 C CA . LYS B 1 50 ? -10.906 18.844 -5.094 1 86.69 50 LYS B CA 1
ATOM 2794 C C . LYS B 1 50 ? -9.531 18.578 -4.5 1 86.69 50 LYS B C 1
ATOM 2796 O O . LYS B 1 50 ? -8.648 18.047 -5.176 1 86.69 50 LYS B O 1
ATOM 2801 N N . LYS B 1 51 ? -9.344 18.938 -3.27 1 83.94 51 LYS B N 1
ATOM 2802 C CA . LYS B 1 51 ? -8.078 18.688 -2.59 1 83.94 51 LYS B CA 1
ATOM 2803 C C . LYS B 1 51 ? -7.789 17.188 -2.494 1 83.94 51 LYS B C 1
ATOM 2805 O O . LYS B 1 51 ? -6.66 16.75 -2.73 1 83.94 51 LYS B O 1
ATOM 2810 N N . LEU B 1 52 ? -8.828 16.531 -2.182 1 87.5 52 LEU B N 1
ATOM 2811 C CA . LEU B 1 52 ? -8.688 15.086 -2.021 1 87.5 52 LEU B CA 1
ATOM 2812 C C . LEU B 1 52 ? -8.344 14.422 -3.352 1 87.5 52 LEU B C 1
ATOM 2814 O O . LEU B 1 52 ? -7.418 13.617 -3.426 1 87.5 52 LEU B O 1
ATOM 2818 N N . TRP B 1 53 ? -9.016 14.758 -4.406 1 90.62 53 TRP B N 1
ATOM 2819 C CA . TRP B 1 53 ? -8.844 14.102 -5.695 1 90.62 53 TRP B CA 1
ATOM 2820 C C . TRP B 1 53 ? -7.551 14.555 -6.371 1 90.62 53 TRP B C 1
ATOM 2822 O O . TRP B 1 53 ? -7.051 13.883 -7.281 1 90.62 53 TRP B O 1
ATOM 2832 N N . HIS B 1 54 ? -7.031 15.695 -5.922 1 86.44 54 HIS B N 1
ATOM 2833 C CA . HIS B 1 54 ? -5.707 16.094 -6.383 1 86.44 54 HIS B CA 1
ATOM 2834 C C . HIS B 1 54 ? -4.645 15.094 -5.938 1 86.44 54 HIS B C 1
ATOM 2836 O O . HIS B 1 54 ? -3.627 14.922 -6.613 1 86.44 54 HIS B O 1
ATOM 2842 N N . LEU B 1 55 ? -4.926 14.445 -4.887 1 85.38 55 LEU B N 1
ATOM 2843 C CA . LEU B 1 55 ? -4 13.445 -4.371 1 85.38 55 LEU B CA 1
ATOM 2844 C C . LEU B 1 55 ? -4.41 12.047 -4.82 1 85.38 55 LEU B C 1
ATOM 2846 O O . LEU B 1 55 ? -3.584 11.281 -5.324 1 85.38 55 LEU B O 1
ATOM 2850 N N . VAL B 1 56 ? -5.66 11.766 -4.773 1 87 56 VAL B N 1
ATOM 2851 C CA . VAL B 1 56 ? -6.168 10.422 -5.016 1 87 56 VAL B CA 1
ATOM 2852 C C . VAL B 1 56 ? -6.078 10.086 -6.504 1 87 56 VAL B C 1
ATOM 2854 O O . VAL B 1 56 ? -5.648 8.992 -6.879 1 87 56 VAL B O 1
ATOM 2857 N N . GLY B 1 57 ? -6.441 10.953 -7.359 1 88.5 57 GLY B N 1
ATOM 2858 C CA . GLY B 1 57 ? -6.484 10.719 -8.789 1 88.5 57 GLY B CA 1
ATOM 2859 C C . GLY B 1 57 ? -5.156 10.25 -9.359 1 88.5 57 GLY B C 1
ATOM 2860 O O . GLY B 1 57 ? -5.051 9.133 -9.875 1 88.5 57 GLY B O 1
ATOM 2861 N N . PRO B 1 58 ? -4.164 11.117 -9.219 1 87.06 58 PRO B N 1
ATOM 2862 C CA . PRO B 1 58 ? -2.846 10.719 -9.727 1 87.06 58 PRO B CA 1
ATOM 2863 C C . PRO B 1 58 ? -2.322 9.445 -9.055 1 87.06 58 PRO B C 1
ATOM 2865 O O . PRO B 1 58 ? -1.599 8.672 -9.688 1 87.06 58 PRO B O 1
ATOM 2868 N N . ALA B 1 59 ? -2.682 9.258 -7.832 1 83.5 59 ALA B N 1
ATOM 2869 C CA . ALA B 1 59 ? -2.242 8.047 -7.141 1 83.5 59 ALA B CA 1
ATOM 2870 C C . ALA B 1 59 ? -2.848 6.801 -7.777 1 83.5 59 ALA B C 1
ATOM 2872 O O . ALA B 1 59 ? -2.156 5.797 -7.969 1 83.5 59 ALA B O 1
ATOM 2873 N N . ILE B 1 60 ? -4.098 6.883 -8.086 1 82.31 60 ILE B N 1
ATOM 2874 C CA . ILE B 1 60 ? -4.766 5.77 -8.75 1 82.31 60 ILE B CA 1
ATOM 2875 C C . ILE B 1 60 ? -4.109 5.512 -10.109 1 82.31 60 ILE B C 1
ATOM 2877 O O . ILE B 1 60 ? -3.822 4.363 -10.461 1 82.31 60 ILE B O 1
ATOM 2881 N N . LEU B 1 61 ? -3.875 6.539 -10.805 1 82.06 61 LEU B N 1
ATOM 2882 C CA . LEU B 1 61 ? -3.27 6.426 -12.125 1 82.06 61 LEU B CA 1
ATOM 2883 C C . LEU B 1 61 ? -1.882 5.801 -12.039 1 82.06 61 LEU B C 1
ATOM 2885 O O . LEU B 1 61 ? -1.54 4.918 -12.828 1 82.06 61 LEU B O 1
ATOM 2889 N N . SER B 1 62 ? -1.175 6.27 -11.086 1 79.38 62 SER B N 1
ATOM 2890 C CA . SER B 1 6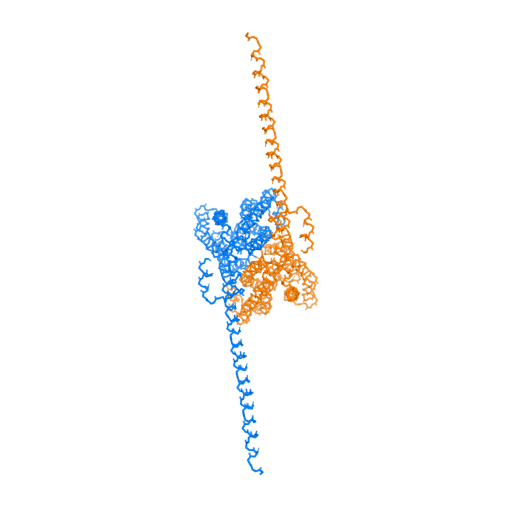2 ? 0.17 5.734 -10.898 1 79.38 62 SER B CA 1
ATOM 2891 C C . SER B 1 62 ? 0.132 4.246 -10.562 1 79.38 62 SER B C 1
ATOM 2893 O O . SER B 1 62 ? 0.93 3.469 -11.086 1 79.38 62 SER B O 1
ATOM 2895 N N . ARG B 1 63 ? -0.784 3.893 -9.758 1 75.31 63 ARG B N 1
ATOM 2896 C CA . ARG B 1 63 ? -0.892 2.494 -9.352 1 75.31 63 ARG B CA 1
ATOM 2897 C C . ARG B 1 63 ? -1.347 1.619 -10.516 1 75.31 63 ARG B C 1
ATOM 2899 O O . ARG B 1 63 ? -0.827 0.519 -10.711 1 75.31 63 ARG B O 1
ATOM 2906 N N . ILE B 1 64 ? -2.246 2.094 -11.297 1 73.06 64 ILE B N 1
ATOM 2907 C CA . ILE B 1 64 ? -2.734 1.354 -12.453 1 73.06 64 ILE B CA 1
ATOM 2908 C C . ILE B 1 64 ? -1.61 1.194 -13.477 1 73.06 64 ILE B C 1
ATOM 2910 O O . ILE B 1 64 ? -1.409 0.107 -14.023 1 73.06 64 ILE B O 1
ATOM 2914 N N . CYS B 1 65 ? -0.935 2.23 -13.688 1 73.69 65 CYS B N 1
ATOM 2915 C CA . CYS B 1 65 ? 0.149 2.178 -14.664 1 73.69 65 CYS B CA 1
ATOM 2916 C C . CYS B 1 65 ? 1.262 1.248 -14.188 1 73.69 65 CYS B C 1
ATOM 2918 O O . CYS B 1 65 ? 1.812 0.481 -14.984 1 73.69 65 CYS B O 1
ATOM 2920 N N . SER B 1 66 ? 1.507 1.371 -12.938 1 70.25 66 SER B N 1
ATOM 2921 C CA . SER B 1 66 ? 2.527 0.483 -12.391 1 70.25 66 SER B CA 1
ATOM 2922 C C . SER B 1 66 ? 2.092 -0.976 -12.469 1 70.25 66 SER B C 1
ATOM 2924 O O . SER B 1 66 ? 2.893 -1.852 -12.805 1 70.25 66 SER B O 1
ATOM 2926 N N . ALA B 1 67 ? 0.87 -1.134 -12.242 1 68.31 67 ALA B N 1
ATOM 2927 C CA . ALA B 1 67 ? 0.334 -2.492 -12.297 1 68.31 67 ALA B CA 1
ATOM 2928 C C . ALA B 1 67 ? 0.314 -3.02 -13.727 1 68.31 67 ALA B C 1
ATOM 2930 O O . ALA B 1 67 ? 0.62 -4.191 -13.969 1 68.31 67 ALA B O 1
ATOM 2931 N N . THR B 1 68 ? -0.07 -2.234 -14.633 1 67.69 68 THR B N 1
ATOM 2932 C CA . THR B 1 68 ? -0.115 -2.639 -16.031 1 67.69 68 THR B CA 1
ATOM 2933 C C . THR B 1 68 ? 1.289 -2.926 -16.562 1 67.69 68 THR B C 1
ATOM 2935 O O . THR B 1 68 ? 1.482 -3.838 -17.375 1 67.69 68 THR B O 1
ATOM 2938 N N . PHE B 1 69 ? 2.207 -2.17 -16.141 1 66.81 69 PHE B N 1
ATOM 2939 C CA . PHE B 1 69 ? 3.596 -2.432 -16.5 1 66.81 69 PHE B CA 1
ATOM 2940 C C . PHE B 1 69 ? 4.031 -3.811 -16.031 1 66.81 69 PHE B C 1
ATOM 2942 O O . PHE B 1 69 ? 4.691 -4.547 -16.766 1 66.81 69 PHE B O 1
ATOM 2949 N N . ALA B 1 70 ? 3.627 -4.02 -14.875 1 60.78 70 ALA B N 1
ATOM 2950 C CA . ALA B 1 70 ? 3.98 -5.316 -14.305 1 60.78 70 ALA B CA 1
ATOM 2951 C C . ALA B 1 70 ? 3.34 -6.453 -15.102 1 60.78 70 ALA B C 1
ATOM 2953 O O . ALA B 1 70 ? 3.973 -7.488 -15.336 1 60.78 70 ALA B O 1
ATOM 2954 N N . VAL B 1 71 ? 2.178 -6.273 -15.586 1 61.03 71 VAL B N 1
ATOM 2955 C CA . VAL B 1 71 ? 1.45 -7.281 -16.359 1 61.03 71 VAL B CA 1
ATOM 2956 C C . VAL B 1 71 ? 2.098 -7.457 -17.719 1 61.03 71 VAL B C 1
ATOM 2958 O O . VAL B 1 71 ? 2.244 -8.586 -18.203 1 61.03 71 VAL B O 1
ATOM 2961 N N . VAL B 1 72 ? 2.439 -6.449 -18.281 1 60.75 72 VAL B N 1
ATOM 2962 C CA . VAL B 1 72 ? 3.053 -6.488 -19.609 1 60.75 72 VAL B CA 1
ATOM 2963 C C . VAL B 1 72 ? 4.387 -7.23 -19.531 1 60.75 72 VAL B C 1
ATOM 2965 O O . VAL B 1 72 ? 4.684 -8.062 -20.391 1 60.75 72 VAL B O 1
ATOM 2968 N N . THR B 1 73 ? 5.098 -6.984 -18.531 1 59.84 73 THR B N 1
ATOM 2969 C CA . THR B 1 73 ? 6.395 -7.633 -18.375 1 59.84 73 THR B CA 1
ATOM 2970 C C . THR B 1 73 ? 6.23 -9.133 -18.172 1 59.84 73 THR B C 1
ATOM 2972 O O . THR B 1 73 ? 6.996 -9.93 -18.719 1 59.84 73 THR B O 1
ATOM 2975 N N . GLN B 1 74 ? 5.188 -9.391 -17.422 1 55.12 74 GLN B N 1
ATOM 2976 C CA . GLN B 1 74 ? 4.93 -10.805 -17.188 1 55.12 74 GLN B CA 1
ATOM 2977 C C . GLN B 1 74 ? 4.469 -11.5 -18.469 1 55.12 74 GLN B C 1
ATOM 2979 O O . GLN B 1 74 ? 4.848 -12.648 -18.719 1 55.12 74 GLN B O 1
ATOM 2984 N N . ALA B 1 75 ? 3.625 -10.852 -19.156 1 55.91 75 ALA B N 1
ATOM 2985 C CA . ALA B 1 75 ? 3.123 -11.398 -20.422 1 55.91 75 ALA B CA 1
ATOM 2986 C C . ALA B 1 75 ? 4.258 -11.633 -21.406 1 55.91 75 ALA B C 1
ATOM 2988 O O . ALA B 1 75 ? 4.285 -12.648 -22.109 1 55.91 75 ALA B O 1
ATOM 2989 N N . PHE B 1 76 ? 5.098 -10.766 -21.5 1 59 76 PHE B N 1
ATOM 2990 C CA . PHE B 1 76 ? 6.207 -10.875 -22.438 1 59 76 PHE B CA 1
ATOM 2991 C C . PHE B 1 76 ? 7.211 -11.922 -21.969 1 59 76 PHE B C 1
ATOM 2993 O O . PHE B 1 76 ? 7.781 -12.648 -22.781 1 59 76 PHE B O 1
ATOM 3000 N N . ALA B 1 77 ? 7.434 -11.781 -20.688 1 54.19 77 ALA B N 1
ATOM 3001 C CA . ALA B 1 77 ? 8.328 -12.797 -20.156 1 54.19 77 ALA B CA 1
ATOM 3002 C C . ALA B 1 77 ? 7.797 -14.203 -20.453 1 54.19 77 ALA B C 1
ATOM 3004 O O . ALA B 1 77 ? 8.578 -15.117 -20.703 1 54.19 77 ALA B O 1
ATOM 3005 N N . GLY B 1 78 ? 6.48 -14.227 -20.234 1 47.75 78 GLY B N 1
ATOM 3006 C CA . GLY B 1 78 ? 5.867 -15.5 -20.578 1 47.75 78 GLY B CA 1
ATOM 3007 C C . GLY B 1 78 ? 6.016 -15.852 -22.062 1 47.75 78 GLY B C 1
ATOM 3008 O O . GLY B 1 78 ? 6.176 -17.016 -22.406 1 47.75 78 GLY B O 1
ATOM 3009 N N . HIS B 1 79 ? 5.801 -14.867 -22.969 1 47.72 79 HIS B N 1
ATOM 3010 C CA . HIS B 1 79 ? 5.875 -15.117 -24.406 1 47.72 79 HIS B CA 1
ATOM 3011 C C . HIS B 1 79 ? 7.312 -15.367 -24.844 1 47.72 79 HIS B C 1
ATOM 3013 O O . HIS B 1 79 ? 7.555 -16.109 -25.797 1 47.72 79 HIS B O 1
ATOM 3019 N N . LEU B 1 80 ? 8.086 -14.25 -24.453 1 43 80 LEU B N 1
ATOM 3020 C CA . LEU B 1 80 ? 9.453 -14.414 -24.938 1 43 80 LEU B CA 1
ATOM 3021 C C . LEU B 1 80 ? 10.047 -15.734 -24.469 1 43 80 LEU B C 1
ATOM 3023 O O . LEU B 1 80 ? 11.047 -16.203 -25 1 43 80 LEU B O 1
ATOM 3027 N N . GLY B 1 81 ? 9.633 -16.047 -23.156 1 35.84 81 GLY B N 1
ATOM 3028 C CA . GLY B 1 81 ? 10.031 -17.422 -22.891 1 35.84 81 GLY B CA 1
ATOM 3029 C C . GLY B 1 81 ? 9.375 -18.422 -23.828 1 35.84 81 GLY B C 1
ATOM 3030 O O . GLY B 1 81 ? 8.359 -18.109 -24.469 1 35.84 81 GLY B O 1
ATOM 3031 N N . ASP B 1 82 ? 10.055 -19.688 -23.859 1 30.75 82 ASP B N 1
ATOM 3032 C CA . ASP B 1 82 ? 10.133 -20.797 -22.922 1 30.75 82 ASP B CA 1
ATOM 3033 C C . ASP B 1 82 ? 9.469 -20.438 -21.594 1 30.75 82 ASP B C 1
ATOM 3035 O O . ASP B 1 82 ? 9.469 -19.266 -21.188 1 30.75 82 ASP B O 1
ATOM 3039 N N . VAL B 1 83 ? 8.609 -21.156 -20.766 1 31.78 83 VAL B N 1
ATOM 3040 C CA . VAL B 1 83 ? 7.535 -21.094 -19.781 1 31.78 83 VAL B CA 1
ATOM 3041 C C . VAL B 1 83 ? 7.898 -20.094 -18.688 1 31.78 83 VAL B C 1
ATOM 3043 O O . VAL B 1 83 ? 7.262 -20.047 -17.641 1 31.78 83 VAL B O 1
ATOM 3046 N N . GLU B 1 84 ? 9.109 -19.469 -18.656 1 26.66 84 GLU B N 1
ATOM 3047 C CA . GLU B 1 84 ? 9.766 -19.109 -17.406 1 26.66 84 GLU B CA 1
ATOM 3048 C C . GLU B 1 84 ? 9.125 -17.859 -16.797 1 26.66 84 GLU B C 1
ATOM 3050 O O . GLU B 1 84 ? 8.922 -17.797 -15.578 1 26.66 84 GLU B O 1
ATOM 3055 N N . LEU B 1 85 ? 9.25 -16.734 -17.594 1 26.48 85 LEU B N 1
ATOM 3056 C CA . LEU B 1 85 ? 9.328 -15.453 -16.906 1 26.48 85 LEU B CA 1
ATOM 3057 C C . LEU B 1 85 ? 7.941 -14.984 -16.484 1 26.48 85 LEU B C 1
ATOM 3059 O O . LEU B 1 85 ? 7.797 -13.898 -15.914 1 26.48 85 LEU B O 1
ATOM 3063 N N . ALA B 1 86 ? 6.969 -15.562 -17.016 1 29.3 86 ALA B N 1
ATOM 3064 C CA . ALA B 1 86 ? 5.613 -15.125 -16.703 1 29.3 86 ALA B CA 1
ATOM 3065 C C . ALA B 1 86 ? 5.504 -14.719 -15.227 1 29.3 86 ALA B C 1
ATOM 3067 O O . ALA B 1 86 ? 4.715 -13.836 -14.883 1 29.3 86 ALA B O 1
ATOM 3068 N N . SER B 1 87 ? 6.488 -15.391 -14.453 1 27.5 87 SER B N 1
ATOM 3069 C CA . SER B 1 87 ? 6.305 -15.312 -13.008 1 27.5 87 SER B CA 1
ATOM 3070 C C . SER B 1 87 ? 6.613 -13.914 -12.484 1 27.5 87 SER B C 1
ATOM 3072 O O . SER B 1 87 ? 6.211 -13.562 -11.375 1 27.5 87 SER B O 1
ATOM 3074 N N . ILE B 1 88 ? 7.586 -13.211 -13.242 1 28.41 88 ILE B N 1
ATOM 3075 C CA . ILE B 1 88 ? 8.336 -12.133 -12.609 1 28.41 88 ILE B CA 1
ATOM 3076 C C . ILE B 1 88 ? 7.43 -10.914 -12.438 1 28.41 88 ILE B C 1
ATOM 3078 O O . ILE B 1 88 ? 7.57 -10.156 -11.469 1 28.41 88 ILE B O 1
ATOM 3082 N N . SER B 1 89 ? 6.934 -10.516 -13.594 1 29.69 89 SER B N 1
ATOM 3083 C CA . SER B 1 89 ? 6.449 -9.141 -13.641 1 29.69 89 SER B CA 1
ATOM 3084 C C . SER B 1 89 ? 5.602 -8.812 -12.422 1 29.69 89 SER B C 1
ATOM 3086 O O . SER B 1 89 ? 5.09 -7.695 -12.289 1 29.69 89 SER B O 1
ATOM 3088 N N . ILE B 1 90 ? 5.309 -9.734 -11.703 1 32.38 90 ILE B N 1
ATOM 3089 C CA . ILE B 1 90 ? 4.238 -9.781 -10.711 1 32.38 90 ILE B CA 1
ATOM 3090 C C . ILE B 1 90 ? 4.617 -8.93 -9.5 1 32.38 90 ILE B C 1
ATOM 3092 O O . ILE B 1 90 ? 3.752 -8.531 -8.719 1 32.38 90 ILE B O 1
ATOM 3096 N N . VAL B 1 91 ? 6.082 -8.641 -9.242 1 31.52 91 VAL B N 1
ATOM 3097 C CA . VAL B 1 91 ? 6.387 -8.406 -7.832 1 31.52 91 VAL B CA 1
ATOM 3098 C C . VAL B 1 91 ? 5.934 -7 -7.434 1 31.52 91 VAL B C 1
ATOM 3100 O O . VAL B 1 91 ? 5.359 -6.809 -6.355 1 31.52 91 VAL B O 1
ATOM 3103 N N . ASN B 1 92 ? 6.551 -6.023 -8.086 1 34.03 92 ASN B N 1
ATOM 3104 C CA . ASN B 1 92 ? 6.297 -4.746 -7.426 1 34.03 92 ASN B CA 1
ATOM 3105 C C . ASN B 1 92 ? 4.805 -4.441 -7.348 1 34.03 92 ASN B C 1
ATOM 3107 O O . ASN B 1 92 ? 4.305 -4.027 -6.297 1 34.03 92 ASN B O 1
ATOM 3111 N N . THR B 1 93 ? 4.312 -3.959 -8.492 1 34.69 93 THR B N 1
ATOM 3112 C CA . THR B 1 93 ? 2.918 -3.896 -8.914 1 34.69 93 THR B CA 1
ATOM 3113 C C . THR B 1 93 ? 2.266 -5.273 -8.828 1 34.69 93 THR B C 1
ATOM 3115 O O . THR B 1 93 ? 1.065 -5.414 -9.078 1 34.69 93 THR B O 1
ATOM 3118 N N . VAL B 1 94 ? 2.852 -6.332 -9.031 1 38.72 94 VAL B N 1
ATOM 3119 C CA . VAL B 1 94 ? 2.85 -7.781 -8.898 1 38.72 94 VAL B CA 1
ATOM 3120 C C . VAL B 1 94 ? 2.318 -8.172 -7.52 1 38.72 94 VAL B C 1
ATOM 3122 O O . VAL B 1 94 ? 1.726 -9.242 -7.355 1 38.72 94 VAL B O 1
ATOM 3125 N N . ILE B 1 95 ? 3.203 -7.727 -6.66 1 37.97 95 ILE B N 1
ATOM 3126 C CA . ILE B 1 95 ? 2.633 -7.922 -5.332 1 37.97 95 ILE B CA 1
ATOM 3127 C C . ILE B 1 95 ? 1.109 -7.969 -5.426 1 37.97 95 ILE B C 1
ATOM 3129 O O . ILE B 1 95 ? 0.459 -8.734 -4.715 1 37.97 95 ILE B O 1
ATOM 3133 N N . LEU B 1 96 ? 0.617 -6.82 -6.043 1 38.75 96 LEU B N 1
ATOM 3134 C CA . LEU B 1 96 ? -0.831 -6.996 -6.086 1 38.75 96 LEU B CA 1
ATOM 3135 C C . LEU B 1 96 ? -1.201 -8.281 -6.816 1 38.75 96 LEU B C 1
ATOM 3137 O O . LEU B 1 96 ? -0.383 -8.844 -7.547 1 38.75 96 LEU B O 1
ATOM 3141 N N . GLY B 1 97 ? -2.494 -8.766 -6.84 1 36.97 97 GLY B N 1
ATOM 3142 C CA . GLY B 1 97 ? -3.422 -9.797 -7.266 1 36.97 97 GLY B CA 1
ATOM 3143 C C . GLY B 1 97 ? -3.312 -10.125 -8.742 1 36.97 97 GLY B C 1
ATOM 3144 O O . GLY B 1 97 ? -3.768 -11.18 -9.188 1 36.97 97 GLY B O 1
ATOM 3145 N N . PHE B 1 98 ? -2.945 -9.172 -9.531 1 37.12 98 PHE B N 1
ATOM 3146 C CA . PHE B 1 98 ? -3.352 -9.328 -10.93 1 37.12 98 PHE B CA 1
ATOM 3147 C C . PHE B 1 98 ? -2.561 -10.445 -11.602 1 37.12 98 PHE B C 1
ATOM 3149 O O . PHE B 1 98 ? -3.094 -11.172 -12.445 1 37.12 98 PHE B O 1
ATOM 3156 N N . SER B 1 99 ? -1.23 -10.414 -11.414 1 38.31 99 SER B N 1
ATOM 3157 C CA . SER B 1 99 ? -0.424 -11.148 -12.383 1 38.31 99 SER B CA 1
ATOM 3158 C C . SER B 1 99 ? -0.646 -12.656 -12.258 1 38.31 99 SER B C 1
ATOM 3160 O O . SER B 1 99 ? -0.652 -13.367 -13.258 1 38.31 99 SER B O 1
ATOM 3162 N N . PHE B 1 100 ? -0.645 -13.094 -10.984 1 39.56 100 PHE B N 1
ATOM 3163 C CA . PHE B 1 100 ? -0.659 -14.547 -10.93 1 39.56 100 PHE B CA 1
ATOM 3164 C C . PHE B 1 100 ? -1.862 -15.102 -11.68 1 39.56 100 PHE B C 1
ATOM 3166 O O . PHE B 1 100 ? -1.739 -16.078 -12.422 1 39.56 100 PHE B O 1
ATOM 3173 N N . GLY B 1 101 ? -3.023 -14.383 -11.32 1 40.25 101 GLY B N 1
ATOM 3174 C CA . GLY B 1 101 ? -4.176 -14.922 -12.031 1 40.25 101 GLY B CA 1
ATOM 3175 C C . GLY B 1 101 ? -4.023 -14.867 -13.539 1 40.25 101 GLY B C 1
ATOM 3176 O O . GLY B 1 101 ? -4.332 -15.844 -14.234 1 40.25 101 GLY B O 1
ATOM 3177 N N . LEU B 1 102 ? -3.449 -13.695 -13.797 1 41.28 102 LEU B N 1
ATOM 3178 C CA . LEU B 1 102 ? -3.307 -13.617 -15.242 1 41.28 102 LEU B CA 1
ATOM 3179 C C . LEU B 1 102 ? -2.277 -14.625 -15.742 1 41.28 102 LEU B C 1
ATOM 3181 O O . LEU B 1 102 ? -2.459 -15.234 -16.797 1 41.28 102 LEU B O 1
ATOM 3185 N N . LEU B 1 103 ? -1.242 -14.711 -14.906 1 42.19 103 LEU B N 1
ATOM 3186 C CA . LEU B 1 103 ? -0.243 -15.68 -15.344 1 42.19 103 LEU B CA 1
ATOM 3187 C C . LEU B 1 103 ? -0.84 -17.078 -15.414 1 42.19 103 LEU B C 1
ATOM 3189 O O . LEU B 1 103 ? -0.626 -17.812 -16.391 1 42.19 103 LEU B O 1
ATOM 3193 N N . VAL B 1 104 ? -1.464 -17.422 -14.289 1 42.72 104 VAL B N 1
ATOM 3194 C CA . VAL B 1 104 ? -2.094 -18.734 -14.32 1 42.72 104 VAL B CA 1
ATOM 3195 C C . VAL B 1 104 ? -3.076 -18.797 -15.492 1 42.72 104 VAL B C 1
ATOM 3197 O O . VAL B 1 104 ? -3.16 -19.828 -16.172 1 42.72 104 VAL B O 1
ATOM 3200 N N . PHE B 1 105 ? -3.701 -17.641 -15.664 1 42.91 105 PHE B N 1
ATOM 3201 C CA . PHE B 1 105 ? -4.652 -17.578 -16.766 1 42.91 105 PHE B CA 1
ATOM 3202 C C . PHE B 1 105 ? -3.939 -17.734 -18.109 1 42.91 105 PHE B C 1
ATOM 3204 O O . PHE B 1 105 ? -4.383 -18.5 -18.969 1 42.91 105 PHE B O 1
ATOM 3211 N N . LEU B 1 106 ? -2.98 -16.953 -18.109 1 42.91 106 LEU B N 1
ATOM 3212 C CA . LEU B 1 106 ? -2.273 -17.047 -19.375 1 42.91 106 LEU B CA 1
ATOM 3213 C C . LEU B 1 106 ? -1.663 -18.422 -19.562 1 42.91 106 LEU B C 1
ATOM 3215 O O . LEU B 1 106 ? -1.625 -18.938 -20.688 1 42.91 106 LEU B O 1
ATOM 3219 N N . ILE B 1 107 ? -1.151 -18.938 -18.484 1 42.75 107 ILE B N 1
ATOM 3220 C CA . ILE B 1 107 ? -0.61 -20.281 -18.562 1 42.75 107 ILE B CA 1
ATOM 3221 C C . ILE B 1 107 ? -1.715 -21.266 -18.969 1 42.75 107 ILE B C 1
ATOM 3223 O O . ILE B 1 107 ? -1.498 -22.141 -19.812 1 42.75 107 ILE B O 1
ATOM 3227 N N . ASN B 1 108 ? -2.756 -21.078 -18.281 1 40.28 108 ASN B N 1
ATOM 3228 C CA . ASN B 1 108 ? -3.82 -22.047 -18.531 1 40.28 108 ASN B CA 1
ATOM 3229 C C . ASN B 1 108 ? -4.469 -21.828 -19.891 1 40.28 108 ASN B C 1
ATOM 3231 O O . ASN B 1 108 ? -4.879 -22.797 -20.547 1 40.28 108 ASN B O 1
ATOM 3235 N N . THR B 1 109 ? -4.762 -20.594 -20.109 1 39.56 109 THR B N 1
ATOM 3236 C CA . THR B 1 109 ? -5.562 -20.406 -21.328 1 39.56 109 THR B CA 1
ATOM 3237 C C . THR B 1 109 ? -4.691 -20.5 -22.578 1 39.56 109 THR B C 1
ATOM 3239 O O . THR B 1 109 ? -5.172 -20.891 -23.641 1 39.56 109 THR B O 1
ATOM 3242 N N . HIS B 1 110 ? -3.701 -19.672 -22.594 1 40.16 110 HIS B N 1
ATOM 3243 C CA . HIS B 1 110 ? -3.096 -19.594 -23.922 1 40.16 110 HIS B CA 1
ATOM 3244 C C . HIS B 1 110 ? -2.031 -20.672 -24.109 1 40.16 110 HIS B C 1
ATOM 3246 O O . HIS B 1 110 ? -1.277 -20.641 -25.078 1 40.16 110 HIS B O 1
ATOM 3252 N N . SER B 1 111 ? -2.381 -21.891 -23.844 1 37.03 111 SER B N 1
ATOM 3253 C CA . SER B 1 111 ? -1.473 -22.953 -24.266 1 37.03 111 SER B CA 1
ATOM 3254 C C . SER B 1 111 ? -0.02 -22.5 -24.219 1 37.03 111 SER B C 1
ATOM 3256 O O . SER B 1 111 ? 0.717 -22.641 -25.188 1 37.03 111 SER B O 1
ATOM 3258 N N . LEU B 1 112 ? 0.175 -21.516 -23.688 1 36.5 112 LEU B N 1
ATOM 3259 C CA . LEU B 1 112 ? 1.613 -21.297 -23.594 1 36.5 112 LEU B CA 1
ATOM 3260 C C . LEU B 1 112 ? 2.322 -22.562 -23.109 1 36.5 112 LEU B C 1
ATOM 3262 O O . LEU B 1 112 ? 2.105 -23 -21.969 1 36.5 112 LEU B O 1
ATOM 3266 N N . THR B 1 113 ? 2.455 -23.422 -23.969 1 36.94 113 THR B N 1
ATOM 3267 C CA . THR B 1 113 ? 3.291 -24.609 -23.812 1 36.94 113 THR B CA 1
ATOM 3268 C C . THR B 1 113 ? 4.594 -24.266 -23.094 1 36.94 113 THR B C 1
ATOM 3270 O O . THR B 1 113 ? 5.473 -23.625 -23.688 1 36.94 113 THR B O 1
ATOM 3273 N N . LEU B 1 114 ? 4.523 -23.906 -21.922 1 41.59 114 LEU B N 1
ATOM 3274 C CA . LEU B 1 114 ? 5.766 -23.734 -21.172 1 41.59 114 LEU B CA 1
ATOM 3275 C C . LEU B 1 114 ? 6.672 -24.953 -21.344 1 41.59 114 LEU B C 1
ATOM 3277 O O . LEU B 1 114 ? 6.246 -26.094 -21.125 1 41.59 114 LEU B O 1
ATOM 3281 N N . THR B 1 115 ? 7.617 -24.797 -22.219 1 47.28 115 THR B N 1
ATOM 3282 C CA . THR B 1 115 ? 8.672 -25.797 -22.234 1 47.28 115 THR B CA 1
ATOM 3283 C C . THR B 1 115 ? 9.281 -25.969 -20.844 1 47.28 115 THR B C 1
ATOM 3285 O O . THR B 1 115 ? 9.125 -25.094 -19.984 1 47.28 115 THR B O 1
ATOM 3288 N N . SER B 1 116 ? 9.758 -27.062 -20.484 1 51.84 116 SER B N 1
ATOM 3289 C CA . SER B 1 116 ? 10.336 -27.469 -19.203 1 51.84 116 SER B CA 1
ATOM 3290 C C . SER B 1 116 ? 11.234 -26.359 -18.641 1 51.84 116 SER B C 1
ATOM 3292 O O . SER B 1 116 ? 11.188 -26.062 -17.453 1 51.84 116 SER B O 1
ATOM 3294 N N . ASN B 1 117 ? 12.055 -25.703 -19.484 1 55.81 117 ASN B N 1
ATOM 3295 C CA . ASN B 1 117 ? 12.992 -24.672 -19.047 1 55.81 117 ASN B CA 1
ATOM 3296 C C . ASN B 1 117 ? 12.266 -23.391 -18.625 1 55.81 117 ASN B C 1
ATOM 3298 O O . ASN B 1 117 ? 12.68 -22.703 -17.688 1 55.81 117 ASN B O 1
ATOM 3302 N N . SER B 1 118 ? 11.164 -23.234 -19.234 1 60.62 118 SER B N 1
ATOM 3303 C CA . SER B 1 118 ? 10.391 -22.031 -18.953 1 60.62 118 SER B CA 1
ATOM 3304 C C . SER B 1 118 ? 9.688 -22.125 -17.609 1 60.62 118 SER B C 1
ATOM 3306 O O . SER B 1 118 ? 9.578 -21.141 -16.875 1 60.62 118 SER B O 1
ATOM 3308 N N . THR B 1 119 ? 9.539 -23.359 -17.297 1 62.84 119 THR B N 1
ATOM 3309 C CA . THR B 1 119 ? 8.859 -23.578 -16.031 1 62.84 119 THR B CA 1
ATOM 3310 C C . THR B 1 119 ? 9.82 -23.359 -14.859 1 62.84 119 THR B C 1
ATOM 3312 O O . THR B 1 119 ? 9.438 -22.781 -13.836 1 62.84 119 THR B O 1
ATOM 3315 N N . LEU B 1 120 ? 11.094 -23.703 -15.133 1 70.94 120 LEU B N 1
ATOM 3316 C CA . LEU B 1 120 ? 12.109 -23.547 -14.094 1 70.94 120 LEU B CA 1
ATOM 3317 C C . LEU B 1 120 ? 12.367 -22.078 -13.812 1 70.94 120 LEU B C 1
ATOM 3319 O O . LEU B 1 120 ? 12.461 -21.672 -12.648 1 70.94 120 LEU B O 1
ATOM 3323 N N . ALA B 1 121 ? 12.453 -21.297 -14.867 1 70.62 121 ALA B N 1
ATOM 3324 C CA . ALA B 1 121 ? 12.711 -19.859 -14.734 1 70.62 121 ALA B CA 1
ATOM 3325 C C . ALA B 1 121 ? 11.547 -19.156 -14.047 1 70.62 121 ALA B C 1
ATOM 3327 O O . ALA B 1 121 ? 11.758 -18.266 -13.219 1 70.62 121 ALA B O 1
ATOM 3328 N N . LEU B 1 122 ? 10.445 -19.609 -14.336 1 66.88 122 LEU B N 1
ATOM 3329 C CA . LEU B 1 122 ? 9.25 -19.016 -13.734 1 66.88 122 LEU B CA 1
ATOM 3330 C C . LEU B 1 122 ? 9.172 -19.344 -12.25 1 66.88 122 LEU B C 1
ATOM 3332 O O . LEU B 1 122 ? 8.828 -18.484 -11.43 1 66.88 122 LEU B O 1
ATOM 3336 N N . ASP B 1 123 ? 9.531 -20.562 -11.938 1 69.19 123 ASP B N 1
ATOM 3337 C CA . ASP B 1 123 ? 9.516 -20.969 -10.531 1 69.19 123 ASP B CA 1
ATOM 3338 C C . ASP B 1 123 ? 10.516 -20.141 -9.719 1 69.19 123 ASP B C 1
ATOM 3340 O O . ASP B 1 123 ? 10.211 -19.719 -8.602 1 69.19 123 ASP B O 1
ATOM 3344 N N . ALA B 1 124 ? 11.609 -19.969 -10.305 1 76.31 124 ALA B N 1
ATOM 3345 C CA . ALA B 1 124 ? 12.648 -19.203 -9.617 1 76.31 124 ALA B CA 1
ATOM 3346 C C . ALA B 1 124 ? 12.234 -17.75 -9.43 1 76.31 124 ALA B C 1
ATOM 3348 O O . ALA B 1 124 ? 12.461 -17.156 -8.375 1 76.31 124 ALA B O 1
ATOM 3349 N N . LEU B 1 125 ? 11.648 -17.188 -10.445 1 72.56 125 LEU B N 1
ATOM 3350 C CA . LEU B 1 125 ? 11.172 -15.805 -10.383 1 72.56 125 LEU B CA 1
ATOM 3351 C C . LEU B 1 125 ? 10.102 -15.656 -9.305 1 72.56 125 LEU B C 1
ATOM 3353 O O . LEU B 1 125 ? 10.07 -14.648 -8.594 1 72.56 125 LEU B O 1
ATOM 3357 N N . LEU B 1 126 ? 9.273 -16.547 -9.195 1 68.81 126 LEU B N 1
ATOM 3358 C CA . LEU B 1 126 ? 8.203 -16.5 -8.203 1 68.81 126 LEU B CA 1
ATOM 3359 C C . LEU B 1 126 ? 8.766 -16.531 -6.789 1 68.81 126 LEU B C 1
ATOM 3361 O O . LEU B 1 126 ? 8.258 -15.836 -5.902 1 68.81 126 LEU B O 1
ATOM 3365 N N . VAL B 1 127 ? 9.75 -17.344 -6.645 1 73.12 127 VAL B N 1
ATOM 3366 C CA . VAL B 1 127 ? 10.398 -17.375 -5.336 1 73.12 127 VAL B CA 1
ATOM 3367 C C . VAL B 1 127 ? 10.961 -16 -5.012 1 73.12 127 VAL B C 1
ATOM 3369 O O . VAL B 1 127 ? 10.758 -15.477 -3.91 1 73.12 127 VAL B O 1
ATOM 3372 N N . CYS B 1 128 ? 11.617 -15.391 -5.965 1 78.81 128 CYS B N 1
ATOM 3373 C CA . CYS B 1 128 ? 12.219 -14.07 -5.773 1 78.81 128 CYS B CA 1
ATOM 3374 C C . CYS B 1 128 ? 11.148 -13.023 -5.492 1 78.81 128 CYS B C 1
ATOM 3376 O O . CYS B 1 128 ? 11.328 -12.164 -4.629 1 78.81 128 CYS B O 1
ATOM 3378 N N . MET B 1 129 ? 10.078 -13.102 -6.145 1 73.69 129 MET B N 1
ATOM 3379 C CA . MET B 1 129 ? 9.008 -12.125 -5.98 1 73.69 129 MET B CA 1
ATOM 3380 C C . MET B 1 129 ? 8.344 -12.273 -4.613 1 73.69 129 MET B C 1
ATOM 3382 O O . MET B 1 129 ? 7.906 -11.281 -4.023 1 73.69 129 MET B O 1
ATOM 3386 N N . ASN B 1 130 ? 8.328 -13.453 -4.172 1 72.38 130 ASN B N 1
ATOM 3387 C CA . ASN B 1 130 ? 7.789 -13.672 -2.836 1 72.38 130 ASN B CA 1
ATOM 3388 C C . ASN B 1 130 ? 8.656 -13.016 -1.766 1 72.38 130 ASN B C 1
ATOM 3390 O O . ASN B 1 130 ? 8.141 -12.367 -0.853 1 72.38 130 ASN B O 1
ATOM 3394 N N . VAL B 1 131 ? 9.859 -13.242 -1.944 1 78.38 131 VAL B N 1
ATOM 3395 C CA . VAL B 1 131 ? 10.781 -12.633 -0.994 1 78.38 131 VAL B CA 1
ATOM 3396 C C . VAL B 1 131 ? 10.68 -11.117 -1.067 1 78.38 131 VAL B C 1
ATOM 3398 O O . VAL B 1 131 ? 10.656 -10.438 -0.037 1 78.38 131 VAL B O 1
ATOM 3401 N N . ASN B 1 132 ? 10.547 -10.609 -2.242 1 80.62 132 ASN B N 1
ATOM 3402 C CA . ASN B 1 132 ? 10.406 -9.172 -2.443 1 80.62 132 ASN B CA 1
ATOM 3403 C C . ASN B 1 132 ? 9.125 -8.633 -1.813 1 80.62 132 ASN B C 1
ATOM 3405 O O . ASN B 1 132 ? 9.125 -7.543 -1.24 1 80.62 132 ASN B O 1
ATOM 3409 N N . ALA B 1 133 ? 8.117 -9.344 -1.965 1 73.44 133 ALA B N 1
ATOM 3410 C CA . ALA B 1 133 ? 6.828 -8.922 -1.421 1 73.44 133 ALA B CA 1
ATOM 3411 C C . ALA B 1 133 ? 6.902 -8.758 0.095 1 73.44 133 ALA B C 1
ATOM 3413 O O . ALA B 1 133 ? 6.352 -7.801 0.649 1 73.44 133 ALA B O 1
ATOM 3414 N N . TRP B 1 134 ? 7.582 -9.641 0.717 1 75.56 134 TRP B N 1
ATOM 3415 C CA . TRP B 1 134 ? 7.742 -9.562 2.166 1 75.56 134 TRP B CA 1
ATOM 3416 C C . TRP B 1 134 ? 8.602 -8.367 2.557 1 75.56 134 TRP B C 1
ATOM 3418 O O . TRP B 1 134 ? 8.289 -7.652 3.51 1 75.56 134 TRP B O 1
ATOM 3428 N N . GLU B 1 135 ? 9.586 -8.242 1.854 1 83.38 135 GLU B N 1
ATOM 3429 C CA . GLU B 1 135 ? 10.492 -7.141 2.17 1 83.38 135 GLU B CA 1
ATOM 3430 C C . GLU B 1 135 ? 9.844 -5.789 1.888 1 83.38 135 GLU B C 1
ATOM 3432 O O . GLU B 1 135 ? 10.102 -4.812 2.59 1 83.38 135 GLU B O 1
ATOM 3437 N N . MET B 1 136 ? 8.977 -5.723 0.958 1 81.69 136 MET B N 1
ATOM 3438 C CA . MET B 1 136 ? 8.336 -4.48 0.538 1 81.69 136 MET B CA 1
ATOM 3439 C C . MET B 1 136 ? 7.441 -3.928 1.644 1 81.69 136 MET B C 1
ATOM 3441 O O . MET B 1 136 ? 7.105 -2.742 1.641 1 81.69 136 MET B O 1
ATOM 3445 N N . MET B 1 137 ? 7.059 -4.742 2.566 1 80.44 137 MET B N 1
ATOM 3446 C CA . MET B 1 137 ? 6.219 -4.285 3.672 1 80.44 137 MET B CA 1
ATOM 3447 C C . MET B 1 137 ? 6.93 -3.207 4.484 1 80.44 137 MET B C 1
ATOM 3449 O O . MET B 1 137 ? 6.285 -2.316 5.035 1 80.44 137 MET B O 1
ATOM 3453 N N . ILE B 1 138 ? 8.203 -3.273 4.395 1 86.94 138 ILE B N 1
ATOM 3454 C CA . ILE B 1 138 ? 8.992 -2.328 5.176 1 86.94 138 ILE B CA 1
ATOM 3455 C C . ILE B 1 138 ? 9 -0.967 4.484 1 86.94 138 ILE B C 1
ATOM 3457 O O . ILE B 1 138 ? 8.562 0.032 5.062 1 86.94 138 ILE B O 1
ATOM 3461 N N . PRO B 1 139 ? 9.367 -0.867 3.244 1 88.38 139 PRO B N 1
ATOM 3462 C CA . PRO B 1 139 ? 9.383 0.448 2.6 1 88.38 139 PRO B CA 1
ATOM 3463 C C . PRO B 1 139 ? 7.992 1.05 2.445 1 88.38 139 PRO B C 1
ATOM 3465 O O . PRO B 1 139 ? 7.836 2.273 2.48 1 88.38 139 PRO B O 1
ATOM 3468 N N . ILE B 1 140 ? 7.027 0.278 2.262 1 84 140 ILE B N 1
ATOM 3469 C CA . ILE B 1 140 ? 5.664 0.785 2.156 1 84 140 ILE B CA 1
ATOM 3470 C C . ILE B 1 140 ? 5.254 1.439 3.475 1 84 140 ILE B C 1
ATOM 3472 O O . ILE B 1 140 ? 4.535 2.443 3.479 1 84 140 ILE B O 1
ATOM 3476 N N . SER B 1 141 ? 5.676 0.794 4.555 1 86.56 141 SER B N 1
ATOM 3477 C CA . SER B 1 141 ? 5.406 1.401 5.855 1 86.56 141 SER B CA 1
ATOM 3478 C C . SER B 1 141 ? 6.113 2.744 5.996 1 86.56 141 SER B C 1
ATOM 3480 O O . SER B 1 141 ? 5.551 3.693 6.547 1 86.56 141 SER B O 1
ATOM 3482 N N . PHE B 1 142 ? 7.34 2.801 5.508 1 90.5 142 PHE B N 1
ATOM 3483 C CA . PHE B 1 142 ? 8.055 4.07 5.504 1 90.5 142 PHE B CA 1
ATOM 3484 C C . PHE B 1 142 ? 7.355 5.09 4.617 1 90.5 142 PHE B C 1
ATOM 3486 O O . PHE B 1 142 ? 7.34 6.281 4.926 1 90.5 142 PHE B O 1
ATOM 3493 N N . PHE B 1 143 ? 6.816 4.66 3.494 1 89.5 143 PHE B N 1
ATOM 3494 C CA . PHE B 1 143 ? 6.066 5.508 2.574 1 89.5 143 PHE B CA 1
ATOM 3495 C C . PHE B 1 143 ? 4.934 6.227 3.299 1 89.5 143 PHE B C 1
ATOM 3497 O O . PHE B 1 143 ? 4.809 7.449 3.211 1 89.5 143 PHE B O 1
ATOM 3504 N N . ALA B 1 144 ? 4.184 5.469 4.02 1 87.12 144 ALA B N 1
ATOM 3505 C CA . ALA B 1 144 ? 3.041 6.043 4.727 1 87.12 144 ALA B CA 1
ATOM 3506 C C . ALA B 1 144 ? 3.5 6.969 5.848 1 87.12 144 ALA B C 1
ATOM 3508 O O . ALA B 1 144 ? 2.963 8.062 6.016 1 87.12 144 ALA B O 1
ATOM 3509 N N . ALA B 1 145 ? 4.473 6.547 6.625 1 89.94 145 ALA B N 1
ATOM 3510 C CA . ALA B 1 145 ? 4.941 7.293 7.789 1 89.94 145 ALA B CA 1
ATOM 3511 C C . ALA B 1 145 ? 5.547 8.633 7.375 1 89.94 145 ALA B C 1
ATOM 3513 O O . ALA B 1 145 ? 5.238 9.672 7.961 1 89.94 145 ALA B O 1
ATOM 3514 N N . ILE B 1 146 ? 6.367 8.57 6.359 1 92.62 146 ILE B N 1
ATOM 3515 C CA . ILE B 1 146 ? 7.055 9.797 5.977 1 92.62 146 ILE B CA 1
ATOM 3516 C C . ILE B 1 146 ? 6.066 10.766 5.336 1 92.62 146 ILE B C 1
ATOM 3518 O O . ILE B 1 146 ? 6.18 11.984 5.504 1 92.62 146 ILE B O 1
ATOM 3522 N N . GLY B 1 147 ? 5.109 10.266 4.57 1 91.31 147 GLY B N 1
ATOM 3523 C CA . GLY B 1 147 ? 4.07 11.133 4.047 1 91.31 147 GLY B CA 1
ATOM 3524 C C . GLY B 1 147 ? 3.352 11.922 5.125 1 91.31 147 GLY B C 1
ATOM 3525 O O . GLY B 1 147 ? 3.145 13.133 4.984 1 91.31 147 GLY B O 1
ATOM 3526 N N . VAL B 1 148 ? 3.059 11.266 6.184 1 90.38 148 VAL B N 1
ATOM 3527 C CA . VAL B 1 148 ? 2.35 11.867 7.305 1 90.38 148 VAL B CA 1
ATOM 3528 C C . VAL B 1 148 ? 3.262 12.867 8.016 1 90.38 148 VAL B C 1
ATOM 3530 O O . VAL B 1 148 ? 2.838 13.977 8.352 1 90.38 148 VAL B O 1
ATOM 3533 N N . ARG B 1 149 ? 4.48 12.453 8.227 1 91.31 149 ARG B N 1
ATOM 3534 C CA . ARG B 1 149 ? 5.434 13.297 8.938 1 91.31 149 ARG B CA 1
ATOM 3535 C C . ARG B 1 149 ? 5.688 14.594 8.172 1 91.31 149 ARG B C 1
ATOM 3537 O O . ARG B 1 149 ? 5.664 15.68 8.758 1 91.31 149 ARG B O 1
ATOM 3544 N N . VAL B 1 150 ? 5.895 14.484 6.934 1 93.81 150 VAL B N 1
ATOM 3545 C CA . VAL B 1 150 ? 6.18 15.648 6.098 1 93.81 150 VAL B CA 1
ATOM 3546 C C . VAL B 1 150 ? 4.945 16.547 6.023 1 93.81 150 VAL B C 1
ATOM 3548 O O . VAL B 1 150 ? 5.051 17.766 6.137 1 93.81 150 VAL B O 1
ATOM 3551 N N . ALA B 1 151 ? 3.816 15.945 5.844 1 91.62 151 ALA B N 1
ATOM 3552 C CA . ALA B 1 151 ? 2.574 16.703 5.785 1 91.62 151 ALA B CA 1
ATOM 3553 C C . ALA B 1 151 ? 2.334 17.469 7.09 1 91.62 151 ALA B C 1
ATOM 3555 O O . ALA B 1 151 ? 1.909 18.625 7.074 1 91.62 151 ALA B O 1
ATOM 3556 N N . ASN B 1 152 ? 2.564 16.812 8.203 1 91.38 152 ASN B N 1
ATOM 3557 C CA . ASN B 1 152 ? 2.406 17.422 9.523 1 91.38 152 ASN B CA 1
ATOM 3558 C C . ASN B 1 152 ? 3.311 18.641 9.695 1 91.38 152 ASN B C 1
ATOM 3560 O O . ASN B 1 152 ? 2.867 19.688 10.164 1 91.38 152 ASN B O 1
ATOM 3564 N N . GLU B 1 153 ? 4.551 18.453 9.305 1 93.12 153 GLU B N 1
ATOM 3565 C CA . GLU B 1 153 ? 5.516 19.547 9.414 1 93.12 153 GLU B CA 1
ATOM 3566 C C . GLU B 1 153 ? 5.141 20.703 8.492 1 93.12 153 GLU B C 1
ATOM 3568 O O . GLU B 1 153 ? 5.211 21.875 8.891 1 93.12 153 GLU B O 1
ATOM 3573 N N . LEU B 1 154 ? 4.762 20.406 7.316 1 92.5 154 LEU B N 1
ATOM 3574 C CA . LEU B 1 154 ? 4.387 21.453 6.363 1 92.5 154 LEU B CA 1
ATOM 3575 C C . LEU B 1 154 ? 3.123 22.172 6.809 1 92.5 154 LEU B C 1
ATOM 3577 O O . LEU B 1 154 ? 3.014 23.391 6.656 1 92.5 154 LEU B O 1
ATOM 3581 N N . GLY B 1 155 ? 2.219 21.438 7.293 1 89.75 155 GLY B N 1
ATOM 3582 C CA . GLY B 1 155 ? 1.021 22.062 7.84 1 89.75 155 GLY B CA 1
ATOM 3583 C C . GLY B 1 155 ? 1.315 23.031 8.961 1 89.75 155 GLY B C 1
ATOM 3584 O O . GLY B 1 155 ? 0.615 24.031 9.117 1 89.75 155 GLY B O 1
ATOM 3585 N N . ALA B 1 156 ? 2.299 22.766 9.711 1 91.44 156 ALA B N 1
ATOM 3586 C CA . ALA B 1 156 ? 2.709 23.625 10.82 1 91.44 156 ALA B CA 1
ATOM 3587 C C . ALA B 1 156 ? 3.59 24.766 10.336 1 91.44 156 ALA B C 1
ATOM 3589 O O . ALA B 1 156 ? 4.074 25.578 11.141 1 91.44 156 ALA B O 1
ATOM 3590 N N . GLY B 1 157 ? 3.908 24.75 9.031 1 92.19 157 GLY B N 1
ATOM 3591 C CA . GLY B 1 157 ? 4.758 25.781 8.461 1 92.19 157 GLY B CA 1
ATOM 3592 C C . GLY B 1 157 ? 6.234 25.547 8.711 1 92.19 157 GLY B C 1
ATOM 3593 O O . GLY B 1 157 ? 7.043 26.469 8.625 1 92.19 157 GLY B O 1
ATOM 3594 N N . ASN B 1 158 ? 6.609 24.359 9.078 1 92.44 158 ASN B N 1
ATOM 3595 C CA . ASN B 1 158 ? 7.984 24.016 9.422 1 92.44 158 ASN B CA 1
ATOM 3596 C C . ASN B 1 158 ? 8.688 23.312 8.266 1 92.44 158 ASN B C 1
ATOM 3598 O O . ASN B 1 158 ? 8.844 22.078 8.289 1 92.44 158 ASN B O 1
ATOM 3602 N N . GLY B 1 159 ? 9.219 24.047 7.359 1 93.81 159 GLY B N 1
ATOM 3603 C CA . GLY B 1 159 ? 9.898 23.484 6.207 1 93.81 159 GLY B CA 1
ATOM 3604 C C . GLY B 1 159 ? 11.18 22.75 6.57 1 93.81 159 GLY B C 1
ATOM 3605 O O . GLY B 1 159 ? 11.484 21.703 6 1 93.81 159 GLY B O 1
ATOM 3606 N N . LYS B 1 160 ? 11.898 23.266 7.523 1 92.38 160 LYS B N 1
ATOM 3607 C CA . LYS B 1 160 ? 13.148 22.641 7.965 1 92.38 160 LYS B CA 1
ATOM 3608 C C . LYS B 1 160 ? 12.891 21.281 8.586 1 92.38 160 LYS B C 1
ATOM 3610 O O . LYS B 1 160 ? 13.664 20.344 8.391 1 92.38 160 LYS B O 1
ATOM 3615 N N . GLY B 1 161 ? 11.812 21.219 9.328 1 92.19 161 GLY B N 1
ATOM 3616 C CA . GLY B 1 161 ? 11.438 19.938 9.906 1 92.19 161 GLY B CA 1
ATOM 3617 C C . GLY B 1 161 ? 11.086 18.891 8.867 1 92.19 161 GLY B C 1
ATOM 3618 O O . GLY B 1 161 ? 11.438 17.719 9.016 1 92.19 161 GLY B O 1
ATOM 3619 N N . ALA B 1 162 ? 10.398 19.344 7.863 1 95 162 ALA B N 1
ATOM 3620 C CA . ALA B 1 162 ? 10.031 18.453 6.773 1 95 162 ALA B CA 1
ATOM 3621 C C . ALA B 1 162 ? 11.273 17.906 6.07 1 95 162 ALA B C 1
ATOM 3623 O O . ALA B 1 162 ? 11.359 16.719 5.781 1 95 162 ALA B O 1
ATOM 3624 N N . LYS B 1 163 ? 12.203 18.828 5.809 1 95.38 163 LYS B N 1
ATOM 3625 C CA . LYS B 1 163 ? 13.453 18.422 5.172 1 95.38 163 LYS B CA 1
ATOM 3626 C C . LYS B 1 163 ? 14.211 17.422 6.031 1 95.38 163 LYS B C 1
ATOM 3628 O O . LYS B 1 163 ? 14.734 16.422 5.523 1 95.38 163 LYS B O 1
ATOM 3633 N N . PHE B 1 164 ? 14.289 17.703 7.273 1 93.94 164 PHE B N 1
ATOM 3634 C CA . PHE B 1 164 ? 15.008 16.844 8.203 1 93.94 164 PHE B CA 1
ATOM 3635 C C . PHE B 1 164 ? 14.336 15.469 8.297 1 93.94 164 PHE B C 1
ATOM 3637 O O . PHE B 1 164 ? 15.008 14.438 8.289 1 93.94 164 PHE B O 1
ATOM 3644 N N . ALA B 1 165 ? 13.039 15.43 8.445 1 93.88 165 ALA B N 1
ATOM 3645 C CA . ALA B 1 165 ? 12.297 14.18 8.477 1 93.88 165 ALA B CA 1
ATOM 3646 C C . ALA B 1 165 ? 12.578 13.344 7.227 1 93.88 165 ALA B C 1
ATOM 3648 O O . ALA B 1 165 ? 12.711 12.117 7.309 1 93.88 165 ALA B O 1
ATOM 3649 N N . THR B 1 166 ? 12.625 14.008 6.098 1 96.31 166 THR B N 1
ATOM 3650 C CA . THR B 1 166 ? 12.906 13.336 4.832 1 96.31 166 THR B CA 1
ATOM 3651 C C . THR B 1 166 ? 14.281 12.68 4.855 1 96.31 166 THR B C 1
ATOM 3653 O O . THR B 1 166 ? 14.422 11.5 4.52 1 96.31 166 THR B O 1
ATOM 3656 N N . LYS B 1 167 ? 15.258 13.398 5.316 1 95.94 167 LYS B N 1
ATOM 3657 C CA . LYS B 1 167 ? 16.625 12.883 5.359 1 95.94 167 LYS B CA 1
ATOM 3658 C C . LYS B 1 167 ? 16.719 11.672 6.281 1 95.94 167 LYS B C 1
ATOM 3660 O O . LYS B 1 167 ? 17.344 10.672 5.93 1 95.94 167 LYS B O 1
ATOM 3665 N N . VAL B 1 168 ? 16.141 11.797 7.406 1 94.56 168 VAL B N 1
ATOM 3666 C CA . VAL B 1 168 ? 16.203 10.727 8.398 1 94.56 168 VAL B CA 1
ATOM 3667 C C . VAL B 1 168 ? 15.492 9.484 7.871 1 94.56 168 VAL B C 1
ATOM 3669 O O . VAL B 1 168 ? 16 8.367 7.996 1 94.56 168 VAL B O 1
ATOM 3672 N N . SER B 1 169 ? 14.336 9.688 7.289 1 95.81 169 SER B N 1
ATOM 3673 C CA . SER B 1 169 ? 13.547 8.562 6.797 1 95.81 169 SER B CA 1
ATOM 3674 C C . SER B 1 169 ? 14.25 7.855 5.641 1 95.81 169 SER B C 1
ATOM 3676 O O . SER B 1 169 ? 14.305 6.625 5.602 1 95.81 169 SER B O 1
ATOM 3678 N N . VAL B 1 170 ? 14.773 8.648 4.707 1 96.5 170 VAL B N 1
ATOM 3679 C CA . VAL B 1 170 ? 15.492 8.062 3.576 1 96.5 170 VAL B CA 1
ATOM 3680 C C . VAL B 1 170 ? 16.719 7.309 4.074 1 96.5 170 VAL B C 1
ATOM 3682 O O . VAL B 1 170 ? 16.984 6.191 3.629 1 96.5 170 VAL B O 1
ATOM 3685 N N . GLY B 1 171 ? 17.422 7.906 4.992 1 96.69 171 GLY B N 1
ATOM 3686 C CA . GLY B 1 171 ? 18.594 7.262 5.547 1 96.69 171 GLY B CA 1
ATOM 3687 C C . GLY B 1 171 ? 18.297 5.941 6.23 1 96.69 171 GLY B C 1
ATOM 3688 O O . GLY B 1 171 ? 18.984 4.945 6.008 1 96.69 171 GLY B O 1
ATOM 3689 N N . GLN B 1 172 ? 17.328 5.934 7 1 96.19 172 GLN B N 1
ATOM 3690 C CA . GLN B 1 172 ? 16.984 4.723 7.746 1 96.19 172 GLN B CA 1
ATOM 3691 C C . GLN B 1 172 ? 16.438 3.641 6.816 1 96.19 172 GLN B C 1
ATOM 3693 O O . GLN B 1 172 ? 16.812 2.469 6.941 1 96.19 172 GLN B O 1
ATOM 3698 N N . SER B 1 173 ? 15.555 4.016 5.922 1 95.5 173 SER B N 1
ATOM 3699 C CA . SER B 1 173 ? 15.023 3.035 4.98 1 95.5 173 SER B CA 1
ATOM 3700 C C . SER B 1 173 ? 16.125 2.449 4.105 1 95.5 173 SER B C 1
ATOM 3702 O O . SER B 1 173 ? 16.141 1.245 3.846 1 95.5 173 SER B O 1
ATOM 3704 N N . LEU B 1 174 ? 17.016 3.32 3.666 1 96.88 174 LEU B N 1
ATOM 3705 C CA . LEU B 1 174 ? 18.141 2.865 2.848 1 96.88 174 LEU B CA 1
ATOM 3706 C C . LEU B 1 174 ? 19.031 1.904 3.629 1 96.88 174 LEU B C 1
ATOM 3708 O O . LEU B 1 174 ? 19.5 0.903 3.084 1 96.88 174 LEU B O 1
ATOM 3712 N N . SER B 1 175 ? 19.281 2.184 4.879 1 97.38 175 SER B N 1
ATOM 3713 C CA . SER B 1 175 ? 20.094 1.311 5.715 1 97.38 175 SER B CA 1
ATOM 3714 C C . SER B 1 175 ? 19.453 -0.072 5.852 1 97.38 175 SER B C 1
ATOM 3716 O O . SER B 1 175 ? 20.156 -1.087 5.762 1 97.38 175 SER B O 1
ATOM 3718 N N . ILE B 1 176 ? 18.219 -0.117 6.043 1 96.12 176 ILE B N 1
ATOM 3719 C CA . ILE B 1 176 ? 17.5 -1.388 6.141 1 96.12 176 ILE B CA 1
ATOM 3720 C C . ILE B 1 176 ? 17.562 -2.113 4.797 1 96.12 176 ILE B C 1
ATOM 3722 O O . ILE B 1 176 ? 17.75 -3.33 4.75 1 96.12 176 ILE B O 1
ATOM 3726 N N . GLY B 1 177 ? 17.375 -1.334 3.717 1 96.06 177 GLY B N 1
ATOM 3727 C CA . GLY B 1 177 ? 17.484 -1.913 2.387 1 96.06 177 GLY B CA 1
ATOM 3728 C C . GLY B 1 177 ? 18.828 -2.533 2.105 1 96.06 177 GLY B C 1
ATOM 3729 O O . GLY B 1 177 ? 18.922 -3.617 1.523 1 96.06 177 GLY B O 1
ATOM 3730 N N . ILE B 1 178 ? 19.906 -1.86 2.496 1 97.12 178 ILE B N 1
ATOM 3731 C CA . ILE B 1 178 ? 21.266 -2.373 2.312 1 97.12 178 ILE B CA 1
ATOM 3732 C C . ILE B 1 178 ? 21.438 -3.662 3.111 1 97.12 178 ILE B C 1
ATOM 3734 O O . ILE B 1 178 ? 22 -4.637 2.613 1 97.12 178 ILE B O 1
ATOM 3738 N N . LEU B 1 179 ? 20.922 -3.666 4.293 1 96.94 179 LEU B N 1
ATOM 3739 C CA . LEU B 1 179 ? 21.016 -4.852 5.137 1 96.94 179 LEU B CA 1
ATOM 3740 C C . LEU B 1 179 ? 20.312 -6.039 4.496 1 96.94 179 LEU B C 1
ATOM 3742 O O . LEU B 1 179 ? 20.891 -7.129 4.402 1 96.94 179 LEU B O 1
ATOM 3746 N N . PHE B 1 180 ? 19.156 -5.848 4.031 1 95.19 180 PHE B N 1
ATOM 3747 C CA . PHE B 1 180 ? 18.391 -6.941 3.439 1 95.19 180 PHE B CA 1
ATOM 3748 C C . PHE B 1 180 ? 19 -7.371 2.111 1 95.19 180 PHE B C 1
ATOM 3750 O O . PHE B 1 180 ? 18.969 -8.555 1.761 1 95.19 180 PHE B O 1
ATOM 3757 N N . SER B 1 181 ? 19.484 -6.383 1.352 1 95.56 181 SER B N 1
ATOM 3758 C CA . SER B 1 181 ? 20.156 -6.719 0.107 1 95.56 181 SER B CA 1
ATOM 3759 C C . SER B 1 181 ? 21.359 -7.621 0.365 1 95.56 181 SER B C 1
ATOM 3761 O O . SER B 1 181 ? 21.562 -8.617 -0.335 1 95.56 181 SER B O 1
ATOM 3763 N N . LEU B 1 182 ? 22.109 -7.336 1.374 1 96 182 LEU B N 1
ATOM 3764 C CA . LEU B 1 182 ? 23.281 -8.133 1.729 1 96 182 LEU B CA 1
ATOM 3765 C C . LEU B 1 182 ? 22.859 -9.523 2.199 1 96 182 LEU B C 1
ATOM 3767 O O . LEU B 1 182 ? 23.5 -10.516 1.859 1 96 182 LEU B O 1
ATOM 3771 N N . LEU B 1 183 ? 21.828 -9.602 2.955 1 94.88 183 LEU B N 1
ATOM 3772 C CA . LEU B 1 183 ? 21.344 -10.883 3.447 1 94.88 183 LEU B CA 1
ATOM 3773 C C . LEU B 1 183 ? 20.906 -11.781 2.293 1 94.88 183 LEU B C 1
ATOM 3775 O O . LEU B 1 183 ? 21.141 -12.992 2.326 1 94.88 183 LEU B O 1
ATOM 3779 N N . ILE B 1 184 ? 20.328 -11.164 1.302 1 93.5 184 ILE B N 1
ATOM 3780 C CA . ILE B 1 184 ? 19.859 -11.938 0.151 1 93.5 184 ILE B CA 1
ATOM 3781 C C . ILE B 1 184 ? 21.062 -12.469 -0.631 1 93.5 184 ILE B C 1
ATOM 3783 O O . ILE B 1 184 ? 21.078 -13.625 -1.052 1 93.5 184 ILE B O 1
ATOM 3787 N N . ILE B 1 185 ? 22.094 -11.656 -0.797 1 93.25 185 ILE B N 1
ATOM 3788 C CA . ILE B 1 185 ? 23.281 -12.055 -1.557 1 93.25 185 ILE B CA 1
ATOM 3789 C C . ILE B 1 185 ? 24.016 -13.164 -0.809 1 93.25 185 ILE B C 1
ATOM 3791 O O . ILE B 1 185 ? 24.484 -14.125 -1.419 1 93.25 185 ILE B O 1
ATOM 3795 N N . LEU B 1 186 ? 23.984 -13.094 0.481 1 92.94 186 LEU B N 1
ATOM 3796 C CA . LEU B 1 186 ? 24.75 -14.031 1.283 1 92.94 186 LEU B CA 1
ATOM 3797 C C . LEU B 1 186 ? 23.969 -15.32 1.51 1 92.94 186 LEU B C 1
ATOM 3799 O O . LEU B 1 186 ? 24.547 -16.406 1.578 1 92.94 186 LEU B O 1
ATOM 3803 N N . PHE B 1 187 ? 22.609 -15.25 1.565 1 91.38 187 PHE B N 1
ATOM 3804 C CA . PHE B 1 187 ? 21.828 -16.406 1.985 1 91.38 187 PHE B CA 1
ATOM 3805 C C . PHE B 1 187 ? 20.812 -16.797 0.915 1 91.38 187 PHE B C 1
ATOM 3807 O O . PHE B 1 187 ? 19.75 -17.344 1.225 1 91.38 187 PHE B O 1
ATOM 3814 N N . HIS B 1 188 ? 21.094 -16.484 -0.292 1 88.19 188 HIS B N 1
ATOM 3815 C CA . HIS B 1 188 ? 20.125 -16.766 -1.35 1 88.19 188 HIS B CA 1
ATOM 3816 C C . HIS B 1 188 ? 19.844 -18.266 -1.453 1 88.19 188 HIS B C 1
ATOM 3818 O O . HIS B 1 188 ? 18.734 -18.672 -1.761 1 88.19 188 HIS B O 1
ATOM 3824 N N . HIS B 1 189 ? 20.828 -19.078 -1.178 1 88.25 189 HIS B N 1
ATOM 3825 C CA . HIS B 1 189 ? 20.656 -20.531 -1.251 1 88.25 189 HIS B CA 1
ATOM 3826 C C . HIS B 1 189 ? 19.688 -21.016 -0.176 1 88.25 189 HIS B C 1
ATOM 3828 O O . HIS B 1 189 ? 18.766 -21.781 -0.466 1 88.25 189 HIS B O 1
ATOM 3834 N N . LYS B 1 190 ? 19.922 -20.594 1.001 1 87.12 190 LYS B N 1
ATOM 3835 C CA . LYS B 1 190 ? 19.062 -20.984 2.104 1 87.12 190 LYS B CA 1
ATOM 3836 C C . LYS B 1 190 ? 17.641 -20.469 1.904 1 87.12 190 LYS B C 1
ATOM 3838 O O . LYS B 1 190 ? 16.672 -21.141 2.246 1 87.12 190 LYS B O 1
ATOM 3843 N N . LEU B 1 191 ? 17.547 -19.328 1.363 1 82.44 191 LEU B N 1
ATOM 3844 C CA . LEU B 1 191 ? 16.234 -18.734 1.126 1 82.44 191 LEU B CA 1
ATOM 3845 C C . LEU B 1 191 ? 15.453 -19.516 0.08 1 82.44 191 LEU B C 1
ATOM 3847 O O . LEU B 1 191 ? 14.25 -19.734 0.234 1 82.44 191 LEU B O 1
ATOM 3851 N N . ALA B 1 192 ? 16.172 -19.922 -0.933 1 81.38 192 ALA B N 1
ATOM 3852 C CA . ALA B 1 192 ? 15.523 -20.688 -1.992 1 81.38 192 ALA B CA 1
ATOM 3853 C C . ALA B 1 192 ? 15.062 -22.047 -1.475 1 81.38 192 ALA B C 1
ATOM 3855 O O . ALA B 1 192 ? 14.023 -22.562 -1.897 1 81.38 192 ALA B O 1
ATOM 3856 N N . MET B 1 193 ? 15.789 -22.594 -0.519 1 80.38 193 MET B N 1
ATOM 3857 C CA . MET B 1 193 ? 15.484 -23.922 0.025 1 80.38 193 MET B CA 1
ATOM 3858 C C . MET B 1 193 ? 14.188 -23.891 0.832 1 80.38 193 MET B C 1
ATOM 3860 O O . MET B 1 193 ? 13.516 -24.906 0.969 1 80.38 193 MET B O 1
ATOM 3864 N N . ILE B 1 194 ? 13.844 -22.734 1.264 1 73.19 194 ILE B N 1
ATOM 3865 C CA . ILE B 1 194 ? 12.609 -22.578 2.02 1 73.19 194 ILE B CA 1
ATOM 3866 C C . ILE B 1 194 ? 11.414 -22.75 1.091 1 73.19 194 ILE B C 1
ATOM 3868 O O . ILE B 1 194 ? 10.367 -23.266 1.506 1 73.19 194 ILE B O 1
ATOM 3872 N N . PHE B 1 195 ? 11.656 -22.453 -0.158 1 69.81 195 PHE B N 1
ATOM 3873 C CA . PHE B 1 195 ? 10.508 -22.391 -1.057 1 69.81 195 PHE B CA 1
ATOM 3874 C C . PHE B 1 195 ? 10.492 -23.609 -1.981 1 69.81 195 PHE B C 1
ATOM 3876 O O . PHE B 1 195 ? 9.438 -23.984 -2.502 1 69.81 195 PHE B O 1
ATOM 3883 N N . SER B 1 196 ? 11.656 -24.094 -2.219 1 71.31 196 SER B N 1
ATOM 3884 C CA . SER B 1 196 ? 11.703 -25.203 -3.15 1 71.31 196 SER B CA 1
ATOM 3885 C C . SER B 1 196 ? 12.797 -26.203 -2.764 1 71.31 196 SER B C 1
ATOM 3887 O O . SER B 1 196 ? 13.836 -25.812 -2.225 1 71.31 196 SER B O 1
ATOM 3889 N N . SER B 1 197 ? 12.492 -27.438 -3.131 1 74.94 197 SER B N 1
ATOM 3890 C CA . SER B 1 197 ? 13.484 -28.484 -2.906 1 74.94 197 SER B CA 1
ATOM 3891 C C . SER B 1 197 ? 14.195 -28.859 -4.199 1 74.94 197 SER B C 1
ATOM 3893 O O . SER B 1 197 ? 15.125 -29.672 -4.191 1 74.94 197 SER B O 1
ATOM 3895 N N . SER B 1 198 ? 13.719 -28.328 -5.254 1 77.06 198 SER B N 1
ATOM 3896 C CA . SER B 1 198 ? 14.328 -28.625 -6.543 1 77.06 198 SER B CA 1
ATOM 3897 C C . SER B 1 198 ? 15.672 -27.906 -6.695 1 77.06 198 SER B C 1
ATOM 3899 O O . SER B 1 198 ? 15.734 -26.672 -6.633 1 77.06 198 SER B O 1
ATOM 3901 N N . HIS B 1 199 ? 16.609 -28.734 -6.895 1 86.94 199 HIS B N 1
ATOM 3902 C CA . HIS B 1 199 ? 17.953 -28.203 -7.039 1 86.94 199 HIS B CA 1
ATOM 3903 C C . HIS B 1 199 ? 18.031 -27.203 -8.203 1 86.94 199 HIS B C 1
ATOM 3905 O O . HIS B 1 199 ? 18.719 -26.188 -8.109 1 86.94 199 HIS B O 1
ATOM 3911 N N . ASP B 1 200 ? 17.281 -27.5 -9.227 1 84.38 200 ASP B N 1
ATOM 3912 C CA . ASP B 1 200 ? 17.297 -26.625 -10.398 1 84.38 200 ASP B CA 1
ATOM 3913 C C . ASP B 1 200 ? 16.703 -25.266 -10.086 1 84.38 200 ASP B C 1
ATOM 3915 O O . ASP B 1 200 ? 17.219 -24.234 -10.516 1 84.38 200 ASP B O 1
ATOM 3919 N N . VAL B 1 201 ? 15.695 -25.312 -9.281 1 79.12 201 VAL B N 1
ATOM 3920 C CA . VAL B 1 201 ? 15.055 -24.062 -8.914 1 79.12 201 VAL B CA 1
ATOM 3921 C C . VAL B 1 201 ? 15.961 -23.266 -7.984 1 79.12 201 VAL B C 1
ATOM 3923 O O . VAL B 1 201 ? 16.109 -22.047 -8.133 1 79.12 201 VAL B O 1
ATOM 3926 N N . ILE B 1 202 ? 16.594 -23.938 -7.105 1 85.88 202 ILE B N 1
ATOM 3927 C CA . ILE B 1 202 ? 17.469 -23.297 -6.141 1 85.88 202 ILE B CA 1
ATOM 3928 C C . ILE B 1 202 ? 18.641 -22.625 -6.867 1 85.88 202 ILE B C 1
ATOM 3930 O O . ILE B 1 202 ? 19 -21.484 -6.551 1 85.88 202 ILE B O 1
ATOM 3934 N N . GLN B 1 203 ? 19.141 -23.266 -7.844 1 88.06 203 GLN B N 1
ATOM 3935 C CA . GLN B 1 203 ? 20.234 -22.688 -8.617 1 88.06 203 GLN B CA 1
ATOM 3936 C C . GLN B 1 203 ? 19.766 -21.5 -9.445 1 88.06 203 GLN B C 1
ATOM 3938 O O . GLN B 1 203 ? 20.484 -20.5 -9.57 1 88.06 203 GLN B O 1
ATOM 3943 N N . ALA B 1 204 ? 18.609 -21.641 -9.945 1 83.94 204 ALA B N 1
ATOM 3944 C CA . ALA B 1 204 ? 18.062 -20.547 -10.742 1 83.94 204 ALA B CA 1
ATOM 3945 C C . ALA B 1 204 ? 17.828 -19.312 -9.883 1 83.94 204 ALA B C 1
ATOM 3947 O O . ALA B 1 204 ? 18.047 -18.172 -10.32 1 83.94 204 ALA B O 1
ATOM 3948 N N . VAL B 1 205 ? 17.375 -19.531 -8.68 1 84.75 205 VAL B N 1
ATOM 3949 C CA . VAL B 1 205 ? 17.156 -18.438 -7.75 1 84.75 205 VAL B CA 1
ATOM 3950 C C . VAL B 1 205 ? 18.484 -17.766 -7.418 1 84.75 205 VAL B C 1
ATOM 3952 O O . VAL B 1 205 ? 18.562 -16.547 -7.289 1 84.75 205 VAL B O 1
ATOM 3955 N N . GLY B 1 206 ? 19.469 -18.547 -7.305 1 88.06 206 GLY B N 1
ATOM 3956 C CA . GLY B 1 206 ? 20.797 -18 -7.062 1 88.06 206 GLY B CA 1
ATOM 3957 C C . GLY B 1 206 ? 21.25 -17.031 -8.148 1 88.06 206 GLY B C 1
ATOM 3958 O O . GLY B 1 206 ? 21.812 -15.984 -7.848 1 88.06 206 GLY B O 1
ATOM 3959 N N . LYS B 1 207 ? 20.953 -17.328 -9.297 1 85.62 207 LYS B N 1
ATOM 3960 C CA . LYS B 1 207 ? 21.344 -16.469 -10.422 1 85.62 207 LYS B CA 1
ATOM 3961 C C . LYS B 1 207 ? 20.547 -15.18 -10.43 1 85.62 207 LYS B C 1
ATOM 3963 O O . LYS B 1 207 ? 21.031 -14.141 -10.891 1 85.62 207 LYS B O 1
ATOM 3968 N N . LEU B 1 208 ? 19.391 -15.227 -9.875 1 86.06 208 LEU B N 1
ATOM 3969 C CA . LEU B 1 208 ? 18.5 -14.07 -9.891 1 86.06 208 LEU B CA 1
ATOM 3970 C C . LEU B 1 208 ? 18.656 -13.258 -8.609 1 86.06 208 LEU B C 1
ATOM 3972 O O . LEU B 1 208 ? 18.109 -12.156 -8.5 1 86.06 208 LEU B O 1
ATOM 3976 N N . SER B 1 209 ? 19.438 -13.828 -7.699 1 90.31 209 SER B N 1
ATOM 3977 C CA . SER B 1 209 ? 19.531 -13.211 -6.383 1 90.31 209 SER B CA 1
ATOM 3978 C C . SER B 1 209 ? 20.156 -11.828 -6.465 1 90.31 209 SER B C 1
ATOM 3980 O O . SER B 1 209 ? 19.812 -10.93 -5.699 1 90.31 209 SER B O 1
ATOM 3982 N N . TYR B 1 210 ? 21.031 -11.586 -7.367 1 91.69 210 TYR B N 1
ATOM 3983 C CA . TYR B 1 210 ? 21.672 -10.281 -7.508 1 91.69 210 TYR B CA 1
ATOM 3984 C C . TYR B 1 210 ? 20.672 -9.234 -7.984 1 91.69 210 TYR B C 1
ATOM 3986 O O . TYR B 1 210 ? 20.703 -8.094 -7.527 1 91.69 210 TYR B O 1
ATOM 3994 N N . LEU B 1 211 ? 19.828 -9.641 -8.898 1 88.69 211 LEU B N 1
ATOM 3995 C CA . LEU B 1 211 ? 18.781 -8.734 -9.367 1 88.69 211 LEU B CA 1
ATOM 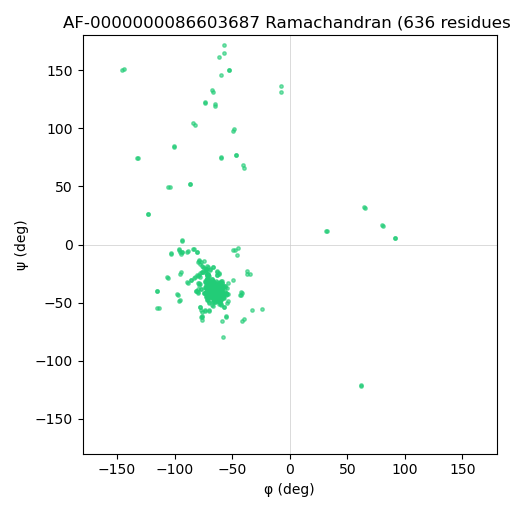3996 C C . LEU B 1 211 ? 17.781 -8.43 -8.242 1 88.69 211 LEU B C 1
ATOM 3998 O O . LEU B 1 211 ? 17.328 -7.293 -8.109 1 88.69 211 LEU B O 1
ATOM 4002 N N . LEU B 1 212 ? 17.547 -9.453 -7.484 1 89.75 212 LEU B N 1
ATOM 4003 C CA . LEU B 1 212 ? 16.656 -9.266 -6.34 1 89.75 212 LEU B CA 1
ATOM 4004 C C . LEU B 1 212 ? 17.266 -8.289 -5.34 1 89.75 212 LEU B C 1
ATOM 4006 O O . LEU B 1 212 ? 16.562 -7.406 -4.836 1 89.75 212 LEU B O 1
ATOM 4010 N N . ALA B 1 213 ? 18.5 -8.469 -5.105 1 95.06 213 ALA B N 1
ATOM 4011 C CA . ALA B 1 213 ? 19.188 -7.582 -4.172 1 95.06 213 ALA B CA 1
ATOM 4012 C C . ALA B 1 213 ? 19.141 -6.133 -4.652 1 95.06 213 ALA B C 1
ATOM 4014 O O . ALA B 1 213 ? 18.906 -5.215 -3.865 1 95.06 213 ALA B O 1
ATOM 4015 N N . LEU B 1 214 ? 19.359 -5.895 -5.902 1 93.88 214 LEU B N 1
ATOM 4016 C CA . LEU B 1 214 ? 19.297 -4.555 -6.477 1 93.88 214 LEU B CA 1
ATOM 4017 C C . LEU B 1 214 ? 17.891 -3.98 -6.375 1 93.88 214 LEU B C 1
ATOM 4019 O O . LEU B 1 214 ? 17.719 -2.787 -6.113 1 93.88 214 LEU B O 1
ATOM 4023 N N . THR B 1 215 ? 16.953 -4.797 -6.641 1 89.38 215 THR B N 1
ATOM 4024 C CA . THR B 1 215 ? 15.562 -4.383 -6.527 1 89.38 215 THR B CA 1
ATOM 4025 C C . THR B 1 215 ? 15.25 -3.908 -5.109 1 89.38 215 THR B C 1
ATOM 4027 O O . THR B 1 215 ? 14.617 -2.869 -4.922 1 89.38 215 THR B O 1
ATOM 4030 N N . ILE B 1 216 ? 15.695 -4.652 -4.16 1 92.25 216 ILE B N 1
ATOM 4031 C CA . ILE B 1 216 ? 15.445 -4.336 -2.758 1 92.25 216 ILE B CA 1
ATOM 4032 C C . ILE B 1 216 ? 16.094 -2.998 -2.408 1 92.25 216 ILE B C 1
ATOM 4034 O O . ILE B 1 216 ? 15.508 -2.182 -1.695 1 92.25 216 ILE B O 1
ATOM 4038 N N . LEU B 1 217 ? 17.203 -2.742 -2.955 1 95.12 217 LEU B N 1
ATOM 4039 C CA . LEU B 1 217 ? 17.906 -1.498 -2.689 1 95.12 217 LEU B CA 1
ATOM 4040 C C . LEU B 1 217 ? 17.141 -0.3 -3.227 1 95.12 217 LEU B C 1
ATOM 4042 O O . LEU B 1 217 ? 16.922 0.679 -2.508 1 95.12 217 LEU B O 1
ATOM 4046 N N . PHE B 1 218 ? 16.672 -0.351 -4.418 1 93.38 218 PHE B N 1
ATOM 4047 C CA . PHE B 1 218 ? 15.922 0.755 -5.008 1 93.38 218 PHE B CA 1
ATOM 4048 C C . PHE B 1 218 ? 14.555 0.894 -4.352 1 93.38 218 PHE B C 1
ATOM 4050 O O . PHE B 1 218 ? 14.07 2.008 -4.152 1 93.38 218 PHE B O 1
ATOM 4057 N N . ASN B 1 219 ? 14.047 -0.215 -3.988 1 87.12 219 ASN B N 1
ATOM 4058 C CA . ASN B 1 219 ? 12.734 -0.204 -3.34 1 87.12 219 ASN B CA 1
ATOM 4059 C C . ASN B 1 219 ? 12.82 0.37 -1.927 1 87.12 219 ASN B C 1
ATOM 4061 O O . ASN B 1 219 ? 11.797 0.734 -1.342 1 87.12 219 ASN B O 1
ATOM 4065 N N . SER B 1 220 ? 13.953 0.38 -1.452 1 94.19 220 SER B N 1
ATOM 4066 C CA . SER B 1 220 ? 14.102 0.944 -0.115 1 94.19 220 SER B CA 1
ATOM 4067 C C . SER B 1 220 ? 14.102 2.469 -0.154 1 94.19 220 SER B C 1
ATOM 4069 O O . SER B 1 220 ? 13.859 3.121 0.863 1 94.19 220 SER B O 1
ATOM 4071 N N . VAL B 1 221 ? 14.258 3.021 -1.293 1 95.38 221 VAL B N 1
ATOM 4072 C CA . VAL B 1 221 ? 14.383 4.473 -1.385 1 95.38 221 VAL B CA 1
ATOM 4073 C C . VAL B 1 221 ? 13.188 5.043 -2.146 1 95.38 221 VAL B C 1
ATOM 4075 O O . VAL B 1 221 ? 12.609 6.051 -1.737 1 95.38 221 VAL B O 1
ATOM 4078 N N . GLN B 1 222 ? 12.797 4.387 -3.148 1 91.81 222 GLN B N 1
ATOM 4079 C CA . GLN B 1 222 ? 11.805 4.914 -4.078 1 91.81 222 GLN B CA 1
ATOM 4080 C C . GLN B 1 222 ? 10.469 5.152 -3.375 1 91.81 222 GLN B C 1
ATOM 4082 O O . GLN B 1 222 ? 9.906 6.242 -3.467 1 91.81 222 GLN B O 1
ATOM 4087 N N . PRO B 1 223 ? 9.953 4.223 -2.607 1 88.56 223 PRO B N 1
ATOM 4088 C CA . PRO B 1 223 ? 8.672 4.473 -1.934 1 88.56 223 PRO B CA 1
ATOM 4089 C C . PRO B 1 223 ? 8.758 5.602 -0.91 1 88.56 223 PRO B C 1
ATOM 4091 O O . PRO B 1 223 ? 7.789 6.344 -0.72 1 88.56 223 PRO B O 1
ATOM 4094 N N . VAL B 1 224 ? 9.875 5.73 -0.28 1 93.44 224 VAL B N 1
ATOM 4095 C CA . VAL B 1 224 ? 10.047 6.773 0.726 1 93.44 224 VAL B CA 1
ATOM 4096 C C . VAL B 1 224 ? 10.008 8.148 0.06 1 93.44 224 VAL B C 1
ATOM 4098 O O . VAL B 1 224 ? 9.312 9.055 0.532 1 93.44 224 VAL B O 1
ATOM 4101 N N . LEU B 1 225 ? 10.703 8.242 -1.028 1 94.81 225 LEU B N 1
ATOM 4102 C CA . LEU B 1 225 ? 10.695 9.5 -1.766 1 94.81 225 LEU B CA 1
ATOM 4103 C C . LEU B 1 225 ? 9.297 9.797 -2.314 1 94.81 225 LEU B C 1
ATOM 4105 O O . LEU B 1 225 ? 8.883 10.953 -2.363 1 94.81 225 LEU B O 1
ATOM 4109 N N . SER B 1 226 ? 8.633 8.781 -2.758 1 90.62 226 SER B N 1
ATOM 4110 C CA . SER B 1 226 ? 7.254 8.945 -3.201 1 90.62 226 SER B CA 1
ATOM 4111 C C . SER B 1 226 ? 6.363 9.43 -2.062 1 90.62 226 SER B C 1
ATOM 4113 O O . SER B 1 226 ? 5.465 10.242 -2.273 1 90.62 226 SER B O 1
ATOM 4115 N N . GLY B 1 227 ? 6.59 8.891 -0.889 1 90.56 227 GLY B N 1
ATOM 4116 C CA . GLY B 1 227 ? 5.855 9.344 0.281 1 90.56 227 GLY B CA 1
ATOM 4117 C C . GLY B 1 227 ? 6.078 10.805 0.597 1 90.56 227 GLY B C 1
ATOM 4118 O O . GLY B 1 227 ? 5.145 11.516 0.975 1 90.56 227 GLY B O 1
ATOM 4119 N N . VAL B 1 228 ? 7.301 11.219 0.455 1 94.56 228 VAL B N 1
ATOM 4120 C CA . VAL B 1 228 ? 7.629 12.625 0.661 1 94.56 228 VAL B CA 1
ATOM 4121 C C . VAL B 1 228 ? 6.855 13.484 -0.332 1 94.56 228 VAL B C 1
ATOM 4123 O O . VAL B 1 228 ? 6.301 14.523 0.038 1 94.56 228 VAL B O 1
ATOM 4126 N N . ALA B 1 229 ? 6.816 13.023 -1.523 1 91.81 229 ALA B N 1
ATOM 4127 C CA . ALA B 1 229 ? 6.109 13.766 -2.564 1 91.81 229 ALA B CA 1
ATOM 4128 C C . ALA B 1 229 ? 4.613 13.836 -2.264 1 91.81 229 ALA B C 1
ATOM 4130 O O . ALA B 1 229 ? 3.996 14.891 -2.41 1 91.81 229 ALA B O 1
ATOM 4131 N N . VAL B 1 230 ? 4.121 12.75 -1.846 1 89.69 230 VAL B N 1
ATOM 4132 C CA . VAL B 1 230 ? 2.701 12.695 -1.51 1 89.69 230 VAL B CA 1
ATOM 4133 C C . VAL B 1 230 ? 2.418 13.617 -0.326 1 89.69 230 VAL B C 1
ATOM 4135 O O . VAL B 1 230 ? 1.456 14.391 -0.35 1 89.69 230 VAL B O 1
ATOM 4138 N N . GLY B 1 231 ? 3.23 13.562 0.673 1 91.06 231 GLY B N 1
ATOM 4139 C CA . GLY B 1 231 ? 3.074 14.406 1.85 1 91.06 231 GLY B CA 1
ATOM 4140 C C . GLY B 1 231 ? 3.209 15.883 1.547 1 91.06 231 GLY B C 1
ATOM 4141 O O . GLY B 1 231 ? 2.689 16.719 2.285 1 91.06 231 GLY B O 1
ATOM 4142 N N . SER B 1 232 ? 3.893 16.156 0.463 1 92.25 232 SER B N 1
ATOM 4143 C CA . SER B 1 232 ? 4.109 17.547 0.077 1 92.25 232 SER B CA 1
ATOM 4144 C C . SER B 1 232 ? 3.039 18.016 -0.902 1 92.25 232 SER B C 1
ATOM 4146 O O . SER B 1 232 ? 3.074 19.156 -1.362 1 92.25 232 SER B O 1
ATOM 4148 N N . GLY B 1 233 ? 2.211 17.094 -1.323 1 85.31 233 GLY B N 1
ATOM 4149 C CA . GLY B 1 233 ? 1.099 17.438 -2.189 1 85.31 233 GLY B CA 1
ATOM 4150 C C . GLY B 1 233 ? 1.437 17.344 -3.666 1 85.31 233 GLY B C 1
ATOM 4151 O O . GLY B 1 233 ? 0.666 17.797 -4.516 1 85.31 233 GLY B O 1
ATOM 4152 N N . TRP B 1 234 ? 2.504 16.906 -3.992 1 87.12 234 TRP B N 1
ATOM 4153 C CA . TRP B 1 234 ? 2.844 16.812 -5.41 1 87.12 234 TRP B CA 1
ATOM 4154 C C . TRP B 1 234 ? 2.752 15.375 -5.902 1 87.12 234 TRP B C 1
ATOM 4156 O O . TRP B 1 234 ? 3.676 14.875 -6.551 1 87.12 234 TRP B O 1
ATOM 4166 N N . GLN B 1 235 ? 1.694 14.742 -5.621 1 84.31 235 GLN B N 1
ATOM 4167 C CA . GLN B 1 235 ? 1.404 13.375 -6.043 1 84.31 235 GLN B CA 1
ATOM 4168 C C . GLN B 1 235 ? 1.369 13.273 -7.566 1 84.31 235 GLN B C 1
ATOM 4170 O O . GLN B 1 235 ? 1.74 12.242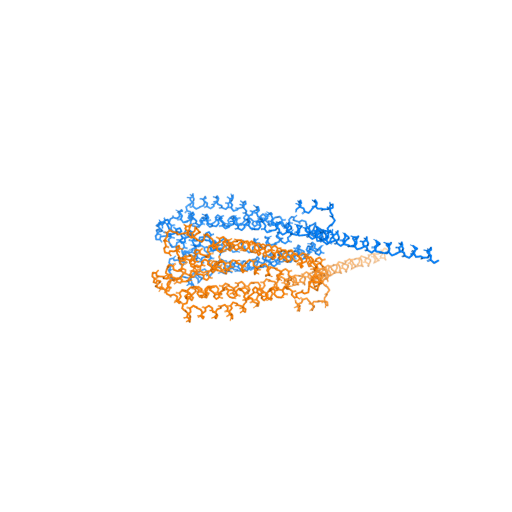 -8.125 1 84.31 235 GLN B O 1
ATOM 4175 N N . SER B 1 236 ? 0.943 14.281 -8.273 1 87.75 236 SER B N 1
ATOM 4176 C CA . SER B 1 236 ? 0.869 14.258 -9.727 1 87.75 236 SER B CA 1
ATOM 4177 C C . SER B 1 236 ? 2.246 14.055 -10.352 1 87.75 236 SER B C 1
ATOM 4179 O O . SER B 1 236 ? 2.387 13.328 -11.336 1 87.75 236 SER B O 1
ATOM 4181 N N . TRP B 1 237 ? 3.238 14.672 -9.742 1 86.06 237 TRP B N 1
ATOM 4182 C CA . TRP B 1 237 ? 4.602 14.5 -10.242 1 86.06 237 TRP B CA 1
ATOM 4183 C C . TRP B 1 237 ? 5.055 13.047 -10.086 1 86.06 237 TRP B C 1
ATOM 4185 O O . TRP B 1 237 ? 5.711 12.5 -10.969 1 86.06 237 TRP B O 1
ATOM 4195 N N . VAL B 1 238 ? 4.68 12.516 -8.969 1 85.88 238 VAL B N 1
ATOM 4196 C CA . VAL B 1 238 ? 5.027 11.117 -8.734 1 85.88 238 VAL B CA 1
ATOM 4197 C C . VAL B 1 238 ? 4.391 10.242 -9.812 1 85.88 238 VAL B C 1
ATOM 4199 O O . VAL B 1 238 ? 5.051 9.359 -10.367 1 85.88 238 VAL B O 1
ATOM 4202 N N . ALA B 1 239 ? 3.166 10.562 -10.117 1 86.69 239 ALA B N 1
ATOM 4203 C CA . ALA B 1 239 ? 2.43 9.781 -11.102 1 86.69 239 ALA B CA 1
ATOM 4204 C C . ALA B 1 239 ? 3.074 9.891 -12.484 1 86.69 239 ALA B C 1
ATOM 4206 O O . ALA B 1 239 ? 3.303 8.875 -13.148 1 86.69 239 ALA B O 1
ATOM 4207 N N . TYR B 1 240 ? 3.42 11.086 -12.883 1 87.94 240 TYR B N 1
ATOM 4208 C CA . TYR B 1 240 ? 4 11.312 -14.203 1 87.94 240 TYR B CA 1
ATOM 4209 C C . TYR B 1 240 ? 5.371 10.656 -14.312 1 87.94 240 TYR B C 1
ATOM 4211 O O . TYR B 1 240 ? 5.703 10.07 -15.344 1 87.94 240 TYR B O 1
ATOM 4219 N N . ILE B 1 241 ? 6.137 10.773 -13.297 1 89.38 241 ILE B N 1
ATOM 4220 C CA . ILE B 1 241 ? 7.473 10.188 -13.289 1 89.38 241 ILE B CA 1
ATOM 4221 C C . ILE B 1 241 ? 7.359 8.664 -13.359 1 89.38 241 ILE B C 1
ATOM 4223 O O . ILE B 1 241 ? 8.109 8.008 -14.086 1 89.38 241 ILE B O 1
ATOM 4227 N N . ASN B 1 242 ? 6.41 8.18 -12.602 1 83.94 242 ASN B N 1
ATOM 4228 C CA . ASN B 1 242 ? 6.176 6.738 -12.625 1 83.94 242 ASN B CA 1
ATOM 4229 C C . ASN B 1 242 ? 5.816 6.25 -14.031 1 83.94 242 ASN B C 1
ATOM 4231 O O . ASN B 1 242 ? 6.434 5.312 -14.539 1 83.94 242 ASN B O 1
ATOM 4235 N N . ILE B 1 243 ? 4.871 6.863 -14.648 1 82.19 243 ILE B N 1
ATOM 4236 C CA . ILE B 1 243 ? 4.406 6.48 -15.977 1 82.19 243 ILE B CA 1
ATOM 4237 C C . ILE B 1 243 ? 5.543 6.613 -16.984 1 82.19 243 ILE B C 1
ATOM 4239 O O . ILE B 1 243 ? 5.805 5.691 -17.766 1 82.19 243 ILE B O 1
ATOM 4243 N N . GLY B 1 244 ? 6.23 7.707 -16.969 1 87.75 244 GLY B N 1
ATOM 4244 C CA . GLY B 1 244 ? 7.328 7.938 -17.891 1 87.75 244 GLY B CA 1
ATOM 4245 C C . GLY B 1 244 ? 8.453 6.938 -17.734 1 87.75 244 GLY B C 1
ATOM 4246 O O . GLY B 1 244 ? 8.93 6.379 -18.734 1 87.75 244 GLY B O 1
ATOM 4247 N N . CYS B 1 245 ? 8.859 6.699 -16.531 1 88.12 245 CYS B N 1
ATOM 4248 C CA . CYS B 1 245 ? 10.008 5.828 -16.281 1 88.12 245 CYS B CA 1
ATOM 4249 C C . CYS B 1 245 ? 9.672 4.379 -16.609 1 88.12 245 CYS B C 1
ATOM 4251 O O . CYS B 1 245 ? 10.492 3.656 -17.172 1 88.12 245 CYS B O 1
ATOM 4253 N N . TYR B 1 246 ? 8.492 3.941 -16.344 1 79.75 246 TYR B N 1
ATOM 4254 C CA . TYR B 1 246 ? 8.148 2.541 -16.578 1 79.75 246 TYR B CA 1
ATOM 4255 C C . TYR B 1 246 ? 7.836 2.293 -18.047 1 79.75 246 TYR B C 1
ATOM 4257 O O . TYR B 1 246 ? 8.281 1.3 -18.625 1 79.75 246 TYR B O 1
ATOM 4265 N N . TYR B 1 247 ? 7.152 3.121 -18.703 1 80.5 247 TYR B N 1
ATOM 4266 C CA . TYR B 1 247 ? 6.691 2.857 -20.062 1 80.5 247 TYR B CA 1
ATOM 4267 C C . TYR B 1 247 ? 7.734 3.301 -21.078 1 80.5 247 TYR B C 1
ATOM 4269 O O . TYR B 1 247 ? 7.871 2.688 -22.141 1 80.5 247 TYR B O 1
ATOM 4277 N N . LEU B 1 248 ? 8.43 4.301 -20.781 1 88.06 248 LEU B N 1
ATOM 4278 C CA . LEU B 1 248 ? 9.367 4.82 -21.766 1 88.06 248 LEU B CA 1
ATOM 4279 C C . LEU B 1 248 ? 10.766 4.25 -21.547 1 88.06 248 LEU B C 1
ATOM 4281 O O . LEU B 1 248 ? 11.578 4.211 -22.469 1 88.06 248 LEU B O 1
ATOM 4285 N N . ILE B 1 249 ? 11.039 3.867 -20.375 1 88.44 249 ILE B N 1
ATOM 4286 C CA . ILE B 1 249 ? 12.383 3.367 -20.078 1 88.44 249 ILE B CA 1
ATOM 4287 C C . ILE B 1 249 ? 12.312 1.881 -19.734 1 88.44 249 ILE B C 1
ATOM 4289 O O . ILE B 1 249 ? 12.945 1.053 -20.391 1 88.44 249 ILE B O 1
ATOM 4293 N N . GLY B 1 250 ? 11.492 1.548 -18.781 1 84.19 250 GLY B N 1
ATOM 4294 C CA . GLY B 1 250 ? 11.406 0.178 -18.297 1 84.19 250 GLY B CA 1
ATOM 4295 C C . GLY B 1 250 ? 11.062 -0.818 -19.391 1 84.19 250 GLY B C 1
ATOM 4296 O O . GLY B 1 250 ? 11.812 -1.771 -19.625 1 84.19 250 GLY B O 1
ATOM 4297 N N . ILE B 1 251 ? 10.008 -0.567 -20.078 1 79.56 251 ILE B N 1
ATOM 4298 C CA . ILE B 1 251 ? 9.516 -1.507 -21.094 1 79.56 251 ILE B CA 1
ATOM 4299 C C . ILE B 1 251 ? 10.516 -1.592 -22.234 1 79.56 251 ILE B C 1
ATOM 4301 O O . ILE B 1 251 ? 10.961 -2.682 -22.609 1 79.56 251 ILE B O 1
ATOM 4305 N N . PRO B 1 252 ? 10.938 -0.513 -22.844 1 85.38 252 PRO B N 1
ATOM 4306 C CA . PRO B 1 252 ? 11.898 -0.587 -23.938 1 85.38 252 PRO B CA 1
ATOM 4307 C C . PRO B 1 252 ? 13.203 -1.263 -23.531 1 85.38 252 PRO B C 1
ATOM 4309 O O . PRO B 1 252 ? 13.742 -2.08 -24.281 1 85.38 252 PRO B O 1
ATOM 4312 N N . VAL B 1 253 ? 13.773 -0.964 -22.422 1 86.75 253 VAL B N 1
ATOM 4313 C CA . VAL B 1 253 ? 15.016 -1.574 -21.953 1 86.75 253 VAL B CA 1
ATOM 4314 C C . VAL B 1 253 ? 14.797 -3.062 -21.688 1 86.75 253 VAL B C 1
ATOM 4316 O O . VAL B 1 253 ? 15.664 -3.887 -21.984 1 86.75 253 VAL B O 1
ATOM 4319 N N . GLY B 1 254 ? 13.68 -3.387 -21.062 1 83.06 254 GLY B N 1
ATOM 4320 C CA . GLY B 1 254 ? 13.352 -4.785 -20.828 1 83.06 254 GLY B CA 1
ATOM 4321 C C . GLY B 1 254 ? 13.266 -5.598 -22.109 1 83.06 254 GLY B C 1
ATOM 4322 O O . GLY B 1 254 ? 13.758 -6.727 -22.172 1 83.06 254 GLY B O 1
ATOM 4323 N N . LEU B 1 255 ? 12.656 -5.012 -23.094 1 76.62 255 LEU B N 1
ATOM 4324 C CA . LEU B 1 255 ? 12.539 -5.688 -24.391 1 76.62 255 LEU B CA 1
ATOM 4325 C C . LEU B 1 255 ? 13.898 -5.824 -25.062 1 76.62 255 LEU B C 1
ATOM 4327 O O . LEU B 1 255 ? 14.195 -6.848 -25.672 1 76.62 255 LEU B O 1
ATOM 4331 N N . LEU B 1 256 ? 14.664 -4.766 -24.969 1 85.31 256 LEU B N 1
ATOM 4332 C CA . LEU B 1 256 ? 16 -4.789 -25.547 1 85.31 256 LEU B CA 1
ATOM 4333 C C . LEU B 1 256 ? 16.859 -5.855 -24.891 1 85.31 256 LEU B C 1
ATOM 4335 O O . LEU B 1 256 ? 17.516 -6.641 -25.578 1 85.31 256 LEU B O 1
ATOM 4339 N N . LEU B 1 257 ? 16.844 -5.953 -23.578 1 84.31 257 LEU B N 1
ATOM 4340 C CA . LEU B 1 257 ? 17.656 -6.914 -22.844 1 84.31 257 LEU B CA 1
ATOM 4341 C C . LEU B 1 257 ? 17.094 -8.328 -22.984 1 84.31 257 LEU B C 1
ATOM 4343 O O . LEU B 1 257 ? 17.859 -9.297 -23.031 1 84.31 257 LEU B O 1
ATOM 4347 N N . GLY B 1 258 ? 15.828 -8.422 -22.906 1 78.81 258 GLY B N 1
ATOM 4348 C CA . GLY B 1 258 ? 15.18 -9.727 -22.969 1 78.81 258 GLY B CA 1
ATOM 4349 C C . GLY B 1 258 ? 15.25 -10.367 -24.344 1 78.81 258 GLY B C 1
ATOM 4350 O O . GLY B 1 258 ? 15.602 -11.539 -24.469 1 78.81 258 GLY B O 1
ATOM 4351 N N . ARG B 1 259 ? 14.875 -9.648 -25.375 1 75.88 259 ARG B N 1
ATOM 4352 C CA . ARG B 1 259 ? 14.75 -10.211 -26.719 1 75.88 259 ARG B CA 1
ATOM 4353 C C . ARG B 1 259 ? 16.016 -9.977 -27.531 1 75.88 259 ARG B C 1
ATOM 4355 O O . ARG B 1 259 ? 16.531 -10.898 -28.172 1 75.88 259 ARG B O 1
ATOM 4362 N N . PHE B 1 260 ? 16.484 -8.789 -27.516 1 78.81 260 PHE B N 1
ATOM 4363 C CA . PHE B 1 260 ? 17.609 -8.469 -28.391 1 78.81 260 PHE B CA 1
ATOM 4364 C C . PHE B 1 260 ? 18.906 -9.078 -27.859 1 78.81 260 PHE B C 1
ATOM 4366 O O . PHE B 1 260 ? 19.672 -9.664 -28.609 1 78.81 260 PHE B O 1
ATOM 4373 N N . PHE B 1 261 ? 19.188 -9.047 -26.562 1 84.44 261 PHE B N 1
ATOM 4374 C CA . PHE B 1 261 ? 20.406 -9.578 -25.969 1 84.44 261 PHE B CA 1
ATOM 4375 C C . PHE B 1 261 ? 20.172 -10.992 -25.453 1 84.44 261 PHE B C 1
ATOM 4377 O O . PHE B 1 261 ? 21.094 -11.609 -24.891 1 84.44 261 PHE B O 1
ATOM 4384 N N . ASN B 1 262 ? 18.969 -11.531 -25.484 1 79.12 262 ASN B N 1
ATOM 4385 C CA . ASN B 1 262 ? 18.578 -12.898 -25.172 1 79.12 262 ASN B CA 1
ATOM 4386 C C . ASN B 1 262 ? 18.828 -13.227 -23.703 1 79.12 262 ASN B C 1
ATOM 4388 O O . ASN B 1 262 ? 19.297 -14.312 -23.375 1 79.12 262 ASN B O 1
ATOM 4392 N N . PHE B 1 263 ? 18.703 -12.266 -22.859 1 79.56 263 PHE B N 1
ATOM 4393 C CA . PHE B 1 263 ? 18.859 -12.508 -21.422 1 79.56 263 PHE B CA 1
ATOM 4394 C C . PHE B 1 263 ? 17.578 -13.086 -20.828 1 79.56 263 PHE B C 1
ATOM 4396 O O . PHE B 1 263 ? 17.547 -13.477 -19.656 1 79.56 263 PHE B O 1
ATOM 4403 N N . GLY B 1 264 ? 16.516 -13.148 -21.656 1 74.25 264 GLY B N 1
ATOM 4404 C CA . GLY B 1 264 ? 15.273 -13.781 -21.234 1 74.25 264 GLY B CA 1
ATOM 4405 C C . GLY B 1 264 ? 14.625 -13.094 -20.047 1 74.25 264 GLY B C 1
ATOM 4406 O O . GLY B 1 264 ? 14.406 -11.883 -20.062 1 74.25 264 GLY B O 1
ATOM 4407 N N . VAL B 1 265 ? 14.461 -13.875 -19 1 70.38 265 VAL B N 1
ATOM 4408 C CA . VAL B 1 265 ? 13.766 -13.391 -17.812 1 70.38 265 VAL B CA 1
ATOM 4409 C C . VAL B 1 265 ? 14.648 -12.406 -17.047 1 70.38 265 VAL B C 1
ATOM 4411 O O . VAL B 1 265 ? 14.164 -11.398 -16.531 1 70.38 265 VAL B O 1
ATOM 4414 N N . LYS B 1 266 ? 15.875 -12.672 -17.141 1 78.31 266 LYS B N 1
ATOM 4415 C CA . LYS B 1 266 ? 16.828 -11.789 -16.469 1 78.31 266 LYS B CA 1
ATOM 4416 C C . LYS B 1 266 ? 16.844 -10.406 -17.109 1 78.31 266 LYS B C 1
ATOM 4418 O O . LYS B 1 266 ? 16.953 -9.391 -16.422 1 78.31 266 LYS B O 1
ATOM 4423 N N . GLY B 1 267 ? 16.656 -10.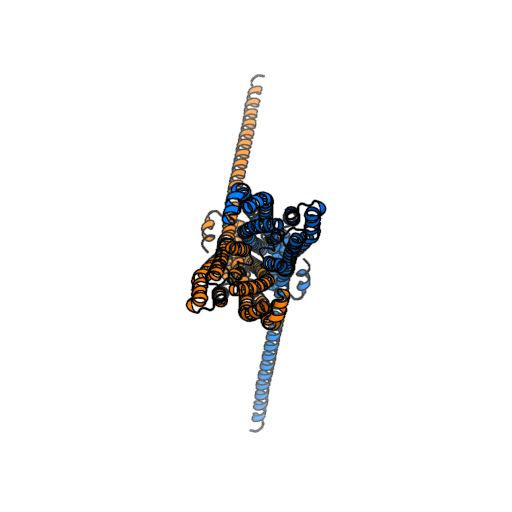414 -18.375 1 79.5 267 GLY B N 1
ATOM 4424 C CA . GLY B 1 267 ? 16.656 -9.156 -19.094 1 79.5 267 GLY B CA 1
ATOM 4425 C C . GLY B 1 267 ? 15.406 -8.328 -18.844 1 79.5 267 GLY B C 1
ATOM 4426 O O . GLY B 1 267 ? 15.484 -7.117 -18.656 1 79.5 267 GLY B O 1
ATOM 4427 N N . ILE B 1 268 ? 14.328 -8.945 -18.797 1 75.94 268 ILE B N 1
ATOM 4428 C CA . ILE B 1 268 ? 13.07 -8.258 -18.562 1 75.94 268 ILE B CA 1
ATOM 4429 C C . ILE B 1 268 ? 13.055 -7.664 -17.156 1 75.94 268 ILE B C 1
ATOM 4431 O O . ILE B 1 268 ? 12.68 -6.504 -16.969 1 75.94 268 ILE B O 1
ATOM 4435 N N . TRP B 1 269 ? 13.5 -8.469 -16.188 1 77.88 269 TRP B N 1
ATOM 4436 C CA . TRP B 1 269 ? 13.594 -7.973 -14.82 1 77.88 269 TRP B CA 1
ATOM 4437 C C . TRP B 1 269 ? 14.586 -6.816 -14.727 1 77.88 269 TRP B C 1
ATOM 4439 O O . TRP B 1 269 ? 14.344 -5.844 -14.008 1 77.88 269 TRP B O 1
ATOM 4449 N N . GLY B 1 270 ? 15.57 -6.98 -15.5 1 83.19 270 GLY B N 1
ATOM 4450 C CA . GLY B 1 270 ? 16.531 -5.887 -15.555 1 83.19 270 GLY B CA 1
ATOM 4451 C C . GLY B 1 270 ? 15.914 -4.586 -16.047 1 83.19 270 GLY B C 1
ATOM 4452 O O . GLY B 1 270 ? 16.234 -3.512 -15.539 1 83.19 270 GLY B O 1
ATOM 4453 N N . GLY B 1 271 ? 15.109 -4.688 -17.047 1 83.62 271 GLY B N 1
ATOM 4454 C CA . GLY B 1 271 ? 14.406 -3.512 -17.531 1 83.62 271 GLY B CA 1
ATOM 4455 C C . GLY B 1 271 ? 13.547 -2.844 -16.484 1 83.62 271 GLY B C 1
ATOM 4456 O O . GLY B 1 271 ? 13.516 -1.616 -16.391 1 83.62 271 GLY B O 1
ATOM 4457 N N . MET B 1 272 ? 12.945 -3.6 -15.641 1 80.31 272 MET B N 1
ATOM 4458 C CA . MET B 1 272 ? 12.117 -3.066 -14.555 1 80.31 272 MET B CA 1
ATOM 4459 C C . MET B 1 272 ? 12.977 -2.342 -13.531 1 80.31 272 MET B C 1
ATOM 4461 O O . MET B 1 272 ? 12.586 -1.295 -13.008 1 80.31 272 MET B O 1
ATOM 4465 N N . ILE B 1 273 ? 14.062 -2.959 -13.281 1 87.25 273 ILE B N 1
ATOM 4466 C CA . ILE B 1 273 ? 14.977 -2.363 -12.312 1 87.25 273 ILE B CA 1
ATOM 4467 C C . ILE B 1 273 ? 15.477 -1.019 -12.836 1 87.25 273 ILE B C 1
ATOM 4469 O O . ILE B 1 273 ? 15.578 -0.051 -12.078 1 87.25 273 ILE B O 1
ATOM 4473 N N . PHE B 1 274 ? 15.688 -0.983 -14.094 1 89.94 274 PHE B N 1
ATOM 4474 C CA . PHE B 1 274 ? 16.141 0.27 -14.695 1 89.94 274 PHE B CA 1
ATOM 4475 C C . PHE B 1 274 ? 15.047 1.335 -14.594 1 89.94 274 PHE B C 1
ATOM 4477 O O . PHE B 1 274 ? 15.344 2.512 -14.375 1 89.94 274 PHE B O 1
ATOM 4484 N N . GLY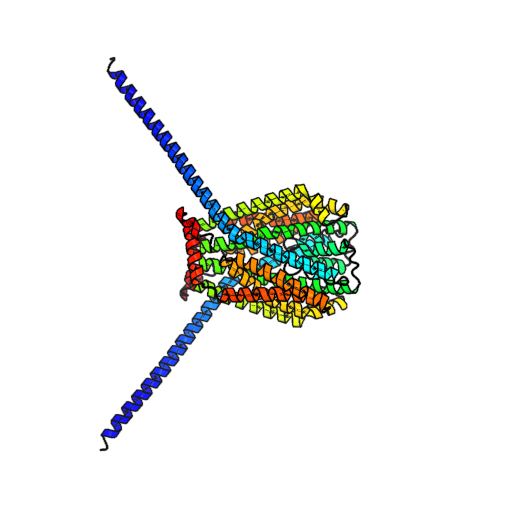 B 1 275 ? 13.852 0.936 -14.82 1 86.75 275 GLY B N 1
ATOM 4485 C CA . GLY B 1 275 ? 12.742 1.866 -14.648 1 86.75 275 GLY B CA 1
ATOM 4486 C C . GLY B 1 275 ? 12.648 2.428 -13.242 1 86.75 275 GLY B C 1
ATOM 4487 O O . GLY B 1 275 ? 12.492 3.637 -13.062 1 86.75 275 GLY B O 1
ATOM 4488 N N . THR B 1 276 ? 12.797 1.579 -12.297 1 87.38 276 THR B N 1
ATOM 4489 C CA . THR B 1 276 ? 12.734 1.994 -10.906 1 87.38 276 THR B CA 1
ATOM 4490 C C . THR B 1 276 ? 13.93 2.875 -10.547 1 87.38 276 THR B C 1
ATOM 4492 O O . THR B 1 276 ? 13.789 3.846 -9.797 1 87.38 276 THR B O 1
ATOM 4495 N N . ALA B 1 277 ? 15.039 2.48 -11.031 1 93.62 277 ALA B N 1
ATOM 4496 C CA . ALA B 1 277 ? 16.25 3.273 -10.789 1 93.62 277 ALA B CA 1
ATOM 4497 C C . ALA B 1 277 ? 16.094 4.688 -11.344 1 93.62 277 ALA B C 1
ATOM 4499 O O . ALA B 1 277 ? 16.469 5.66 -10.688 1 93.62 277 ALA B O 1
ATOM 4500 N N . ALA B 1 278 ? 15.586 4.73 -12.531 1 94.44 278 ALA B N 1
ATOM 4501 C CA . ALA B 1 278 ? 15.352 6.039 -13.133 1 94.44 278 ALA B CA 1
ATOM 4502 C C . ALA B 1 278 ? 14.359 6.855 -12.312 1 94.44 278 ALA B C 1
ATOM 4504 O O . ALA B 1 278 ? 14.586 8.039 -12.055 1 94.44 278 ALA B O 1
ATOM 4505 N N . GLN B 1 279 ? 13.328 6.234 -11.922 1 91.5 279 GLN B N 1
ATOM 4506 C CA . GLN B 1 279 ? 12.312 6.906 -11.117 1 91.5 279 GLN B CA 1
ATOM 4507 C C . GLN B 1 279 ? 12.898 7.391 -9.797 1 91.5 279 GLN B C 1
ATOM 4509 O O . GLN B 1 279 ? 12.625 8.516 -9.367 1 91.5 279 GLN B O 1
ATOM 4514 N N . THR B 1 280 ? 13.633 6.566 -9.164 1 94.44 280 THR B N 1
ATOM 4515 C CA . THR B 1 280 ? 14.25 6.898 -7.887 1 94.44 280 THR B CA 1
ATOM 4516 C C . THR B 1 280 ? 15.195 8.086 -8.039 1 94.44 280 THR B C 1
ATOM 4518 O O . THR B 1 280 ? 15.188 9 -7.211 1 94.44 280 THR B O 1
ATOM 4521 N N . THR B 1 281 ? 15.922 8.078 -9.047 1 96.56 281 THR B N 1
ATOM 4522 C CA . THR B 1 281 ? 16.891 9.141 -9.281 1 96.56 281 THR B CA 1
ATOM 4523 C C . THR B 1 281 ? 16.188 10.469 -9.531 1 96.56 281 THR B C 1
ATOM 4525 O O . THR B 1 281 ? 16.562 11.492 -8.953 1 96.56 281 THR B O 1
ATOM 4528 N N . ILE B 1 282 ? 15.188 10.469 -10.367 1 95.94 282 ILE B N 1
ATOM 4529 C CA . ILE B 1 282 ? 14.461 11.695 -10.688 1 95.94 282 ILE B CA 1
ATOM 4530 C C . ILE B 1 282 ? 13.781 12.242 -9.438 1 95.94 282 ILE B C 1
ATOM 4532 O O . ILE B 1 282 ? 13.867 13.438 -9.148 1 95.94 282 ILE B O 1
ATOM 4536 N N . LEU B 1 283 ? 13.164 11.383 -8.703 1 94.06 283 LEU B N 1
ATOM 4537 C CA . LEU B 1 283 ? 12.492 11.812 -7.48 1 94.06 283 LEU B CA 1
ATOM 4538 C C . LEU B 1 283 ? 13.492 12.336 -6.461 1 94.06 283 LEU B C 1
ATOM 4540 O O . LEU B 1 283 ? 13.211 13.289 -5.73 1 94.06 283 LEU B O 1
ATOM 4544 N N . ALA B 1 284 ? 14.625 11.695 -6.395 1 96.19 284 ALA B N 1
ATOM 4545 C CA . ALA B 1 284 ? 15.672 12.156 -5.488 1 96.19 284 ALA B CA 1
ATOM 4546 C C . ALA B 1 284 ? 16.125 13.57 -5.852 1 96.19 284 ALA B C 1
ATOM 4548 O O . ALA B 1 284 ? 16.281 14.422 -4.973 1 96.19 284 ALA B O 1
ATOM 4549 N N . ILE B 1 285 ? 16.281 13.812 -7.078 1 95.88 285 ILE B N 1
ATOM 4550 C CA . ILE B 1 285 ? 16.719 15.117 -7.555 1 95.88 285 ILE B CA 1
ATOM 4551 C C . ILE B 1 285 ? 15.664 16.172 -7.223 1 95.88 285 ILE B C 1
ATOM 4553 O O . ILE B 1 285 ? 15.992 17.25 -6.699 1 95.88 285 ILE B O 1
ATOM 4557 N N . ILE B 1 286 ? 14.43 15.867 -7.496 1 93.62 286 ILE B N 1
ATOM 4558 C CA . ILE B 1 286 ? 13.344 16.797 -7.227 1 93.62 286 ILE B CA 1
ATOM 4559 C C . ILE B 1 286 ? 13.266 17.094 -5.73 1 93.62 286 ILE B C 1
ATOM 4561 O O . ILE B 1 286 ? 13.07 18.234 -5.32 1 93.62 286 ILE B O 1
ATOM 4565 N N . THR B 1 287 ? 13.391 16.109 -4.941 1 94.75 287 THR B N 1
ATOM 4566 C CA . THR B 1 287 ? 13.305 16.25 -3.492 1 94.75 287 THR B CA 1
ATOM 4567 C C . THR B 1 287 ? 14.453 17.109 -2.967 1 94.75 287 THR B C 1
ATOM 4569 O O . THR B 1 287 ? 14.258 17.953 -2.082 1 94.75 287 THR B O 1
ATOM 4572 N N . ILE B 1 288 ? 15.641 16.953 -3.506 1 94.06 288 ILE B N 1
ATOM 4573 C CA . ILE B 1 288 ? 16.812 17.688 -3.074 1 94.06 288 ILE B CA 1
ATOM 4574 C C . ILE B 1 288 ? 16.688 19.141 -3.504 1 94.06 288 ILE B C 1
ATOM 4576 O O . ILE B 1 288 ? 17.094 20.047 -2.77 1 94.06 288 ILE B O 1
ATOM 4580 N N . LEU B 1 289 ? 16.078 19.375 -4.629 1 92.69 289 LEU B N 1
ATOM 4581 C CA . LEU B 1 289 ? 15.977 20.734 -5.18 1 92.69 289 LEU B CA 1
ATOM 4582 C C . LEU B 1 289 ? 14.742 21.438 -4.648 1 92.69 289 LEU B C 1
ATOM 4584 O O . LEU B 1 289 ? 14.555 22.641 -4.895 1 92.69 289 LEU B O 1
ATOM 4588 N N . CYS B 1 290 ? 13.961 20.766 -3.951 1 91.62 290 CYS B N 1
ATOM 4589 C CA . CYS B 1 290 ? 12.711 21.312 -3.445 1 91.62 290 CYS B CA 1
ATOM 4590 C C . CYS B 1 290 ? 12.969 22.391 -2.412 1 91.62 290 CYS B C 1
ATOM 4592 O O . CYS B 1 290 ? 13.844 22.25 -1.558 1 91.62 290 CYS B O 1
ATOM 4594 N N . ASP B 1 291 ? 12.242 23.531 -2.598 1 92.5 291 ASP B N 1
ATOM 4595 C CA . ASP B 1 291 ? 12.258 24.578 -1.574 1 92.5 291 ASP B CA 1
ATOM 4596 C C . ASP B 1 291 ? 11.242 24.266 -0.472 1 92.5 291 ASP B C 1
ATOM 4598 O O . ASP B 1 291 ? 10.07 24.625 -0.588 1 92.5 291 ASP B O 1
ATOM 4602 N N . TRP B 1 292 ? 11.695 23.828 0.635 1 93.12 292 TRP B N 1
ATOM 4603 C CA . TRP B 1 292 ? 10.844 23.312 1.705 1 93.12 292 TRP B CA 1
ATOM 4604 C C . TRP B 1 292 ? 10.109 24.453 2.404 1 93.12 292 TRP B C 1
ATOM 4606 O O . TRP B 1 292 ? 8.992 24.266 2.898 1 93.12 292 TRP B O 1
ATOM 4616 N N . GLU B 1 293 ? 10.695 25.562 2.461 1 91.69 293 GLU B N 1
ATOM 4617 C CA . GLU B 1 293 ? 10.023 26.688 3.088 1 91.69 293 GLU B CA 1
ATOM 4618 C C . GLU B 1 293 ? 8.852 27.172 2.236 1 91.69 293 GLU B C 1
ATOM 4620 O O . GLU B 1 293 ? 7.801 27.547 2.768 1 91.69 293 GLU B O 1
ATOM 4625 N N . LYS B 1 294 ? 9.094 27.188 1.01 1 91.94 294 LYS B N 1
ATOM 4626 C CA . LYS B 1 294 ? 8.008 27.562 0.11 1 91.94 294 LYS B CA 1
ATOM 4627 C C . LYS B 1 294 ? 6.855 26.547 0.195 1 91.94 294 LYS B C 1
ATOM 4629 O O . LYS B 1 294 ? 5.688 26.938 0.172 1 91.94 294 LYS B O 1
ATOM 4634 N N . GLU B 1 295 ? 7.207 25.328 0.27 1 91.69 295 GLU B N 1
ATOM 4635 C CA . GLU B 1 295 ? 6.188 24.297 0.386 1 91.69 295 GLU B CA 1
ATOM 4636 C C . GLU B 1 295 ? 5.41 24.422 1.694 1 91.69 295 GLU B C 1
ATOM 4638 O O . GLU B 1 295 ? 4.203 24.188 1.733 1 91.69 295 GLU B O 1
ATOM 4643 N N . ALA B 1 296 ? 6.059 24.734 2.721 1 91.88 296 ALA B N 1
ATOM 4644 C CA . ALA B 1 296 ? 5.406 24.938 4.012 1 91.88 296 ALA B CA 1
ATOM 4645 C C . ALA B 1 296 ? 4.426 26.109 3.959 1 91.88 296 ALA B C 1
ATOM 4647 O O . ALA B 1 296 ? 3.32 26.016 4.496 1 91.88 296 ALA B O 1
ATOM 4648 N N . GLN B 1 297 ? 4.844 27.109 3.307 1 90.12 297 GLN B N 1
ATOM 4649 C CA . GLN B 1 297 ? 3.977 28.281 3.182 1 90.12 297 GLN B CA 1
ATOM 4650 C C . GLN B 1 297 ? 2.723 27.953 2.377 1 90.12 297 GLN B C 1
ATOM 4652 O O . GLN B 1 297 ? 1.623 28.375 2.727 1 90.12 297 GLN B O 1
ATOM 4657 N N . LYS B 1 298 ? 2.898 27.203 1.354 1 88 298 LYS B N 1
ATOM 4658 C CA . LYS B 1 298 ? 1.757 26.797 0.545 1 88 298 LYS B CA 1
ATOM 4659 C C . LYS B 1 298 ? 0.787 25.938 1.358 1 88 298 LYS B C 1
ATOM 4661 O O . LYS B 1 298 ? -0.43 26.094 1.236 1 88 298 LYS B O 1
ATOM 4666 N N . ALA B 1 299 ? 1.343 25.109 2.121 1 87.88 299 ALA B N 1
ATOM 4667 C CA . ALA B 1 299 ? 0.522 24.219 2.928 1 87.88 299 ALA B CA 1
ATOM 4668 C C . ALA B 1 299 ? -0.286 24.984 3.965 1 87.88 299 ALA B C 1
ATOM 4670 O O . ALA B 1 299 ? -1.467 24.703 4.18 1 87.88 299 ALA B O 1
ATOM 4671 N N . VAL B 1 300 ? 0.305 25.922 4.551 1 85.75 300 VAL B N 1
ATOM 4672 C CA . VAL B 1 300 ? -0.36 26.75 5.559 1 85.75 300 VAL B CA 1
ATOM 4673 C C . VAL B 1 300 ? -1.486 27.547 4.906 1 85.75 300 VAL B C 1
ATOM 4675 O O . VAL B 1 300 ? -2.576 27.672 5.473 1 85.75 300 VAL B O 1
ATOM 4678 N N . LEU B 1 301 ? -1.221 28 3.723 1 81.81 301 LEU B N 1
ATOM 4679 C CA . LEU B 1 301 ? -2.219 28.781 3.006 1 81.81 301 LEU B CA 1
ATOM 4680 C C . LEU B 1 301 ? -3.41 27.922 2.609 1 81.81 301 LEU B C 1
ATOM 4682 O O . LEU B 1 301 ? -4.555 28.375 2.631 1 81.81 301 LEU B O 1
ATOM 4686 N N . ARG B 1 302 ? -3.119 26.766 2.283 1 77.69 302 ARG B N 1
ATOM 4687 C CA . ARG B 1 302 ? -4.18 25.859 1.88 1 77.69 302 ARG B CA 1
ATOM 4688 C C . ARG B 1 302 ? -5.09 25.516 3.055 1 77.69 302 ARG B C 1
ATOM 4690 O O . ARG B 1 302 ? -6.301 25.344 2.883 1 77.69 302 ARG B O 1
ATOM 4697 N N . VAL B 1 303 ? -4.574 25.406 4.203 1 78.38 303 VAL B N 1
ATOM 4698 C CA . VAL B 1 303 ? -5.348 25.078 5.402 1 78.38 303 VAL B CA 1
ATOM 4699 C C . VAL B 1 303 ? -6.176 26.297 5.816 1 78.38 303 VAL B C 1
ATOM 4701 O O . VAL B 1 303 ? -7.332 26.156 6.219 1 78.38 303 VAL B O 1
ATOM 4704 N N . LYS B 1 304 ? -5.656 27.391 5.676 1 74 304 LYS B N 1
ATOM 4705 C CA . LYS B 1 304 ? -6.344 28.609 6.059 1 74 304 LYS B CA 1
ATOM 4706 C C . LYS B 1 304 ? -7.527 28.891 5.137 1 74 304 LYS B C 1
ATOM 4708 O O . LYS B 1 304 ? -8.555 29.406 5.574 1 74 304 LYS B O 1
ATOM 4713 N N . HIS B 1 305 ? -7.379 28.578 3.934 1 66 305 HIS B N 1
ATOM 4714 C CA . HIS B 1 305 ? -8.453 28.812 2.975 1 66 305 HIS B CA 1
ATOM 4715 C C . HIS B 1 305 ? -9.68 27.969 3.301 1 66 305 HIS B C 1
ATOM 4717 O O . HIS B 1 305 ? -10.812 28.391 3.068 1 66 305 HIS B O 1
ATOM 4723 N N . LEU B 1 306 ? -9.539 26.859 3.773 1 60.25 306 LEU B N 1
ATOM 4724 C CA . LEU B 1 306 ? -10.664 26 4.117 1 60.25 306 LEU B CA 1
ATOM 4725 C C . LEU B 1 306 ? -11.367 26.5 5.379 1 60.25 306 LEU B C 1
ATOM 4727 O O . LEU B 1 306 ? -12.578 26.344 5.523 1 60.25 306 LEU B O 1
ATOM 4731 N N . SER B 1 307 ? -10.648 26.969 6.234 1 60.44 307 SER B N 1
ATOM 4732 C CA . SER B 1 307 ? -11.25 27.5 7.461 1 60.44 307 SER B CA 1
ATOM 4733 C C . SER B 1 307 ? -12.031 28.781 7.191 1 60.44 307 SER B C 1
ATOM 4735 O O . SER B 1 307 ? -13.016 29.062 7.875 1 60.44 307 SER B O 1
ATOM 4737 N N . ASN B 1 308 ? -11.57 29.578 6.215 1 57.34 308 ASN B N 1
ATOM 4738 C CA . ASN B 1 308 ? -12.273 30.797 5.824 1 57.34 308 ASN B CA 1
ATOM 4739 C C . ASN B 1 308 ? -12.43 30.906 4.309 1 57.34 308 ASN B C 1
ATOM 4741 O O . ASN B 1 308 ? -11.641 31.578 3.643 1 57.34 308 ASN B O 1
ATOM 4745 N N . PRO B 1 309 ? -13.406 30.031 3.801 1 52.88 309 PRO B N 1
ATOM 4746 C CA . PRO B 1 309 ? -13.508 30.031 2.34 1 52.88 309 PRO B CA 1
ATOM 4747 C C . PRO B 1 309 ? -13.859 31.406 1.774 1 52.88 309 PRO B C 1
ATOM 4749 O O . PRO B 1 309 ? -14.898 31.969 2.123 1 52.88 309 PRO B O 1
ATOM 4752 N N . ASN B 1 310 ? -12.945 32.344 1.738 1 50.19 310 ASN B N 1
ATOM 4753 C CA . ASN B 1 310 ? -13.266 33.562 0.998 1 50.19 310 ASN B CA 1
ATOM 4754 C C . ASN B 1 310 ? -13.438 33.281 -0.492 1 50.19 310 ASN B C 1
ATOM 4756 O O . ASN B 1 310 ? -12.594 32.625 -1.111 1 50.19 310 ASN B O 1
ATOM 4760 N N . PRO B 1 311 ? -14.625 33.594 -1.061 1 51.59 311 PRO B N 1
ATOM 4761 C CA . PRO B 1 311 ? -14.992 33.375 -2.463 1 51.59 311 PRO B CA 1
ATOM 4762 C C . PRO B 1 311 ? -13.867 33.75 -3.428 1 51.59 311 PRO B C 1
ATOM 4764 O O . PRO B 1 311 ? -13.711 33.094 -4.477 1 51.59 311 PRO B O 1
ATOM 4767 N N . ASP B 1 312 ? -13.188 34.781 -3.316 1 48.78 312 ASP B N 1
ATOM 4768 C CA . ASP B 1 312 ? -12.273 35.344 -4.305 1 48.78 312 ASP B CA 1
ATOM 4769 C C . ASP B 1 312 ? -10.977 34.531 -4.375 1 48.78 312 ASP B C 1
ATOM 4771 O O . ASP B 1 312 ? -10.188 34.688 -5.305 1 48.78 312 ASP B O 1
ATOM 4775 N N . ASP B 1 313 ? -10.578 33.75 -3.449 1 46.12 313 ASP B N 1
ATOM 4776 C CA . ASP B 1 313 ? -9.258 33.125 -3.35 1 46.12 313 ASP B CA 1
ATOM 4777 C C . ASP B 1 313 ? -9.258 31.734 -3.977 1 46.12 313 ASP B C 1
ATOM 4779 O O . ASP B 1 313 ? -8.273 31 -3.865 1 46.12 313 ASP B O 1
ATOM 4783 N N . ASP B 1 314 ? -10.195 31.25 -4.523 1 47.03 314 ASP B N 1
ATOM 4784 C CA . ASP B 1 314 ? -10.344 29.938 -5.129 1 47.03 314 ASP B CA 1
ATOM 4785 C C . ASP B 1 314 ? -9.273 29.703 -6.195 1 47.03 314 ASP B C 1
ATOM 4787 O O . ASP B 1 314 ? -8.953 28.547 -6.516 1 47.03 314 ASP B O 1
ATOM 4791 N N . HIS B 1 315 ? -8.867 30.672 -6.945 1 44.94 315 HIS B N 1
ATOM 4792 C CA . HIS B 1 315 ? -7.961 30.547 -8.078 1 44.94 315 HIS B CA 1
ATOM 4793 C C . HIS B 1 315 ? -6.57 30.109 -7.629 1 44.94 315 HIS B C 1
ATOM 4795 O O . HIS B 1 315 ? -5.77 29.641 -8.438 1 44.94 315 HIS B O 1
ATOM 4801 N N . LEU B 1 316 ? -6.102 30.469 -6.523 1 41.91 316 LEU B N 1
ATOM 4802 C CA . LEU B 1 316 ? -4.734 30.188 -6.105 1 41.91 316 LEU B CA 1
ATOM 4803 C C . LEU B 1 316 ? -4.559 28.719 -5.77 1 41.91 316 LEU B C 1
ATOM 4805 O O . LEU B 1 316 ? -3.434 28.219 -5.711 1 41.91 316 LEU B O 1
ATOM 4809 N N . MET B 1 317 ? -5.531 27.906 -5.461 1 44.06 317 MET B N 1
ATOM 4810 C CA . MET B 1 317 ? -5.453 26.578 -4.859 1 44.06 317 MET B CA 1
ATOM 4811 C C . MET B 1 317 ? -5.133 25.516 -5.91 1 44.06 317 MET B C 1
ATOM 4813 O O . MET B 1 317 ? -4.777 24.391 -5.574 1 44.06 317 MET B O 1
ATOM 4817 N N . VAL B 1 318 ? -5.746 25.656 -7.125 1 41.38 318 VAL B N 1
ATOM 4818 C CA . VAL B 1 318 ? -5.66 24.641 -8.172 1 41.38 318 VAL B CA 1
ATOM 4819 C C . VAL B 1 318 ? -4.332 24.766 -8.906 1 41.38 318 VAL B C 1
ATOM 4821 O O . VAL B 1 318 ? -4.004 23.938 -9.758 1 41.38 318 VAL B O 1
ATOM 4824 N N . GLU B 1 319 ? -3.641 25.75 -9.055 1 35.12 319 GLU B N 1
ATOM 4825 C CA . GLU B 1 319 ? -2.529 25.906 -9.992 1 35.12 319 GLU B CA 1
ATOM 4826 C C . GLU B 1 319 ? -1.276 25.203 -9.477 1 35.12 319 GLU B C 1
ATOM 4828 O O . GLU B 1 319 ? -0.315 25.016 -10.227 1 35.12 319 GLU B O 1
ATOM 4833 N N . ASN B 1 320 ? -0.943 25.203 -8.164 1 31.5 320 ASN B N 1
ATOM 4834 C CA . ASN B 1 320 ? 0.396 24.688 -7.91 1 31.5 320 ASN B CA 1
ATOM 4835 C C . ASN B 1 320 ? 0.364 23.203 -7.574 1 31.5 320 ASN B C 1
ATOM 4837 O O . ASN B 1 320 ? -0.479 22.75 -6.793 1 31.5 320 ASN B O 1
#

Foldseek 3Di:
DPPVPVVVVVVVVVVVVVVVVVVVVVVVCVVVVVVVVVVLVVVLVVLVVVLVCLQVVLVVLLLVLLLVLLQVLLVVLCVLDLLAQVQASLAPNVLDPPSVVVSVVCVPPVCSVNDPSSVLNNLLNNLLSVVRNVLLVVLLVLLQVLLVQLLVCLQVLNLVSNLVSLVVSLVVLLVVLLVVLVCLLVCVLVSQVVPDDDPSSSVSNNVCSNLSSLLSNLSSRLSNLCSSCSSLSNNNVLSVLSNCLSPVQLQVQLCCQCPVVVPRNSRSSVSNSRSSVSSRVVSVVCSVPDDSSVSSVLSNVSVVCSVPVDPVCVVVNPPD/DPPVPVVVVVVVVVVVVVVVVVVVVVVVCVVVVVVVVVVLVVVLVVLVVVLVCLQVVLVVLLLVLLLVLLQVLLVCLCVLDLNAQVQASLAPSNLDDDSVVVSVVCVPPVCSVNDPVRPLNNLLNNLLSVVRNVLLVVLLVLLQVLLVQLLVCLQVLNLVSNLVSLVVSLVVLLVVLLVVLVVLLVCVLVSQVVPDDDPSNSVSNNVCSNLSSLQSNLSSRLSNLCSSCSSLSNNNVLSVLSNCLSPVQLQVQLCCQCPVVVPRNSRSSVSVSRSSVSSRVVSVVCSVPDDSSVSSVLSNVSVVCSVPVDPVCVVVNPPD

InterPro domains:
  IPR002528 Multi antimicrobial extrusion protein [PF01554] (109-255)

Secondary structure (DSSP, 8-state):
--HHHHHHHHHHHHHHHHHHHHHHHHHHHHHHHHHHHHHHHHHHHHHHHHHHHHHHHHHHHHHHHHHHHHHHHHHHHHHHSSTTGGGTTTSTTTSSTHHHHHHHHHHHHS-----HHHHHHHHHHHHHHHHHHHHHHHHHHHHHHHHHHHHHHHHTT-HHHHHHHHHHHHHHHHHHHHHHHHHHHHHHHHHHHHH---HHHHHHHHHHHHHHHHHHHHHTTHHHHHHHHHHTT-HHHHHHHHHHIIIIIIHHHHHIIIIIS--THHHHHHHHHHHHHHHHHHHHHHHHH--HHHHHHHHHHHHHHHHS--GGGGGGSS--/--HHHHHHHHHHHHHHHHHHHHHHHHHHHHHHHHHHHHHHHHHHHHHHHHHHHHHHHHHHHHHHHHHHHHHHHHHHHHHHSSTTGGGTTTSTTTSSTHHHHHHHHHHHHTT----HHHHHHHHHHHHHHHHHHHHHHHHHHHHHHHHHHHHHHHHTT-HHHHHHHHHHHHHHHHHHHHHHHHHHHHHHHHHHHHH---HHHHHHHHHHHHHHHHHHHHHTTHHHHHHHHHHTT-HHHHHHHHHIIIIIIIHHHHHIIIIIS--THHHHHHHHHHHHHHHHHHHHHHHHH--HHHHHHHHHHHHHHHHS--GGGGGGSS--

Solvent-accessible surface area (backbone atoms only — not comparable to full-atom values): 29384 Å² total; per-residue (Å²): 126,70,77,73,57,59,62,58,53,57,54,51,50,50,51,52,50,49,50,49,49,49,47,47,49,47,47,46,46,46,47,47,48,47,45,50,47,43,49,48,47,51,48,50,49,49,52,52,48,51,58,45,45,55,34,23,49,30,38,33,51,30,49,50,47,45,30,50,52,17,42,51,44,12,51,42,21,35,61,74,32,52,27,11,16,35,27,45,25,21,32,86,32,14,13,34,24,48,34,59,42,45,40,50,30,42,47,66,65,58,63,52,71,48,43,76,67,4,46,42,43,17,52,18,28,27,52,53,24,21,55,47,29,60,55,44,42,50,26,51,21,40,14,56,35,42,9,20,51,29,7,22,24,17,16,53,51,31,16,67,57,24,52,50,51,47,53,53,50,41,51,51,35,35,51,53,16,50,52,52,22,51,48,37,63,75,36,29,60,63,56,30,52,74,66,37,86,47,65,69,34,31,54,46,29,46,70,44,26,60,58,49,23,52,45,41,40,48,46,17,38,34,40,33,51,46,13,41,32,44,19,70,66,42,22,46,56,52,20,51,43,46,48,48,23,38,60,66,40,8,48,54,44,10,47,44,32,17,65,73,67,62,44,42,45,60,14,36,52,46,9,46,46,48,11,50,48,50,36,35,50,52,49,49,51,51,61,71,68,49,61,41,57,60,50,4,50,51,38,36,50,56,55,49,40,69,77,51,73,53,85,86,60,62,73,70,70,76,75,116,129,70,76,71,58,59,62,58,52,56,54,51,51,49,52,51,47,48,49,50,47,48,48,48,50,46,46,47,48,46,47,47,49,47,45,50,48,43,49,48,47,51,48,49,48,49,51,51,49,50,58,46,44,54,33,23,49,29,38,32,51,31,49,50,48,44,31,51,50,17,41,52,46,9,50,42,23,30,61,75,34,51,29,8,18,31,40,40,25,17,26,83,46,13,9,33,22,47,31,58,39,45,35,53,29,42,47,66,66,59,62,52,72,45,42,73,69,4,45,43,45,14,52,17,31,26,53,53,24,22,55,47,29,60,55,44,42,50,26,53,23,41,13,55,34,41,10,20,50,29,8,22,23,18,15,54,50,33,15,66,56,24,53,49,51,48,53,52,51,42,50,50,36,37,52,53,16,50,52,50,22,50,48,36,64,75,37,30,60,64,55,30,52,75,66,38,86,48,66,67,35,31,53,47,29,47,70,46,26,61,60,49,23,53,45,41,38,48,47,16,39,34,39,33,52,48,13,42,32,43,18,70,66,44,24,48,58,52,21,51,44,48,47,48,23,39,61,67,41,8,47,53,44,10,47,45,31,16,64,72,66,61,44,44,48,60,14,37,53,46,10,47,44,49,12,48,47,50,36,33,50,53,49,49,51,51,60,70,68,49,60,41,56,60,51,4,50,51,38,36,52,56,53,49,40,70,78,50,72,53,83,87,60,64,71,70,71,75,73,113

Sequence (640 aa):
MEATSRTVQSAQNGLVGGLAISQLVGEEDHDRRGGAEETGLKRRLWVETKKLWHLVGPAILSRICSATFAVVTQAFAGHLGDVELASISIVNTVILGFSFGLLVFLINTHSLTLTSNSTLALDALLVCMNVNAWEMMIPISFFAAIGVRVANELGAGNGKGAKFATKVSVGQSLSIGILFSLLIILFHHKLAMIFSSSHDVIQAVGKLSYLLALTILFNSVQPVLSGVAVGSGWQSWVAYINIGCYYLIGIPVGLLLGRFFNFGVKGIWGGMIFGTAAQTTILAIITILCDWEKEAQKAVLRVKHLSNPNPDDDHLMVENMEATSRTVQSAQNGLVGGLAISQLVGEEDHDRRGGAEETGLKRRLWVETKKLWHLVGPAILSRICSATFAVVTQAFAGHLGDVELASISIVNTVILGFSFGLLVFLINTHSLTLTSNSTLALDALLVCMNVNAWEMMIPISFFAAIGVRVANELGAGNGKGAKFATKVSVGQSLSIGILFSLLIILFHHKLAMIFSSSHDVIQAVGKLSYLLALTILFNSVQPVLSGVAVGSGWQSWVAYINIGCYYLIGIPVGLLLGRFFNFGVKGIWGGMIFGTAAQTTILAIITILCDWEKEAQKAVLRVKHLSNPNPDDDHLMVEN

Radius of gyration: 30.84 Å; Cα contacts (8 Å, |Δi|>4): 1078; chains: 2; bounding box: 140×88×59 Å

Organism: Rhododendron simsii (NCBI:txid118357)